Protein AF-0000000082462986 (afdb_homodimer)

Secondary structure (DSSP, 8-state):
--PPPPTTEEEEEPP-HHHHHTSS-GGGTTS---------SS--GGGGGGGTEEEEEEEEEEEEE-EEEEEEE------SSTT--EEEEEEEEES-TTTS-EEEEEEEEE-HHHHSS---EEEEEEESSTTSS--EETTSSSS-EE--SS--BTPBP-S---TTS---EEEEEEEE-TTT-PEEEEETTTEEEEEE-GGG-SSSSS-EEEEEEEEEEE---GGGS---PPBTTSS-GGG-TTTSEEEEEEEEE-TTS-EE--S--EEEES-TTTSEEEEEEETTTEEEEEEEB-SSSTT--/--PPPPTTEEEEEPP-HHHHHTSS-GGGTTS---------SS--GGGGGGGTEEEEEEEEEEEEE-EEEEEEE------SSTT--EEEEEEEEES-TTTS-EEEEEEEEE-HHHHSS---EEEEEEESSTTSS--EETTSSSS-EE--SS--BTPBP-S---TTS---EEEEEEEE-TTT-PEEEEETTTEEEEEE-GGG-SSSSS-EEEEEEEEEEE---GGGS---PPBTTSS-GGG-TTTSEEEEEEEEE-TTS-EE--S--EEEES-TTTSEEEEEEETTTEEEEEEEB-SSSTT--

Sequence (602 aa):
MNGKCPEGSIPIRRTKKEDILRSSSVKRYGKKKHRTIPKPRSADPDLINQSGHQHAIAYVEGEKYYGAKATINVWEPKIQQPNEFSLSQIWVLGGSFGEDLNSIEAGWQVSPDLYGDNNTRLFTYWTSDAYQATGCYNLLCSGFIQVNSEIAMGASISPVSASRNSQYDINILVWKDPKEGNWWMQFGSNYVLGYWPSFLFSYLADSASMIEWGGEVVNSEPNGQHTSTQMGSGRFPEEGFGKSSYFRNIQLVDSSNNLKAPKDLGTFTEQSNCYDVQTGSNGDWGHYFYYGGPGRNPNCPMNGKCPEGSIPIRRTKKEDILRSSSVKRYGKKKHRTIPKPRSADPDLINQSGHQHAIAYVEGEKYYGAKATINVWEPKIQQPNEFSLSQIWVLGGSFGEDLNSIEAGWQVSPDLYGDNNTRLFTYWTSDAYQATGCYNLLCSGFIQVNSEIAMGASISPVSASRNSQYDINILVWKDPKEGNWWMQFGSNYVLGYWPSFLFSYLADSASMIEWGGEVVNSEPNGQHTSTQMGSGRFPEEGFGKSSYFRNIQLVDSSNNLKAPKDLGTFTEQSNCYDVQTGSNGDWGHYFYYGGPGRNPNCP

Solvent-accessible surface area (backbone atoms only — not comparable to full-atom values): 30067 Å² total; per-residue (Å²): 113,90,25,44,21,26,80,69,24,22,26,34,50,53,63,50,74,66,42,45,64,64,27,97,36,67,86,44,38,38,40,74,82,60,68,84,60,73,73,71,77,78,93,56,85,66,61,69,47,73,77,27,46,42,38,16,29,40,32,43,68,84,51,77,33,31,32,39,34,35,34,37,52,36,45,68,42,55,69,70,50,53,90,29,40,26,30,41,34,40,39,46,25,12,70,39,85,88,60,45,16,19,38,40,36,44,38,39,35,30,30,32,44,72,70,74,40,70,57,28,17,39,42,37,37,37,24,40,32,50,41,60,89,38,47,20,34,40,73,47,29,63,64,54,37,55,70,32,33,70,59,36,57,55,35,72,60,77,78,58,31,44,76,78,46,66,80,32,70,47,34,44,36,36,35,51,40,88,85,78,34,27,38,34,36,29,44,56,91,77,40,60,40,31,31,34,56,30,86,68,33,76,38,48,42,86,35,23,39,34,40,36,37,37,32,37,32,42,38,81,31,66,96,79,32,54,30,54,35,13,24,43,50,31,24,43,26,90,64,32,85,47,44,18,23,38,39,28,51,40,31,30,20,36,95,86,71,41,81,39,72,74,87,69,81,43,74,50,50,80,46,61,61,24,26,22,61,44,77,50,72,49,93,86,42,37,46,27,30,25,20,13,8,36,23,46,48,97,72,28,116,114,89,28,45,22,26,79,70,26,22,27,33,50,51,63,50,74,66,41,45,64,64,27,98,35,67,85,46,38,40,42,74,83,59,68,84,62,76,74,70,83,72,92,58,82,66,61,66,47,77,79,28,47,41,38,16,29,40,30,44,68,87,53,76,32,30,33,39,33,34,34,37,51,37,43,66,42,56,71,70,49,55,89,30,40,26,32,43,34,40,38,47,26,12,68,39,87,88,61,44,16,19,38,41,36,44,39,37,34,30,30,32,43,73,70,74,41,70,57,28,15,38,43,35,35,38,24,40,33,50,40,60,90,38,45,20,35,39,71,46,30,65,64,55,36,57,69,31,36,74,60,36,57,56,35,72,58,75,78,55,32,44,75,78,47,66,80,35,70,47,35,43,37,38,35,50,40,86,85,78,36,27,39,33,38,29,44,54,93,77,43,60,40,30,32,34,57,31,86,67,33,78,38,47,43,86,34,24,39,32,41,37,39,39,31,37,30,43,40,80,32,65,97,80,33,54,31,55,37,13,22,42,51,30,23,42,27,91,64,31,85,47,44,19,22,38,40,28,51,41,30,31,19,36,94,86,72,40,81,41,72,75,88,68,77,42,74,51,50,82,47,62,61,23,26,22,61,43,79,49,73,48,92,87,44,36,45,29,31,26,20,13,8,37,23,46,47,95,73,25,118

Radius of gyration: 27.04 Å; Cα contacts (8 Å, |Δi|>4): 1717; chains: 2; bounding box: 50×80×66 Å

Nearest PDB structures (foldseek):
  7zvc-assembly1_A  TM=9.378E-01  e=2.837E-29  Nepenthes ventricosa x Nepenthes alata
  7zva-assembly1_A  TM=9.122E-01  e=2.419E-29  Nepenthes ventricosa x Nepenthes alata
  4yz4-assembly1_A  TM=4.481E-01  e=2.469E-01  Streptococcus pneumoniae
  4xr7-assembly2_J  TM=2.399E-01  e=1.350E+00  Saccharomyces cerevisiae
  6xp5-assembly1_R  TM=1.634E-01  e=5.773E-01  Thermochaetoides thermophila DSM 1495

Foldseek 3Di:
DFDFDDPPDADADDDDPLLQVLAPHVVCQFADDDDPPPPDDDPPPCSVPPQQKWWWKKKDFDDFFFKKKWKWWFAQWDFFDQQKKKWWWKWFWFDDAPFFIWIKIWGWMQHCSNQVDRFIFTWIKIAGTNRDNDMGIAVSDDFWDFDFRGDYHGDGDPDHADAQDDIDIKMWMWGADPPQRWIWIAIHDDRGTTTGHLVRHDGPNPGGRMMMTTMMMGFPCVVVATTQTKYAQQDAQVVDPRRFIKMFPIWTQDPVRDTHADDDMDIDTDWCQAKYKDWDADDPRGTMMTIMHRIDDPRTD/DFDFDDPPDADADDDDPLLQVLAPHVVCQFADDDDPQPPDDDPPPCSVPPQQKWWWKKKDFDDFFFKKKWKWWFAQWDFFDLQKKKWWWKWFWFDDAPFFIWIKIWGWMQHCSNQVDRFIFTWIKIAGTNRDNDMGIAVSDDFWDFDFRGDYHGDGDPDHADAQDDIDIKMWMWGADPPQRWIWIAIHDDRGTTTGHLVRHDGPNPGGRMMMTTMMMGFPCVVVHTTQTKYAQQDAQVVDPRRFIKMFPIWTQDPVRDTHADDDMDIDTDWVQAKYKDWDADPPGGTMMTIMHRIDDPRTD

Structure (mmCIF, N/CA/C/O backbone):
data_AF-0000000082462986-model_v1
#
loop_
_entity.id
_entity.type
_entity.pdbx_description
1 polymer 'tRNA-splicing ligase'
#
loop_
_atom_site.group_PDB
_atom_site.id
_atom_site.type_symbol
_atom_site.label_atom_id
_atom_site.label_alt_id
_atom_site.label_comp_id
_atom_site.label_asym_id
_atom_site.label_entity_id
_atom_site.label_seq_id
_atom_site.pdbx_PDB_ins_code
_atom_site.Cartn_x
_atom_site.Cartn_y
_atom_site.Cartn_z
_atom_site.occupancy
_atom_site.B_iso_or_equiv
_atom_site.auth_seq_id
_atom_site.auth_comp_id
_atom_site.auth_asym_id
_atom_site.auth_atom_id
_atom_site.pdbx_PDB_model_num
ATOM 1 N N . MET A 1 1 ? -5.535 -1.69 21.547 1 40.22 1 MET A N 1
ATOM 2 C CA . MET A 1 1 ? -5.363 -3.127 21.359 1 40.22 1 MET A CA 1
ATOM 3 C C . MET A 1 1 ? -4.008 -3.436 20.734 1 40.22 1 MET A C 1
ATOM 5 O O . MET A 1 1 ? -3.684 -2.922 19.656 1 40.22 1 MET A O 1
ATOM 9 N N . ASN A 1 2 ? -3.055 -3.746 21.625 1 57.44 2 ASN A N 1
ATOM 10 C CA . ASN A 1 2 ? -1.604 -3.828 21.766 1 57.44 2 ASN A CA 1
ATOM 11 C C . ASN A 1 2 ? -1.018 -4.945 20.906 1 57.44 2 ASN A C 1
ATOM 13 O O . ASN A 1 2 ? -0.766 -6.047 21.406 1 57.44 2 ASN A O 1
ATOM 17 N N . GLY A 1 3 ? -1.657 -5.254 19.719 1 66 3 GLY A N 1
ATOM 18 C CA . GLY A 1 3 ? -0.971 -6.391 19.125 1 66 3 GLY A CA 1
ATOM 19 C C . GLY A 1 3 ? 0.178 -5.988 18.219 1 66 3 GLY A C 1
ATOM 20 O O . GLY A 1 3 ? 0.28 -4.828 17.812 1 66 3 GLY A O 1
ATOM 21 N N . LYS A 1 4 ? 1.307 -6.758 18.312 1 80.44 4 LYS A N 1
ATOM 22 C CA . LYS A 1 4 ? 2.439 -6.656 17.391 1 80.44 4 LYS A CA 1
ATOM 23 C C . LYS A 1 4 ? 2.273 -7.605 16.203 1 80.44 4 LYS A C 1
ATOM 25 O O . LYS A 1 4 ? 1.999 -8.789 16.391 1 80.44 4 LYS A O 1
ATOM 30 N N . CYS A 1 5 ? 2.348 -6.945 14.984 1 85.31 5 CYS A N 1
ATOM 31 C CA . CYS A 1 5 ? 2.191 -7.762 13.781 1 85.31 5 CYS A CA 1
ATOM 32 C C . CYS A 1 5 ? 3.271 -8.836 13.711 1 85.31 5 CYS A C 1
ATOM 34 O O . CYS A 1 5 ? 4.289 -8.742 14.398 1 85.31 5 CYS A O 1
ATOM 36 N N . PRO A 1 6 ? 3.018 -9.82 12.953 1 81.69 6 PRO A N 1
ATOM 37 C CA . PRO A 1 6 ? 4.023 -10.875 12.773 1 81.69 6 PRO A CA 1
ATOM 38 C C . PRO A 1 6 ? 5.375 -10.328 12.328 1 81.69 6 PRO A C 1
ATOM 40 O O . PRO A 1 6 ? 5.445 -9.25 11.734 1 81.69 6 PRO A O 1
ATOM 43 N N . GLU A 1 7 ? 6.387 -11.133 12.641 1 82.19 7 GLU A N 1
ATOM 44 C CA . GLU A 1 7 ? 7.738 -10.742 12.25 1 82.19 7 GLU A CA 1
ATOM 45 C C . GLU A 1 7 ? 7.836 -10.539 10.734 1 82.19 7 GLU A C 1
ATOM 47 O O . GLU A 1 7 ? 7.297 -11.328 9.961 1 82.19 7 GLU A O 1
ATOM 52 N N . GLY A 1 8 ? 8.484 -9.445 10.398 1 84.81 8 GLY A N 1
ATOM 53 C CA . GLY A 1 8 ? 8.688 -9.148 8.984 1 84.81 8 GLY A CA 1
ATOM 54 C C . GLY A 1 8 ? 7.531 -8.383 8.367 1 84.81 8 GLY A C 1
ATOM 55 O O . GLY A 1 8 ? 7.582 -8.031 7.188 1 84.81 8 GLY A O 1
ATOM 56 N N . SER A 1 9 ? 6.516 -8.148 9.25 1 88.56 9 SER A N 1
ATOM 57 C CA . SER A 1 9 ? 5.359 -7.414 8.734 1 88.56 9 SER A CA 1
ATOM 58 C C . SER A 1 9 ? 5.129 -6.125 9.516 1 88.56 9 SER A C 1
ATOM 60 O O . SER A 1 9 ? 5.754 -5.902 10.555 1 88.56 9 SER A O 1
ATOM 62 N N . ILE A 1 10 ? 4.355 -5.242 8.953 1 89.5 10 ILE A N 1
ATOM 63 C CA . ILE A 1 10 ? 3.932 -4.004 9.602 1 89.5 10 ILE A CA 1
ATOM 64 C C . ILE A 1 10 ? 2.41 -3.889 9.547 1 89.5 10 ILE A C 1
ATOM 66 O O . ILE A 1 10 ? 1.77 -4.438 8.648 1 89.5 10 ILE A O 1
ATOM 70 N N . PRO A 1 11 ? 1.899 -3.195 10.523 1 90.38 11 PRO A N 1
ATOM 71 C CA . PRO A 1 11 ? 0.458 -2.936 10.461 1 90.38 11 PRO A CA 1
ATOM 72 C C . PRO A 1 11 ? 0.105 -1.783 9.523 1 90.38 11 PRO A C 1
ATOM 74 O O . PRO A 1 11 ? 0.782 -0.752 9.523 1 90.38 11 PRO A O 1
ATOM 77 N N . ILE A 1 12 ? -0.84 -2.002 8.758 1 88.5 12 ILE A N 1
ATOM 78 C CA . ILE A 1 12 ? -1.443 -0.908 8 1 88.5 12 ILE A CA 1
ATOM 79 C C . ILE A 1 12 ? -2.947 -0.865 8.266 1 88.5 12 ILE A C 1
ATOM 81 O O . ILE A 1 12 ? -3.572 -1.903 8.492 1 88.5 12 ILE A O 1
ATOM 85 N N . ARG A 1 13 ? -3.475 0.331 8.312 1 86.75 13 ARG A N 1
ATOM 86 C CA . ARG A 1 13 ? -4.922 0.439 8.477 1 86.75 13 ARG A CA 1
ATOM 87 C C . ARG A 1 13 ? -5.656 -0.351 7.398 1 86.75 13 ARG A C 1
ATOM 89 O O . ARG A 1 13 ? -5.328 -0.246 6.215 1 86.75 13 ARG A O 1
ATOM 96 N N . ARG A 1 14 ? -6.664 -1.001 7.824 1 82.69 14 ARG A N 1
ATOM 97 C CA . ARG A 1 14 ? -7.449 -1.787 6.875 1 82.69 14 ARG A CA 1
ATOM 98 C C . ARG A 1 14 ? -8.258 -0.883 5.949 1 82.69 14 ARG A C 1
ATOM 100 O O . ARG A 1 14 ? -9.047 -0.06 6.414 1 82.69 14 ARG A O 1
ATOM 107 N N . THR A 1 15 ? -8.055 -1.041 4.672 1 83.81 15 THR A N 1
ATOM 108 C CA . THR A 1 15 ? -8.836 -0.341 3.652 1 83.81 15 THR A CA 1
ATOM 109 C C . THR A 1 15 ? -10.18 -1.021 3.439 1 83.81 15 THR A C 1
ATOM 111 O O . THR A 1 15 ? -10.273 -2.25 3.461 1 83.81 15 THR A O 1
ATOM 114 N N . LYS A 1 16 ? -11.188 -0.21 3.277 1 83.25 16 LYS A N 1
ATOM 115 C CA . LYS A 1 16 ? -12.516 -0.722 2.928 1 83.25 16 LYS A CA 1
ATOM 116 C C . LYS A 1 16 ? -12.867 -0.394 1.479 1 83.25 16 LYS A C 1
ATOM 118 O O . LYS A 1 16 ? -12.305 0.537 0.896 1 83.25 16 LYS A O 1
ATOM 123 N N . LYS A 1 17 ? -13.828 -1.195 0.975 1 83.38 17 LYS A N 1
ATOM 124 C CA . LYS A 1 17 ? -14.305 -0.958 -0.384 1 83.38 17 LYS A CA 1
ATOM 125 C C . LYS A 1 17 ? -14.758 0.489 -0.564 1 83.38 17 LYS A C 1
ATOM 127 O O . LYS A 1 17 ? -14.438 1.122 -1.572 1 83.38 17 LYS A O 1
ATOM 132 N N . GLU A 1 18 ? -15.406 1.039 0.425 1 86 18 GLU A N 1
ATOM 133 C CA . GLU A 1 18 ? -15.938 2.396 0.368 1 86 18 GLU A CA 1
ATOM 134 C C . GLU A 1 18 ? -14.82 3.43 0.289 1 86 18 GLU A C 1
ATOM 136 O O . GLU A 1 18 ? -15 4.508 -0.277 1 86 18 GLU A O 1
ATOM 141 N N . ASP A 1 19 ? -13.664 3.092 0.86 1 86.25 19 ASP A N 1
ATOM 142 C CA . ASP A 1 19 ? -12.523 3.996 0.792 1 86.25 19 ASP A CA 1
ATOM 143 C C . ASP A 1 19 ? -12.078 4.207 -0.653 1 86.25 19 ASP A C 1
ATOM 145 O O . ASP A 1 19 ? -11.844 5.34 -1.078 1 86.25 19 ASP A O 1
ATOM 149 N N . ILE A 1 20 ? -12.078 3.131 -1.384 1 80.25 20 ILE A N 1
ATOM 150 C CA . ILE A 1 20 ? -11.633 3.18 -2.771 1 80.25 20 ILE A CA 1
ATOM 151 C C . ILE A 1 20 ? -12.672 3.902 -3.625 1 80.25 20 ILE A C 1
ATOM 153 O O . ILE A 1 20 ? -12.32 4.711 -4.488 1 80.25 20 ILE A O 1
ATOM 157 N N . LEU A 1 21 ? -13.922 3.715 -3.33 1 82.19 21 LEU A N 1
ATOM 158 C CA . LEU A 1 21 ? -15.008 4.297 -4.117 1 82.19 21 LEU A CA 1
ATOM 159 C C . LEU A 1 21 ? -15.055 5.809 -3.936 1 82.19 21 LEU A C 1
ATOM 161 O O . LEU A 1 21 ? -15.492 6.531 -4.836 1 82.19 21 LEU A O 1
ATOM 165 N N . ARG A 1 22 ? -14.609 6.293 -2.805 1 82.56 22 ARG A N 1
ATOM 166 C CA . ARG A 1 22 ? -14.602 7.73 -2.559 1 82.56 22 ARG A CA 1
ATOM 167 C C . ARG A 1 22 ? -13.492 8.414 -3.342 1 82.56 22 ARG A C 1
ATOM 169 O O . ARG A 1 22 ? -13.531 9.633 -3.551 1 82.56 22 ARG A O 1
ATOM 176 N N . SER A 1 23 ? -12.672 7.5 -3.814 1 76.56 23 SER A N 1
ATOM 177 C CA . SER A 1 23 ? -11.625 8.047 -4.672 1 76.56 23 SER A CA 1
ATOM 178 C C . SER A 1 23 ? -12.086 8.133 -6.125 1 76.56 23 SER A C 1
ATOM 180 O O . SER A 1 23 ? -13.031 7.445 -6.52 1 76.56 23 SER A O 1
ATOM 182 N N . SER A 1 24 ? -11.68 9.117 -6.922 1 70.12 24 SER A N 1
ATOM 183 C CA . SER A 1 24 ? -12.094 9.266 -8.312 1 70.12 24 SER A CA 1
ATOM 184 C C . SER A 1 24 ? -11.75 8.016 -9.125 1 70.12 24 SER A C 1
ATOM 186 O O . SER A 1 24 ? -12.453 7.68 -10.078 1 70.12 24 SER A O 1
ATOM 188 N N . SER A 1 25 ? -10.688 7.309 -8.742 1 72.69 25 SER A N 1
ATOM 189 C CA . SER A 1 25 ? -10.305 6.059 -9.391 1 72.69 25 SER A CA 1
ATOM 190 C C . SER A 1 25 ? -9.344 5.254 -8.516 1 72.69 25 SER A C 1
ATOM 192 O O . SER A 1 25 ? -8.766 5.789 -7.57 1 72.69 25 SER A O 1
ATOM 194 N N . VAL A 1 26 ? -9.234 4.043 -8.82 1 74.12 26 VAL A N 1
ATOM 195 C CA . VAL A 1 26 ? -8.305 3.174 -8.117 1 74.12 26 VAL A CA 1
ATOM 196 C C . VAL A 1 26 ? -6.879 3.715 -8.258 1 74.12 26 VAL A C 1
ATOM 198 O O . VAL A 1 26 ? -6.082 3.639 -7.324 1 74.12 26 VAL A O 1
ATOM 201 N N . LYS A 1 27 ? -6.59 4.34 -9.359 1 74.75 27 LYS A N 1
ATOM 202 C CA . LYS A 1 27 ? -5.262 4.879 -9.648 1 74.75 27 LYS A CA 1
ATOM 203 C C . LYS A 1 27 ? -4.961 6.09 -8.773 1 74.75 27 LYS A C 1
ATOM 205 O O . LYS A 1 27 ? -3.807 6.328 -8.414 1 74.75 27 LYS A O 1
ATOM 210 N N . ARG A 1 28 ? -6.004 6.699 -8.383 1 77 28 ARG A N 1
ATOM 211 C CA . ARG A 1 28 ? -5.82 7.953 -7.664 1 77 28 ARG A CA 1
ATOM 212 C C . ARG A 1 28 ? -5.957 7.746 -6.16 1 77 28 ARG A C 1
ATOM 214 O O . ARG A 1 28 ? -5.734 8.672 -5.375 1 77 28 ARG A O 1
ATOM 221 N N . TYR A 1 29 ? -6.328 6.566 -5.832 1 79.31 29 TYR A N 1
ATOM 222 C CA . TYR A 1 29 ? -6.48 6.281 -4.41 1 79.31 29 TYR A CA 1
ATOM 223 C C . TYR A 1 29 ? -5.176 6.535 -3.662 1 79.31 29 TYR A C 1
ATOM 225 O O . TYR A 1 29 ? -4.117 6.051 -4.066 1 79.31 29 TYR A O 1
ATOM 233 N N . GLY A 1 30 ? -5.25 7.395 -2.611 1 82.5 30 GLY A N 1
ATOM 234 C CA . GLY A 1 30 ? -4.098 7.688 -1.774 1 82.5 30 GLY A CA 1
ATOM 235 C C . GLY A 1 30 ? -3.363 8.945 -2.191 1 82.5 30 GLY A C 1
ATOM 236 O O . GLY A 1 30 ? -2.373 9.328 -1.564 1 82.5 30 GLY A O 1
ATOM 237 N N . LYS A 1 31 ? -3.908 9.602 -3.203 1 80.5 31 LYS A N 1
ATOM 238 C CA . LYS A 1 31 ? -3.246 10.812 -3.68 1 80.5 31 LYS A CA 1
ATOM 239 C C . LYS A 1 31 ? -4.164 12.023 -3.557 1 80.5 31 LYS A C 1
ATOM 241 O O . LYS A 1 31 ? -5.387 11.898 -3.654 1 80.5 31 LYS A O 1
ATOM 246 N N . LYS A 1 32 ? -3.473 13.141 -3.363 1 80.44 32 LYS A N 1
ATOM 247 C CA . LYS A 1 32 ? -4.246 14.375 -3.365 1 80.44 32 LYS A CA 1
ATOM 248 C C . LYS A 1 32 ? -4.738 14.719 -4.77 1 80.44 32 LYS A C 1
ATOM 250 O O . LYS A 1 32 ? -4.082 14.391 -5.758 1 80.44 32 LYS A O 1
ATOM 255 N N . LYS A 1 33 ? -5.957 15.242 -4.863 1 72.06 33 LYS A N 1
ATOM 256 C CA . LYS A 1 33 ? -6.543 15.648 -6.141 1 72.06 33 LYS A CA 1
ATOM 257 C C . LYS A 1 33 ? -5.848 16.891 -6.688 1 72.06 33 LYS A C 1
ATOM 259 O O . LYS A 1 33 ? -5.547 17.828 -5.941 1 72.06 33 LYS A O 1
ATOM 264 N N . HIS A 1 34 ? -5.184 16.609 -7.988 1 60.16 34 HIS A N 1
ATOM 265 C CA . HIS A 1 34 ? -4.559 17.781 -8.617 1 60.16 34 HIS A CA 1
ATOM 266 C C . HIS A 1 34 ? -5.605 18.734 -9.164 1 60.16 34 HIS A C 1
ATOM 268 O O . HIS A 1 34 ? -6.527 18.328 -9.867 1 60.16 34 HIS A O 1
ATOM 274 N N . ARG A 1 35 ? -5.941 19.641 -8.586 1 48.97 35 ARG A N 1
ATOM 275 C CA . ARG A 1 35 ? -6.777 20.562 -9.359 1 48.97 35 ARG A CA 1
ATOM 276 C C . ARG A 1 35 ? -5.93 21.453 -10.25 1 48.97 35 ARG A C 1
ATOM 278 O O . ARG A 1 35 ? -4.883 21.953 -9.82 1 48.97 35 ARG A O 1
ATOM 285 N N . THR A 1 36 ? -5.945 21.094 -11.633 1 43.72 36 THR A N 1
ATOM 286 C CA . THR A 1 36 ? -5.352 21.969 -12.641 1 43.72 36 THR A CA 1
ATOM 287 C C . THR A 1 36 ? -5.492 23.438 -12.234 1 43.72 36 THR A C 1
ATOM 289 O O . THR A 1 36 ? -6.605 23.969 -12.164 1 43.72 36 THR A O 1
ATOM 292 N N . ILE A 1 37 ? -4.797 23.812 -11.32 1 40 37 ILE A N 1
ATOM 293 C CA . ILE A 1 37 ? -4.805 25.266 -11.188 1 40 37 ILE A CA 1
ATOM 294 C C . ILE A 1 37 ? -4.406 25.922 -12.516 1 40 37 ILE A C 1
ATOM 296 O O . ILE A 1 37 ? -3.365 25.578 -13.086 1 40 37 ILE A O 1
ATOM 300 N N . PRO A 1 38 ? -5.266 26.562 -13.219 1 37.47 38 PRO A N 1
ATOM 301 C CA . PRO A 1 38 ? -4.672 27.391 -14.273 1 37.47 38 PRO A CA 1
ATOM 302 C C . PRO A 1 38 ? -3.389 28.078 -13.82 1 37.47 38 PRO A C 1
ATOM 304 O O . PRO A 1 38 ? -3.236 28.391 -12.641 1 37.47 38 PRO A O 1
ATOM 307 N N . LYS A 1 39 ? -2.232 27.719 -14.5 1 39.53 39 LYS A N 1
ATOM 308 C CA . LYS A 1 39 ? -0.95 28.375 -14.281 1 39.53 39 LYS A CA 1
ATOM 309 C C . LYS A 1 39 ? -1.143 29.766 -13.656 1 39.53 39 LYS A C 1
ATOM 311 O O . LYS A 1 39 ? -1.84 30.609 -14.211 1 39.53 39 LYS A O 1
ATOM 316 N N . PRO A 1 40 ? -0.742 29.875 -12.367 1 36.38 40 PRO A N 1
ATOM 317 C CA . PRO A 1 40 ? -0.774 31.281 -11.969 1 36.38 40 PRO A CA 1
ATOM 318 C C . PRO A 1 40 ? -0.084 32.188 -12.984 1 36.38 40 PRO A C 1
ATOM 320 O O . PRO A 1 40 ? 0.914 31.812 -13.594 1 36.38 40 PRO A O 1
ATOM 323 N N . ARG A 1 41 ? -0.671 33.156 -13.648 1 36.31 41 ARG A N 1
ATOM 324 C CA . ARG A 1 41 ? 0.151 34.25 -14.172 1 36.31 41 ARG A CA 1
ATOM 325 C C . ARG A 1 41 ? 1.19 34.688 -13.141 1 36.31 41 ARG A C 1
ATOM 327 O O . ARG A 1 41 ? 1.675 33.875 -12.352 1 36.31 41 ARG A O 1
ATOM 334 N N . SER A 1 42 ? 1.15 36.031 -12.492 1 30.69 42 SER A N 1
ATOM 335 C CA . SER A 1 42 ? 2.09 36.812 -11.68 1 30.69 42 SER A CA 1
ATOM 336 C C . SER A 1 42 ? 2.338 36.125 -10.336 1 30.69 42 SER A C 1
ATOM 338 O O . SER A 1 42 ? 1.502 35.344 -9.859 1 30.69 42 SER A O 1
ATOM 340 N N . ALA A 1 43 ? 3.594 36.062 -9.68 1 34 43 ALA A N 1
ATOM 341 C CA . ALA A 1 43 ? 4.238 35.75 -8.406 1 34 43 ALA A CA 1
ATOM 342 C C . ALA A 1 43 ? 3.285 35.969 -7.238 1 34 43 ALA A C 1
ATOM 344 O O . ALA A 1 43 ? 3.719 36.281 -6.125 1 34 43 ALA A O 1
ATOM 345 N N . ASP A 1 44 ? 1.992 36.281 -7.32 1 33.97 44 ASP A N 1
ATOM 346 C CA . ASP A 1 44 ? 1.267 36.688 -6.129 1 33.97 44 ASP A CA 1
ATOM 347 C C . ASP A 1 44 ? 1.041 35.531 -5.176 1 33.97 44 ASP A C 1
ATOM 349 O O . ASP A 1 44 ? 0.654 34.438 -5.602 1 33.97 44 ASP A O 1
ATOM 353 N N . PRO A 1 45 ? 1.593 35.406 -3.896 1 36.56 45 PRO A N 1
ATOM 354 C CA . PRO A 1 45 ? 1.301 34.531 -2.775 1 36.56 45 PRO A CA 1
ATOM 355 C C . PRO A 1 45 ? -0.133 34 -2.799 1 36.56 45 PRO A C 1
ATOM 357 O O . PRO A 1 45 ? -0.465 33.062 -2.062 1 36.56 45 PRO A O 1
ATOM 360 N N . ASP A 1 46 ? -1.04 34.625 -3.492 1 35.44 46 ASP A N 1
ATOM 361 C CA . ASP A 1 46 ? -2.459 34.281 -3.527 1 35.44 46 ASP A CA 1
ATOM 362 C C . ASP A 1 46 ? -2.686 32.938 -4.227 1 35.44 46 ASP A C 1
ATOM 364 O O . ASP A 1 46 ? -3.828 32.531 -4.43 1 35.44 46 ASP A O 1
ATOM 368 N N . LEU A 1 47 ? -1.852 32.406 -4.957 1 37.78 47 LEU A N 1
ATOM 369 C CA . LEU A 1 47 ? -2.07 31.203 -5.758 1 37.78 47 LEU A CA 1
ATOM 370 C C . LEU A 1 47 ? -2.32 30 -4.867 1 37.78 47 LEU A C 1
ATOM 372 O O . LEU A 1 47 ? -2.809 28.969 -5.336 1 37.78 47 LEU A O 1
ATOM 376 N N . ILE A 1 48 ? -1.729 29.891 -3.723 1 39.56 48 ILE A N 1
ATOM 377 C CA . ILE A 1 48 ? -2.037 28.781 -2.828 1 39.56 48 ILE A CA 1
ATOM 378 C C . ILE A 1 48 ? -3.547 28.703 -2.611 1 39.56 48 ILE A C 1
ATOM 380 O O . ILE A 1 48 ? -4.062 27.656 -2.209 1 39.56 48 ILE A O 1
ATOM 384 N N . ASN A 1 49 ? -4.324 29.812 -2.932 1 42.97 49 ASN A N 1
ATOM 385 C CA . ASN A 1 49 ? -5.746 29.969 -2.648 1 42.97 49 ASN A CA 1
ATOM 386 C C . ASN A 1 49 ? -6.602 29.172 -3.641 1 42.97 49 ASN A C 1
ATOM 388 O O . ASN A 1 49 ? -7.793 28.969 -3.404 1 42.97 49 ASN A O 1
ATOM 392 N N . GLN A 1 50 ? -6.043 28.828 -4.699 1 46.34 50 GLN A N 1
ATOM 393 C CA . GLN A 1 50 ? -6.988 28.391 -5.723 1 46.34 50 GLN A CA 1
ATOM 394 C C . GLN A 1 50 ? -7.531 27 -5.402 1 46.34 50 GLN A C 1
ATOM 396 O O . GLN A 1 50 ? -8.586 26.609 -5.906 1 46.34 50 GLN A O 1
ATOM 401 N N . SER A 1 51 ? -6.926 26.25 -4.484 1 62.38 51 SER A N 1
ATOM 402 C CA . SER A 1 51 ? -7.422 24.891 -4.281 1 62.38 51 SER A CA 1
ATOM 403 C C . SER A 1 51 ? -8.336 24.812 -3.064 1 62.38 51 SER A C 1
ATOM 405 O O . SER A 1 51 ? -8.742 23.719 -2.658 1 62.38 51 SER A O 1
ATOM 407 N N . GLY A 1 52 ? -8.828 26.047 -2.568 1 85.44 52 GLY A N 1
ATOM 408 C CA . GLY A 1 52 ? -9.719 26.094 -1.424 1 85.44 52 GLY A CA 1
ATOM 409 C C . GLY A 1 52 ? -9.023 25.812 -0.107 1 85.44 52 GLY A C 1
ATOM 410 O O . GLY A 1 52 ? -9.672 25.688 0.933 1 85.44 52 GLY A O 1
ATOM 411 N N . HIS A 1 53 ? -7.719 25.828 -0.177 1 92.31 53 HIS A N 1
ATOM 412 C CA . HIS A 1 53 ? -6.996 25.531 1.058 1 92.31 53 HIS A CA 1
ATOM 413 C C . HIS A 1 53 ? -6.793 26.797 1.884 1 92.31 53 HIS A C 1
ATOM 415 O O . HIS A 1 53 ? -6.5 27.859 1.334 1 92.31 53 HIS A O 1
ATOM 421 N N . GLN A 1 54 ? -7 26.719 3.143 1 95.75 54 GLN A N 1
ATOM 422 C CA . GLN A 1 54 ? -6.715 27.781 4.098 1 95.75 54 GLN A CA 1
ATOM 423 C C . GLN A 1 54 ? -5.773 27.297 5.195 1 95.75 54 GLN A C 1
ATOM 425 O O . GLN A 1 54 ? -5.883 26.172 5.66 1 95.75 54 GLN A O 1
ATOM 430 N N . HIS A 1 55 ? -4.898 28.219 5.543 1 97.69 55 HIS A N 1
ATOM 431 C CA . HIS A 1 55 ? -3.846 27.828 6.477 1 97.69 55 HIS A CA 1
ATOM 432 C C . HIS A 1 55 ? -3.787 28.781 7.668 1 97.69 55 HIS A C 1
ATOM 434 O O . HIS A 1 55 ? -4.246 29.922 7.578 1 97.69 55 HIS A O 1
ATOM 440 N N . ALA A 1 56 ? -3.318 28.328 8.758 1 98.56 56 ALA A N 1
ATOM 441 C CA . ALA A 1 56 ? -2.766 29.078 9.883 1 98.56 56 ALA A CA 1
ATOM 442 C C . ALA A 1 56 ? -1.464 28.453 10.375 1 98.56 56 ALA A C 1
ATOM 444 O O . ALA A 1 56 ? -1.482 27.438 11.078 1 98.56 56 ALA A O 1
ATOM 445 N N . ILE A 1 57 ? -0.313 29.125 9.961 1 98.56 57 ILE A N 1
ATOM 446 C CA . ILE A 1 57 ? 0.945 28.406 10.133 1 98.56 57 ILE A CA 1
ATOM 447 C C . ILE A 1 57 ? 1.994 29.344 10.727 1 98.56 57 ILE A C 1
ATOM 449 O O . ILE A 1 57 ? 1.89 30.562 10.602 1 98.56 57 ILE A O 1
ATOM 453 N N . ALA A 1 58 ? 2.908 28.797 11.398 1 98.19 58 ALA A N 1
ATOM 454 C CA . ALA A 1 58 ? 4.219 29.391 11.672 1 98.19 58 ALA A CA 1
ATOM 455 C C . ALA A 1 58 ? 5.293 28.766 10.789 1 98.19 58 ALA A C 1
ATOM 457 O O . ALA A 1 58 ? 5.203 27.594 10.43 1 98.19 58 ALA A O 1
ATOM 458 N N . TYR A 1 59 ? 6.285 29.562 10.359 1 97.88 59 TYR A N 1
ATOM 459 C CA . TYR A 1 59 ? 7.242 28.969 9.43 1 97.88 59 TYR A CA 1
ATOM 460 C C . TYR A 1 59 ? 8.617 29.609 9.578 1 97.88 59 TYR A C 1
ATOM 462 O O . TYR A 1 59 ? 8.742 30.703 10.156 1 97.88 59 TYR A O 1
ATOM 470 N N . VAL A 1 60 ? 9.656 28.938 9.188 1 97.19 60 VAL A N 1
ATOM 471 C CA . VAL A 1 60 ? 11.008 29.453 8.977 1 97.19 60 VAL A CA 1
ATOM 472 C C . VAL A 1 60 ? 11.453 29.172 7.543 1 97.19 60 VAL A C 1
ATOM 474 O O . VAL A 1 60 ? 11.031 28.188 6.934 1 97.19 60 VAL A O 1
ATOM 477 N N . GLU A 1 61 ? 12.234 30.062 6.973 1 95.25 61 GLU A N 1
ATOM 478 C CA . GLU A 1 61 ? 12.734 29.891 5.613 1 95.25 61 GLU A CA 1
ATOM 479 C C . GLU A 1 61 ? 14.094 30.562 5.441 1 95.25 61 GLU A C 1
ATOM 481 O O . GLU A 1 61 ? 14.516 31.359 6.285 1 95.25 61 GLU A O 1
ATOM 486 N N . GLY A 1 62 ? 14.781 30.203 4.387 1 91.44 62 GLY A N 1
ATOM 487 C CA . GLY A 1 62 ? 15.984 30.906 3.99 1 91.44 62 GLY A CA 1
ATOM 488 C C . GLY A 1 62 ? 17.266 30.234 4.445 1 91.44 62 GLY A C 1
ATOM 489 O O . GLY A 1 62 ? 18.359 30.719 4.164 1 91.44 62 GLY A O 1
ATOM 490 N N . GLU A 1 63 ? 17.188 29.172 5.164 1 94.44 63 GLU A N 1
ATOM 491 C CA . GLU A 1 63 ? 18.344 28.391 5.598 1 94.44 63 GLU A CA 1
ATOM 492 C C . GLU A 1 63 ? 18.203 26.938 5.172 1 94.44 63 GLU A C 1
ATOM 494 O O . GLU A 1 63 ? 17.328 26.594 4.371 1 94.44 63 GLU A O 1
ATOM 499 N N . LYS A 1 64 ? 19.25 26.172 5.535 1 96.94 64 LYS A N 1
ATOM 500 C CA . LYS A 1 64 ? 19.188 24.719 5.355 1 96.94 64 LYS A CA 1
ATOM 501 C C . LYS A 1 64 ? 18.672 24.031 6.613 1 96.94 64 LYS A C 1
ATOM 503 O O . LYS A 1 64 ? 19.219 24.234 7.703 1 96.94 64 LYS A O 1
ATOM 508 N N . TYR A 1 65 ? 17.656 23.312 6.453 1 98.19 65 TYR A N 1
ATOM 509 C CA . TYR A 1 65 ? 17.062 22.609 7.578 1 98.19 65 TYR A CA 1
ATOM 510 C C . TYR A 1 65 ? 17.156 21.094 7.379 1 98.19 65 TYR A C 1
ATOM 512 O O . TYR A 1 65 ? 16.969 20.594 6.27 1 98.19 65 TYR A O 1
ATOM 520 N N . TYR A 1 66 ? 17.422 20.359 8.422 1 98.69 66 TYR A N 1
ATOM 521 C CA . TYR A 1 66 ? 17.609 18.922 8.336 1 98.69 66 TYR A CA 1
ATOM 522 C C . TYR A 1 66 ? 16.531 18.172 9.109 1 98.69 66 TYR A C 1
ATOM 524 O O . TYR A 1 66 ? 16.719 17 9.477 1 98.69 66 TYR A O 1
ATOM 532 N N . GLY A 1 67 ? 15.461 18.875 9.43 1 98.75 67 GLY A N 1
ATOM 533 C CA . GLY A 1 67 ? 14.305 18.281 10.086 1 98.75 67 GLY A CA 1
ATOM 534 C C . GLY A 1 67 ? 13.578 19.25 11 1 98.75 67 GLY A C 1
ATOM 535 O O . GLY A 1 67 ? 13.945 20.422 11.094 1 98.75 67 GLY A O 1
ATOM 536 N N . ALA A 1 68 ? 12.562 18.797 11.594 1 98.81 68 ALA A N 1
ATOM 537 C CA . ALA A 1 68 ? 11.742 19.594 12.5 1 98.81 68 ALA A CA 1
ATOM 538 C C . ALA A 1 68 ? 11.039 18.703 13.523 1 98.81 68 ALA A C 1
ATOM 540 O O . ALA A 1 68 ? 10.781 17.516 13.258 1 98.81 68 ALA A O 1
ATOM 541 N N . LYS A 1 69 ? 10.758 19.25 14.617 1 98.31 69 LYS A N 1
ATOM 542 C CA . LYS A 1 69 ? 10.047 18.594 15.711 1 98.31 69 LYS A CA 1
ATOM 543 C C . LYS A 1 69 ? 8.945 19.484 16.266 1 98.31 69 LYS A C 1
ATOM 545 O O . LYS A 1 69 ? 9.07 20.719 16.25 1 98.31 69 LYS A O 1
ATOM 550 N N . ALA A 1 70 ? 7.902 18.891 16.766 1 98.12 70 ALA A N 1
ATOM 551 C CA . ALA A 1 70 ? 6.875 19.656 17.469 1 98.12 70 ALA A CA 1
ATOM 552 C C . ALA A 1 70 ? 6.031 18.75 18.359 1 98.12 70 ALA A C 1
ATOM 554 O O . ALA A 1 70 ? 5.887 17.547 18.078 1 98.12 70 ALA A O 1
ATOM 555 N N . THR A 1 71 ? 5.574 19.266 19.438 1 98.38 71 THR A N 1
ATOM 556 C CA . THR A 1 71 ? 4.43 18.734 20.172 1 98.38 71 THR A CA 1
ATOM 557 C C . THR A 1 71 ? 3.127 19.344 19.641 1 98.38 71 THR A C 1
ATOM 559 O O . THR A 1 71 ? 2.947 20.562 19.656 1 98.38 71 THR A O 1
ATOM 562 N N . ILE A 1 72 ? 2.244 18.516 19.172 1 98.81 72 ILE A N 1
ATOM 563 C CA . ILE A 1 72 ? 1.034 18.953 18.5 1 98.81 72 ILE A CA 1
ATOM 564 C C . ILE A 1 72 ? -0.191 18.625 19.344 1 98.81 72 ILE A C 1
ATOM 566 O O . ILE A 1 72 ? -0.436 17.453 19.656 1 98.81 72 ILE A O 1
ATOM 570 N N . ASN A 1 73 ? -0.929 19.609 19.672 1 98.88 73 ASN A N 1
ATOM 571 C CA . ASN A 1 73 ? -2.197 19.391 20.359 1 98.88 73 ASN A CA 1
ATOM 572 C C . ASN A 1 73 ? -3.203 18.672 19.469 1 98.88 73 ASN A C 1
ATOM 574 O O . ASN A 1 73 ? -3.32 18.969 18.281 1 98.88 73 ASN A O 1
ATOM 578 N N . VAL A 1 74 ? -3.908 17.703 20.047 1 98.88 74 VAL A N 1
ATOM 579 C CA . VAL A 1 74 ? -4.777 16.859 19.25 1 98.88 74 VAL A CA 1
ATOM 580 C C . VAL A 1 74 ? -6.238 17.188 19.531 1 98.88 74 VAL A C 1
ATOM 582 O O . VAL A 1 74 ? -6.672 17.156 20.688 1 98.88 74 VAL A O 1
ATOM 585 N N . TRP A 1 75 ? -6.977 17.5 18.484 1 98.81 75 TRP A N 1
ATOM 586 C CA . TRP A 1 75 ? -8.406 17.781 18.594 1 98.81 75 TRP A CA 1
ATOM 587 C C . TRP A 1 75 ? -9.195 16.984 17.562 1 98.81 75 TRP A C 1
ATOM 589 O O . TRP A 1 75 ? -8.625 16.188 16.828 1 98.81 75 TRP A O 1
ATOM 599 N N . GLU A 1 76 ? -10.508 17.078 17.609 1 98.38 76 GLU A N 1
ATOM 600 C CA . GLU A 1 76 ? -11.422 16.469 16.641 1 98.38 76 GLU A CA 1
ATOM 601 C C . GLU A 1 76 ? -12.328 17.516 16 1 98.38 76 GLU A C 1
ATOM 603 O O . GLU A 1 76 ? -13.516 17.609 16.328 1 98.38 76 GLU A O 1
ATOM 608 N N . PRO A 1 77 ? -11.773 18.312 15.102 1 98.81 77 PRO A N 1
ATOM 609 C CA . PRO A 1 77 ? -12.562 19.391 14.484 1 98.81 77 PRO A CA 1
ATOM 610 C C . PRO A 1 77 ? -13.773 18.875 13.719 1 98.81 77 PRO A C 1
ATOM 612 O O . PRO A 1 77 ? -13.703 17.812 13.094 1 98.81 77 PRO A O 1
ATOM 615 N N . LYS A 1 78 ? -14.812 19.672 13.734 1 98.5 78 LYS A N 1
ATOM 616 C CA . LYS A 1 78 ? -15.984 19.359 12.922 1 98.5 78 LYS A CA 1
ATOM 617 C C . LYS A 1 78 ? -15.719 19.656 11.445 1 98.5 78 LYS A C 1
ATOM 619 O O . LYS A 1 78 ? -15.172 20.703 11.102 1 98.5 78 LYS A O 1
ATOM 624 N N . ILE A 1 79 ? -16.109 18.734 10.57 1 98.5 79 ILE A N 1
ATOM 625 C CA . ILE A 1 79 ? -15.992 18.875 9.125 1 98.5 79 ILE A CA 1
ATOM 626 C C . ILE A 1 79 ? -17.375 19.094 8.516 1 98.5 79 ILE A C 1
ATOM 628 O O . ILE A 1 79 ? -18.297 18.312 8.766 1 98.5 79 ILE A O 1
ATOM 632 N N . GLN A 1 80 ? -17.438 20.078 7.703 1 98.12 80 GLN A N 1
ATOM 633 C CA . GLN A 1 80 ? -18.766 20.406 7.184 1 98.12 80 GLN A CA 1
ATOM 634 C C . GLN A 1 80 ? -19.125 19.516 6.004 1 98.12 80 GLN A C 1
ATOM 636 O O . GLN A 1 80 ? -20.25 19.016 5.918 1 98.12 80 GLN A O 1
ATOM 641 N N . GLN A 1 81 ? -18.203 19.406 5.012 1 95.94 81 GLN A N 1
ATOM 642 C CA . GLN A 1 81 ? -18.438 18.609 3.809 1 95.94 81 GLN A CA 1
ATOM 643 C C . GLN A 1 81 ? -17.469 17.422 3.732 1 95.94 81 GLN A C 1
ATOM 645 O O . GLN A 1 81 ? -16.297 17.547 4.094 1 95.94 81 GLN A O 1
ATOM 650 N N . PRO A 1 82 ? -17.922 16.297 3.162 1 92.19 82 PRO A N 1
ATOM 651 C CA . PRO A 1 82 ? -17.062 15.109 3.117 1 92.19 82 PRO A CA 1
ATOM 652 C C . PRO A 1 82 ? -15.789 15.32 2.295 1 92.19 82 PRO A C 1
ATOM 654 O O . PRO A 1 82 ? -14.773 14.664 2.537 1 92.19 82 PRO A O 1
ATOM 657 N N . ASN A 1 83 ? -15.891 16.172 1.36 1 90.31 83 ASN A N 1
ATOM 658 C CA . ASN A 1 83 ? -14.727 16.391 0.509 1 90.31 83 ASN A CA 1
ATOM 659 C C . ASN A 1 83 ? -13.789 17.438 1.099 1 90.31 83 ASN A C 1
ATOM 661 O O . ASN A 1 83 ? -12.844 17.875 0.439 1 90.31 83 ASN A O 1
ATOM 665 N N . GLU A 1 84 ? -14.039 17.906 2.297 1 94.31 84 GLU A N 1
ATOM 666 C CA . GLU A 1 84 ? -13.141 18.781 3.047 1 94.31 84 GLU A CA 1
ATOM 667 C C . GLU A 1 84 ? -12.328 17.984 4.062 1 94.31 84 GLU A C 1
ATOM 669 O O . GLU A 1 84 ? -12.625 16.812 4.324 1 94.31 84 GLU A O 1
ATOM 674 N N . PHE A 1 85 ? -11.234 18.609 4.551 1 97.06 85 PHE A N 1
ATOM 675 C CA . PHE A 1 85 ? -10.484 18.016 5.656 1 97.06 85 PHE A CA 1
ATOM 676 C C . PHE A 1 85 ? -9.93 19.109 6.566 1 97.06 85 PHE A C 1
ATOM 678 O O . PHE A 1 85 ? -10.016 20.297 6.246 1 97.06 85 PHE A O 1
ATOM 685 N N . SER A 1 86 ? -9.531 18.766 7.73 1 98.62 86 SER A N 1
ATOM 686 C CA . SER A 1 86 ? -8.781 19.578 8.672 1 98.62 86 SER A CA 1
ATOM 687 C C . SER A 1 86 ? -7.547 18.828 9.188 1 98.62 86 SER A C 1
ATOM 689 O O . SER A 1 86 ? -7.633 17.672 9.562 1 98.62 86 SER A O 1
ATOM 691 N N . LEU A 1 87 ? -6.438 19.469 9.094 1 98.5 87 LEU A N 1
ATOM 692 C CA . LEU A 1 87 ? -5.242 18.781 9.562 1 98.5 87 LEU A CA 1
ATOM 693 C C . LEU A 1 87 ? -4.328 19.719 10.336 1 98.5 87 LEU A C 1
ATOM 695 O O . LEU A 1 87 ? -4.488 20.938 10.281 1 98.5 87 LEU A O 1
ATOM 699 N N . SER A 1 88 ? -3.52 19.219 11.211 1 98.81 88 SER A N 1
ATOM 700 C CA . SER A 1 88 ? -2.41 19.828 11.945 1 98.81 88 SER A CA 1
ATOM 701 C C . SER A 1 88 ? -1.112 19.062 11.711 1 98.81 88 SER A C 1
ATOM 703 O O . SER A 1 88 ? -1.031 17.859 11.984 1 98.81 88 SER A O 1
ATOM 705 N N . GLN A 1 89 ? -0.068 19.844 11.164 1 98.75 89 GLN A N 1
ATOM 706 C CA . GLN A 1 89 ? 1.062 19.047 10.695 1 98.75 89 GLN A CA 1
ATOM 707 C C . GLN A 1 89 ? 2.342 19.875 10.656 1 98.75 89 GLN A C 1
ATOM 709 O O . GLN A 1 89 ? 2.312 21.094 10.914 1 98.75 89 GLN A O 1
ATOM 714 N N . ILE A 1 90 ? 3.461 19.188 10.477 1 98.81 90 ILE A N 1
ATOM 715 C CA . ILE A 1 90 ? 4.742 19.734 10.047 1 98.81 90 ILE A CA 1
ATOM 716 C C . ILE A 1 90 ? 4.887 19.578 8.531 1 98.81 90 ILE A C 1
ATOM 718 O O . ILE A 1 90 ? 4.547 18.531 7.969 1 98.81 90 ILE A O 1
ATOM 722 N N . TRP A 1 91 ? 5.285 20.688 7.852 1 98.38 91 TRP A N 1
ATOM 723 C CA . TRP A 1 91 ? 5.734 20.625 6.465 1 98.38 91 TRP A CA 1
ATOM 724 C C . TRP A 1 91 ? 7.25 20.766 6.371 1 98.38 91 TRP A C 1
ATOM 726 O O . TRP A 1 91 ? 7.812 21.75 6.855 1 98.38 91 TRP A O 1
ATOM 736 N N . VAL A 1 92 ? 7.895 19.797 5.789 1 98.62 92 VAL A N 1
ATOM 737 C CA . VAL A 1 92 ? 9.289 19.891 5.375 1 98.62 92 VAL A CA 1
ATOM 738 C C . VAL A 1 92 ? 9.367 20.125 3.867 1 98.62 92 VAL A C 1
ATOM 740 O O . VAL A 1 92 ? 9 19.25 3.08 1 98.62 92 VAL A O 1
ATOM 743 N N . LEU A 1 93 ? 9.906 21.328 3.488 1 97.56 93 LEU A N 1
ATOM 744 C CA . LEU A 1 93 ? 9.711 21.75 2.109 1 97.56 93 LEU A CA 1
ATOM 745 C C . LEU A 1 93 ? 11.047 22.062 1.438 1 97.56 93 LEU A C 1
ATOM 747 O O . LEU A 1 93 ? 11.984 22.5 2.096 1 97.56 93 LEU A O 1
ATOM 751 N N . GLY A 1 94 ? 11.086 21.766 0.18 1 96.5 94 GLY A N 1
ATOM 752 C CA . GLY A 1 94 ? 12.156 22.172 -0.716 1 96.5 94 GLY A CA 1
ATOM 753 C C . GLY A 1 94 ? 11.68 22.484 -2.117 1 96.5 94 GLY A C 1
ATOM 754 O O . GLY A 1 94 ? 10.688 21.922 -2.586 1 96.5 94 GLY A O 1
ATOM 755 N N . GLY A 1 95 ? 12.375 23.375 -2.727 1 92.88 95 GLY A N 1
ATOM 756 C CA . GLY A 1 95 ? 11.969 23.781 -4.066 1 92.88 95 GLY A CA 1
ATOM 757 C C . GLY A 1 95 ? 11.008 24.953 -4.074 1 92.88 95 GLY A C 1
ATOM 758 O O . GLY A 1 95 ? 11.039 25.797 -3.18 1 92.88 95 GLY A O 1
ATOM 759 N N . SER A 1 96 ? 10.328 25 -5.238 1 84.69 96 SER A N 1
ATOM 760 C CA . SER A 1 96 ? 9.453 26.156 -5.402 1 84.69 96 SER A CA 1
ATOM 761 C C . SER A 1 96 ? 7.988 25.734 -5.484 1 84.69 96 SER A C 1
ATOM 763 O O . SER A 1 96 ? 7.664 24.719 -6.082 1 84.69 96 SER A O 1
ATOM 765 N N . PHE A 1 97 ? 7.246 26.688 -4.902 1 74.56 97 PHE A N 1
ATOM 766 C CA . PHE A 1 97 ? 5.809 26.453 -4.934 1 74.56 97 PHE A CA 1
ATOM 767 C C . PHE A 1 97 ? 5.285 26.469 -6.367 1 74.56 97 PHE A C 1
ATOM 769 O O . PHE A 1 97 ? 5.742 27.266 -7.188 1 74.56 97 PHE A O 1
ATOM 776 N N . GLY A 1 98 ? 4.461 25.625 -6.844 1 68.25 98 GLY A N 1
ATOM 777 C CA . GLY A 1 98 ? 3.793 25.609 -8.133 1 68.25 98 GLY A CA 1
ATOM 778 C C . GLY A 1 98 ? 4.535 24.812 -9.188 1 68.25 98 GLY A C 1
ATOM 779 O O . GLY A 1 98 ? 3.955 24.422 -10.203 1 68.25 98 GLY A O 1
ATOM 780 N N . GLU A 1 99 ? 5.812 24.578 -9.07 1 77.69 99 GLU A N 1
ATOM 781 C CA . GLU A 1 99 ? 6.574 23.938 -10.141 1 77.69 99 GLU A CA 1
ATOM 782 C C . GLU A 1 99 ? 7.195 22.625 -9.672 1 77.69 99 GLU A C 1
ATOM 784 O O . GLU A 1 99 ? 6.785 21.547 -10.102 1 77.69 99 GLU A O 1
ATOM 789 N N . ASP A 1 100 ? 8.117 22.688 -8.773 1 87.75 100 ASP A N 1
ATOM 790 C CA . ASP A 1 100 ? 8.891 21.5 -8.398 1 87.75 100 ASP A CA 1
ATOM 791 C C . ASP A 1 100 ? 8.992 21.359 -6.883 1 87.75 100 ASP A C 1
ATOM 793 O O . ASP A 1 100 ? 10.039 20.984 -6.355 1 87.75 100 ASP A O 1
ATOM 797 N N . LEU A 1 101 ? 7.848 21.75 -6.266 1 91.56 101 LEU A N 1
ATOM 798 C CA . LEU A 1 101 ? 7.82 21.688 -4.809 1 91.56 101 LEU A CA 1
ATOM 799 C C . LEU A 1 101 ? 7.938 20.234 -4.324 1 91.56 101 LEU A C 1
ATOM 801 O O . LEU A 1 101 ? 7.227 19.359 -4.812 1 91.56 101 LEU A O 1
ATOM 805 N N . ASN A 1 102 ? 8.961 19.969 -3.455 1 96.38 102 ASN A N 1
ATOM 806 C CA . ASN A 1 102 ? 9.016 18.766 -2.641 1 96.38 102 ASN A CA 1
ATOM 807 C C . ASN A 1 102 ? 8.422 19 -1.254 1 96.38 102 ASN A C 1
ATOM 809 O O . ASN A 1 102 ? 8.672 20.031 -0.633 1 96.38 102 ASN A O 1
ATOM 813 N N . SER A 1 103 ? 7.586 18.078 -0.829 1 96.69 103 SER A N 1
ATOM 814 C CA . SER A 1 103 ? 6.977 18.234 0.488 1 96.69 103 SER A CA 1
ATOM 815 C C . SER A 1 103 ? 6.914 16.906 1.23 1 96.69 103 SER A C 1
ATOM 817 O O . SER A 1 103 ? 6.586 15.875 0.64 1 96.69 103 SER A O 1
ATOM 819 N N . ILE A 1 104 ? 7.32 16.922 2.477 1 98.5 104 ILE A N 1
ATOM 820 C CA . ILE A 1 104 ? 7.008 15.898 3.461 1 98.5 104 ILE A CA 1
ATOM 821 C C . ILE A 1 104 ? 6.078 16.469 4.527 1 98.5 104 ILE A C 1
ATOM 823 O O . ILE A 1 104 ? 6.344 17.531 5.09 1 98.5 104 ILE A O 1
ATOM 827 N N . GLU A 1 105 ? 5.016 15.719 4.742 1 98.5 105 GLU A N 1
ATOM 828 C CA . GLU A 1 105 ? 3.988 16.156 5.684 1 98.5 105 GLU A CA 1
ATOM 829 C C . GLU A 1 105 ? 3.707 15.086 6.734 1 98.5 105 GLU A C 1
ATOM 831 O O . GLU A 1 105 ? 3.607 13.906 6.406 1 98.5 105 GLU A O 1
ATOM 836 N N . ALA A 1 106 ? 3.645 15.516 7.984 1 98.75 106 ALA A N 1
ATOM 837 C CA . ALA A 1 106 ? 3.354 14.578 9.062 1 98.75 106 ALA A CA 1
ATOM 838 C C . ALA A 1 106 ? 2.594 15.258 10.195 1 98.75 106 ALA A C 1
ATOM 840 O O . ALA A 1 106 ? 2.949 16.359 10.617 1 98.75 106 ALA A O 1
ATOM 841 N N . GLY A 1 107 ? 1.549 14.672 10.672 1 98.75 107 GLY A N 1
ATOM 842 C CA . GLY A 1 107 ? 0.699 15.172 11.742 1 98.75 107 GLY A CA 1
ATOM 843 C C . GLY A 1 107 ? -0.58 14.367 11.906 1 98.75 107 GLY A C 1
ATOM 844 O O . GLY A 1 107 ? -0.566 13.141 11.828 1 98.75 107 GLY A O 1
ATOM 845 N N . TRP A 1 108 ? -1.624 15.062 12.297 1 98.81 108 TRP A N 1
ATOM 846 C CA . TRP A 1 108 ? -2.92 14.391 12.367 1 98.81 108 TRP A CA 1
ATOM 847 C C . TRP A 1 108 ? -3.928 15.062 11.438 1 98.81 108 TRP A C 1
ATOM 849 O O . TRP A 1 108 ? -3.76 16.234 11.07 1 98.81 108 TRP A O 1
ATOM 859 N N . GLN A 1 109 ? -4.934 14.32 11.008 1 98.25 109 GLN A N 1
ATOM 860 C CA . GLN A 1 109 ? -5.91 14.789 10.031 1 98.25 109 GLN A CA 1
ATOM 861 C C . GLN A 1 109 ? -7.289 14.188 10.305 1 98.25 109 GLN A C 1
ATOM 863 O O . GLN A 1 109 ? -7.395 13.062 10.789 1 98.25 109 GLN A O 1
ATOM 868 N N . VAL A 1 110 ? -8.266 14.969 10.156 1 98.5 110 VAL A N 1
ATOM 869 C CA . VAL A 1 110 ? -9.648 14.516 10.023 1 98.5 110 VAL A CA 1
ATOM 870 C C . VAL A 1 110 ? -10.109 14.672 8.578 1 98.5 110 VAL A C 1
ATOM 872 O O . VAL A 1 110 ? -10.195 15.789 8.062 1 98.5 110 VAL A O 1
ATOM 875 N N . SER A 1 111 ? -10.406 13.555 7.914 1 96.19 111 SER A N 1
ATOM 876 C CA . SER A 1 111 ? -10.773 13.555 6.5 1 96.19 111 SER A CA 1
ATOM 877 C C . SER A 1 111 ? -11.82 12.484 6.199 1 96.19 111 SER A C 1
ATOM 879 O O . SER A 1 111 ? -11.469 11.344 5.887 1 96.19 111 SER A O 1
ATOM 881 N N . PRO A 1 112 ? -13.094 12.914 6.188 1 94.31 112 PRO A N 1
ATOM 882 C CA . PRO A 1 112 ? -14.141 11.93 5.891 1 94.31 112 PRO A CA 1
ATOM 883 C C . PRO A 1 112 ? -13.961 11.273 4.523 1 94.31 112 PRO A C 1
ATOM 885 O O . PRO A 1 112 ? -14.25 10.086 4.359 1 94.31 112 PRO A O 1
ATOM 888 N N . ASP A 1 113 ? -13.484 12.023 3.625 1 90.44 113 ASP A N 1
ATOM 889 C CA . ASP A 1 113 ? -13.305 11.484 2.281 1 90.44 113 ASP A CA 1
ATOM 890 C C . ASP A 1 113 ? -12.234 10.391 2.271 1 90.44 113 ASP A C 1
ATOM 892 O O . ASP A 1 113 ? -12.375 9.383 1.572 1 90.44 113 ASP A O 1
ATOM 896 N N . LEU A 1 114 ? -11.18 10.555 2.953 1 90.69 114 LEU A N 1
ATOM 897 C CA . LEU A 1 114 ? -10.062 9.625 2.949 1 90.69 114 LEU A CA 1
ATOM 898 C C . LEU A 1 114 ? -10.352 8.414 3.83 1 90.69 114 LEU A C 1
ATOM 900 O O . LEU A 1 114 ? -10.023 7.281 3.469 1 90.69 114 LEU A O 1
ATOM 904 N N . TYR A 1 115 ? -11.07 8.625 4.996 1 91.56 115 TYR A N 1
ATOM 905 C CA . TYR A 1 115 ? -11.117 7.574 6.008 1 91.56 115 TYR A CA 1
ATOM 906 C C . TYR A 1 115 ? -12.539 7.062 6.199 1 91.56 115 TYR A C 1
ATOM 908 O O . TYR A 1 115 ? -12.75 6.02 6.824 1 91.56 115 TYR A O 1
ATOM 916 N N . GLY A 1 116 ? -13.578 7.789 5.738 1 91.06 116 GLY A N 1
ATOM 917 C CA . GLY A 1 116 ? -14.961 7.352 5.824 1 91.06 116 GLY A CA 1
ATOM 918 C C . GLY A 1 116 ? -15.633 7.723 7.133 1 91.06 116 GLY A C 1
ATOM 919 O O . GLY A 1 116 ? -16.75 7.301 7.406 1 91.06 116 GLY A O 1
ATOM 920 N N . ASP A 1 117 ? -14.867 8.414 7.996 1 93.75 117 ASP A N 1
ATOM 921 C CA . ASP A 1 117 ? -15.398 8.883 9.273 1 93.75 117 ASP A CA 1
ATOM 922 C C . ASP A 1 117 ? -14.695 10.164 9.727 1 93.75 117 ASP A C 1
ATOM 924 O O . ASP A 1 117 ? -13.898 10.734 8.984 1 93.75 117 ASP A O 1
ATOM 928 N N . ASN A 1 118 ? -15.031 10.648 10.938 1 95.94 118 ASN A N 1
ATOM 929 C CA . ASN A 1 118 ? -14.5 11.922 11.406 1 95.94 118 ASN A CA 1
ATOM 930 C C . ASN A 1 118 ? -13.492 11.727 12.539 1 95.94 118 ASN A C 1
ATOM 932 O O . ASN A 1 118 ? -13.297 12.617 13.367 1 95.94 118 ASN A O 1
ATOM 936 N N . ASN A 1 119 ? -12.898 10.578 12.633 1 96.62 119 ASN A N 1
ATOM 937 C CA . ASN A 1 119 ? -11.875 10.375 13.656 1 96.62 119 ASN A CA 1
ATOM 938 C C . ASN A 1 119 ? -10.578 11.109 13.297 1 96.62 119 ASN A C 1
ATOM 940 O O . ASN A 1 119 ? -10.195 11.156 12.133 1 96.62 119 ASN A O 1
ATOM 944 N N . THR A 1 120 ? -9.945 11.617 14.305 1 98.44 120 THR A N 1
ATOM 945 C CA . THR A 1 120 ? -8.609 12.18 14.133 1 98.44 120 THR A CA 1
ATOM 946 C C . THR A 1 120 ? -7.574 11.078 13.961 1 98.44 120 THR A C 1
ATOM 948 O O . THR A 1 120 ? -7.496 10.156 14.781 1 98.44 120 THR A O 1
ATOM 951 N N . ARG A 1 121 ? -6.781 11.211 12.883 1 97.38 121 ARG A N 1
ATOM 952 C CA . ARG A 1 121 ? -5.883 10.102 12.57 1 97.38 121 ARG A CA 1
ATOM 953 C C . ARG A 1 121 ? -4.469 10.609 12.297 1 97.38 121 ARG A C 1
ATOM 955 O O . ARG A 1 121 ? -4.285 11.695 11.75 1 97.38 121 ARG A O 1
ATOM 962 N N . LEU A 1 122 ? -3.51 9.742 12.789 1 97.69 122 LEU A N 1
ATOM 963 C CA . LEU A 1 122 ? -2.129 9.953 12.367 1 97.69 122 LEU A CA 1
ATOM 964 C C . LEU A 1 122 ? -1.993 9.828 10.852 1 97.69 122 LEU A C 1
ATOM 966 O O . LEU A 1 122 ? -2.545 8.898 10.258 1 97.69 122 LEU A O 1
ATOM 970 N N . PHE A 1 123 ? -1.275 10.812 10.18 1 97.25 123 PHE A N 1
ATOM 971 C CA . PHE A 1 123 ? -1.129 10.695 8.734 1 97.25 123 PHE A CA 1
ATOM 972 C C . PHE A 1 123 ? 0.227 11.227 8.281 1 97.25 123 PHE A C 1
ATOM 974 O O . PHE A 1 123 ? 0.888 11.961 9.016 1 97.25 123 PHE A O 1
ATOM 981 N N . THR A 1 124 ? 0.639 10.82 7.133 1 97.88 124 THR A N 1
ATOM 982 C CA . THR A 1 124 ? 1.749 11.406 6.391 1 97.88 124 THR A CA 1
ATOM 983 C C . THR A 1 124 ? 1.366 11.625 4.93 1 97.88 124 THR A C 1
ATOM 985 O O . THR A 1 124 ? 0.415 11.016 4.434 1 97.88 124 THR A O 1
ATOM 988 N N . TYR A 1 125 ? 2.068 12.477 4.328 1 97 125 TYR A N 1
ATOM 989 C CA . TYR A 1 125 ? 1.993 12.695 2.887 1 97 125 TYR A CA 1
ATOM 990 C C . TYR A 1 125 ? 3.34 13.141 2.33 1 97 125 TYR A C 1
ATOM 992 O O . TYR A 1 125 ? 4.18 13.664 3.064 1 97 125 TYR A O 1
ATOM 1000 N N . TRP A 1 126 ? 3.605 12.859 1.065 1 96.62 126 TRP A N 1
ATOM 1001 C CA . TRP A 1 126 ? 4.801 13.383 0.413 1 96.62 126 TRP A CA 1
ATOM 1002 C C . TRP A 1 126 ? 4.531 13.695 -1.056 1 96.62 126 TRP A C 1
ATOM 1004 O O . TRP A 1 126 ? 3.578 13.172 -1.642 1 96.62 126 TRP A O 1
ATOM 1014 N N . THR A 1 127 ? 5.23 14.625 -1.642 1 94 127 THR A N 1
ATOM 1015 C CA . THR A 1 127 ? 5.277 14.883 -3.078 1 94 127 THR A CA 1
ATOM 1016 C C . THR A 1 127 ? 6.648 15.391 -3.494 1 94 127 THR A C 1
ATOM 1018 O O . THR A 1 127 ? 7.371 15.977 -2.682 1 94 127 THR A O 1
ATOM 1021 N N . SER A 1 128 ? 6.973 15.148 -4.754 1 93 128 SER A N 1
ATOM 1022 C CA . SER A 1 128 ? 8.242 15.648 -5.27 1 93 128 SER A CA 1
ATOM 1023 C C . SER A 1 128 ? 8.023 16.578 -6.457 1 93 128 SER A C 1
ATOM 1025 O O . SER A 1 128 ? 8.984 17.031 -7.09 1 93 128 SER A O 1
ATOM 1027 N N . ASP A 1 129 ? 6.68 16.875 -6.781 1 90.56 129 ASP A N 1
ATOM 1028 C CA . ASP A 1 129 ? 6.414 17.656 -7.977 1 90.56 129 ASP A CA 1
ATOM 1029 C C . ASP A 1 129 ? 5.184 18.547 -7.789 1 90.56 129 ASP A C 1
ATOM 1031 O O . ASP A 1 129 ? 4.352 18.656 -8.695 1 90.56 129 ASP A O 1
ATOM 1035 N N . ALA A 1 130 ? 5.055 19.047 -6.625 1 87.94 130 ALA A N 1
ATOM 1036 C CA . ALA A 1 130 ? 3.984 19.984 -6.297 1 87.94 130 ALA A CA 1
ATOM 1037 C C . ALA A 1 130 ? 2.613 19.328 -6.457 1 87.94 130 ALA A C 1
ATOM 1039 O O . ALA A 1 130 ? 1.697 19.922 -7.023 1 87.94 130 ALA A O 1
ATOM 1040 N N . TYR A 1 131 ? 2.539 18.141 -6.039 1 82.69 131 TYR A N 1
ATOM 1041 C CA . TYR A 1 131 ? 1.285 17.406 -5.938 1 82.69 131 TYR A CA 1
ATOM 1042 C C . TYR A 1 131 ? 0.727 17.078 -7.316 1 82.69 131 TYR A C 1
ATOM 1044 O O . TYR A 1 131 ? -0.481 16.891 -7.477 1 82.69 131 TYR A O 1
ATOM 1052 N N . GLN A 1 132 ? 1.535 17.109 -8.367 1 83.38 132 GLN A N 1
ATOM 1053 C CA . GLN A 1 132 ? 1.055 16.859 -9.727 1 83.38 132 GLN A CA 1
ATOM 1054 C C . GLN A 1 132 ? 0.976 15.359 -10.008 1 83.38 132 GLN A C 1
ATOM 1056 O O . GLN A 1 132 ? -0.077 14.742 -9.828 1 83.38 132 GLN A O 1
ATOM 1061 N N . ALA A 1 133 ? 2.045 14.727 -10.203 1 79 133 ALA A N 1
ATOM 1062 C CA . ALA A 1 133 ? 2.055 13.312 -10.57 1 79 133 ALA A CA 1
ATOM 1063 C C . ALA A 1 133 ? 2.453 12.445 -9.383 1 79 133 ALA A C 1
ATOM 1065 O O . ALA A 1 133 ? 2.168 11.242 -9.359 1 79 133 ALA A O 1
ATOM 1066 N N . THR A 1 134 ? 3.1 13.094 -8.461 1 84.19 134 THR A N 1
ATOM 1067 C CA . THR A 1 134 ? 3.578 12.32 -7.328 1 84.19 134 THR A CA 1
ATOM 1068 C C . THR A 1 134 ? 2.811 12.68 -6.059 1 84.19 134 THR A C 1
ATOM 1070 O O . THR A 1 134 ? 2.213 13.758 -5.977 1 84.19 134 THR A O 1
ATOM 1073 N N . GLY A 1 135 ? 2.957 11.711 -5.07 1 89.81 135 GLY A N 1
ATOM 1074 C CA . GLY A 1 135 ? 2.365 11.914 -3.756 1 89.81 135 GLY A CA 1
ATOM 1075 C C . GLY A 1 135 ? 1.622 10.688 -3.244 1 89.81 135 GLY A C 1
ATOM 1076 O O . GLY A 1 135 ? 1.132 9.883 -4.035 1 89.81 135 GLY A O 1
ATOM 1077 N N . CYS A 1 136 ? 1.567 10.664 -1.981 1 92.31 136 CYS A N 1
ATOM 1078 C CA . CYS A 1 136 ? 0.934 9.492 -1.391 1 92.31 136 CYS A CA 1
ATOM 1079 C C . CYS A 1 136 ? 0.612 9.727 0.08 1 92.31 136 CYS A C 1
ATOM 1081 O O . CYS A 1 136 ? 1.466 10.188 0.841 1 92.31 136 CYS A O 1
ATOM 1083 N N . TYR A 1 137 ? -0.675 9.453 0.405 1 93.81 137 TYR A N 1
ATOM 1084 C CA . TYR A 1 137 ? -1.036 9.398 1.816 1 93.81 137 TYR A CA 1
ATOM 1085 C C . TYR A 1 137 ? -0.535 8.109 2.457 1 93.81 137 TYR A C 1
ATOM 1087 O O . TYR A 1 137 ? -0.825 7.016 1.969 1 93.81 137 TYR A O 1
ATOM 1095 N N . ASN A 1 138 ? 0.203 8.234 3.531 1 94.5 138 ASN A N 1
ATOM 1096 C CA . ASN A 1 138 ? 0.514 7.07 4.355 1 94.5 138 ASN A CA 1
ATOM 1097 C C . ASN A 1 138 ? 1.148 5.953 3.533 1 94.5 138 ASN A C 1
ATOM 1099 O O . ASN A 1 138 ? 2.182 6.16 2.893 1 94.5 138 ASN A O 1
ATOM 1103 N N . LEU A 1 139 ? 0.528 4.758 3.562 1 91.31 139 LEU A N 1
ATOM 1104 C CA . LEU A 1 139 ? 1.019 3.615 2.795 1 91.31 139 LEU A CA 1
ATOM 1105 C C . LEU A 1 139 ? 0.012 3.205 1.727 1 91.31 139 LEU A C 1
ATOM 1107 O O . LEU A 1 139 ? -0.051 2.033 1.345 1 91.31 139 LEU A O 1
ATOM 1111 N N . LEU A 1 140 ? -0.787 4.145 1.323 1 87.69 140 LEU A N 1
ATOM 1112 C CA . LEU A 1 140 ? -1.815 3.836 0.337 1 87.69 140 LEU A CA 1
ATOM 1113 C C . LEU A 1 140 ? -1.218 3.746 -1.063 1 87.69 140 LEU A C 1
ATOM 1115 O O . LEU A 1 140 ? -1.861 3.244 -1.987 1 87.69 140 LEU A O 1
ATOM 1119 N N . CYS A 1 141 ? -0.058 4.195 -1.268 1 85.12 141 CYS A N 1
ATOM 1120 C CA . CYS A 1 141 ? 0.791 4.062 -2.445 1 85.12 141 CYS A CA 1
ATOM 1121 C C . CYS A 1 141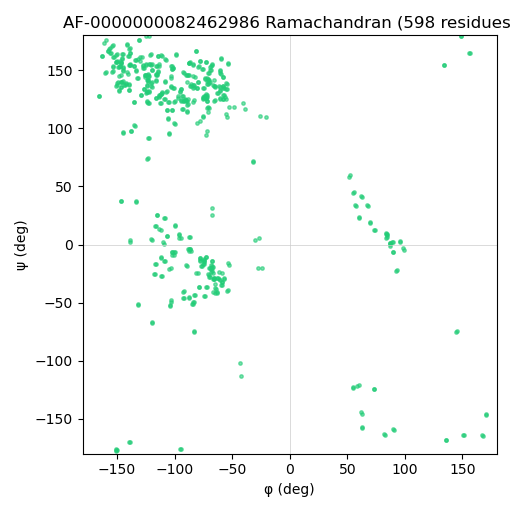 ? 2.266 4.078 -2.061 1 85.12 141 CYS A C 1
ATOM 1123 O O . CYS A 1 141 ? 2.602 4.094 -0.875 1 85.12 141 CYS A O 1
ATOM 1125 N N . SER A 1 142 ? 3.154 4.023 -3.029 1 84 142 SER A N 1
ATOM 1126 C CA . SER A 1 142 ? 4.578 3.879 -2.742 1 84 142 SER A CA 1
ATOM 1127 C C . SER A 1 142 ? 5.199 5.211 -2.342 1 84 142 SER A C 1
ATOM 1129 O O . SER A 1 142 ? 4.781 6.266 -2.814 1 84 142 SER A O 1
ATOM 1131 N N . GLY A 1 143 ? 6.289 5.07 -1.528 1 90.12 143 GLY A N 1
ATOM 1132 C CA . GLY A 1 143 ? 7.051 6.223 -1.076 1 90.12 143 GLY A CA 1
ATOM 1133 C C . GLY A 1 143 ? 7.594 6.066 0.332 1 90.12 143 GLY A C 1
ATOM 1134 O O . GLY A 1 143 ? 8.773 5.777 0.519 1 90.12 143 GLY A O 1
ATOM 1135 N N . PHE A 1 144 ? 6.668 6.191 1.271 1 94.12 144 PHE A N 1
ATOM 1136 C CA . PHE A 1 144 ? 7.039 6.004 2.668 1 94.12 144 PHE A CA 1
ATOM 1137 C C . PHE A 1 144 ? 7.289 4.531 2.971 1 94.12 144 PHE A C 1
ATOM 1139 O O . PHE A 1 144 ? 6.477 3.674 2.613 1 94.12 144 PHE A O 1
ATOM 1146 N N . ILE A 1 145 ? 8.422 4.238 3.582 1 92.75 145 ILE A N 1
ATOM 1147 C CA . ILE A 1 145 ? 8.766 2.885 4.008 1 92.75 145 ILE A CA 1
ATOM 1148 C C . ILE A 1 145 ? 8.625 2.771 5.527 1 92.75 145 ILE A C 1
ATOM 1150 O O . ILE A 1 145 ? 9.445 3.312 6.273 1 92.75 145 ILE A O 1
ATOM 1154 N N . GLN A 1 146 ? 7.594 2.041 5.957 1 94.19 146 GLN A N 1
ATOM 1155 C CA . GLN A 1 146 ? 7.383 1.853 7.387 1 94.19 146 GLN A CA 1
ATOM 1156 C C . GLN A 1 146 ? 8.234 0.705 7.922 1 94.19 146 GLN A C 1
ATOM 1158 O O . GLN A 1 146 ? 8.336 -0.349 7.289 1 94.19 146 GLN A O 1
ATOM 1163 N N . VAL A 1 147 ? 8.852 0.919 9.109 1 92.69 147 VAL A N 1
ATOM 1164 C CA . VAL A 1 147 ? 9.672 -0.125 9.719 1 92.69 147 VAL A CA 1
ATOM 1165 C C . VAL A 1 147 ? 9.062 -0.543 11.055 1 92.69 147 VAL A C 1
ATOM 1167 O O . VAL A 1 147 ? 9.25 -1.677 11.508 1 92.69 147 VAL A O 1
ATOM 1170 N N . ASN A 1 148 ? 8.305 0.344 11.703 1 92.56 148 ASN A N 1
ATOM 1171 C CA . ASN A 1 148 ? 7.695 0.068 13 1 92.56 148 ASN A CA 1
ATOM 1172 C C . ASN A 1 148 ? 6.559 -0.941 12.891 1 92.56 148 ASN A C 1
ATOM 1174 O O . ASN A 1 148 ? 5.734 -0.852 11.977 1 92.56 148 ASN A O 1
ATOM 1178 N N . SER A 1 149 ? 6.469 -1.841 13.773 1 89 149 SER A N 1
ATOM 1179 C CA . SER A 1 149 ? 5.473 -2.902 13.672 1 89 149 SER A CA 1
ATOM 1180 C C . SER A 1 149 ? 4.348 -2.705 14.68 1 89 149 SER A C 1
ATOM 1182 O O . SER A 1 149 ? 3.49 -3.576 14.844 1 89 149 SER A O 1
ATOM 1184 N N . GLU A 1 150 ? 4.32 -1.569 15.383 1 87.88 150 GLU A N 1
ATOM 1185 C CA . GLU A 1 150 ? 3.373 -1.39 16.469 1 87.88 150 GLU A CA 1
ATOM 1186 C C . GLU A 1 150 ? 2.324 -0.335 16.125 1 87.88 150 GLU A C 1
ATOM 1188 O O . GLU A 1 150 ? 1.229 -0.333 16.703 1 87.88 150 GLU A O 1
ATOM 1193 N N . ILE A 1 151 ? 2.717 0.582 15.273 1 90.38 151 ILE A N 1
ATOM 1194 C CA . ILE A 1 151 ? 1.83 1.701 14.977 1 90.38 151 ILE A CA 1
ATOM 1195 C C . ILE A 1 151 ? 1.423 1.661 13.508 1 90.38 151 ILE A C 1
ATOM 1197 O O . ILE A 1 151 ? 2.277 1.567 12.617 1 90.38 151 ILE A O 1
ATOM 1201 N N . ALA A 1 152 ? 0.129 1.68 13.266 1 91.25 152 ALA A N 1
ATOM 1202 C CA . ALA A 1 152 ? -0.375 1.752 11.898 1 91.25 152 ALA A CA 1
ATOM 1203 C C . ALA A 1 152 ? -0.555 3.201 11.453 1 91.25 152 ALA A C 1
ATOM 1205 O O . ALA A 1 152 ? -1.262 3.973 12.109 1 91.25 152 ALA A O 1
ATOM 1206 N N . MET A 1 153 ? 0.095 3.531 10.359 1 92.75 153 MET A N 1
ATOM 1207 C CA . MET A 1 153 ? -0.234 4.832 9.781 1 92.75 153 MET A CA 1
ATOM 1208 C C . MET A 1 153 ? -1.719 4.918 9.445 1 92.75 153 MET A C 1
ATOM 1210 O O . MET A 1 153 ? -2.299 3.959 8.938 1 92.75 153 MET A O 1
ATOM 1214 N N . GLY A 1 154 ? -2.314 6.059 9.789 1 92.44 154 GLY A N 1
ATOM 1215 C CA . GLY A 1 154 ? -3.746 6.219 9.578 1 92.44 154 GLY A CA 1
ATOM 1216 C C . GLY A 1 154 ? -4.578 5.762 10.766 1 92.44 154 GLY A C 1
ATOM 1217 O O . GLY A 1 154 ? -5.809 5.816 10.719 1 92.44 154 GLY A O 1
ATOM 1218 N N . ALA A 1 155 ? -3.961 5.348 11.797 1 91.31 155 ALA A N 1
ATOM 1219 C CA . ALA A 1 155 ? -4.676 4.938 13.008 1 91.31 155 ALA A CA 1
ATOM 1220 C C . ALA A 1 155 ? -5.328 6.137 13.688 1 91.31 155 ALA A C 1
ATOM 1222 O O . ALA A 1 155 ? -4.785 7.246 13.664 1 91.31 155 ALA A O 1
ATOM 1223 N N . SER A 1 156 ? -6.445 5.793 14.359 1 93.81 156 SER A N 1
ATOM 1224 C CA . SER A 1 156 ? -7.09 6.836 15.148 1 93.81 156 SER A CA 1
ATOM 1225 C C . SER A 1 156 ? -6.262 7.199 16.375 1 93.81 156 SER A C 1
ATOM 1227 O O . SER A 1 156 ? -5.676 6.32 17.016 1 93.81 156 SER A O 1
ATOM 1229 N N . ILE A 1 157 ? -6.285 8.422 16.625 1 95.94 157 ILE A N 1
ATOM 1230 C CA . ILE A 1 157 ? -5.625 8.906 17.844 1 95.94 157 ILE A CA 1
ATOM 1231 C C . ILE A 1 157 ? -6.648 9.062 18.953 1 95.94 157 ILE A C 1
ATOM 1233 O O . ILE A 1 157 ? -7.719 9.641 18.75 1 95.94 157 ILE A O 1
ATOM 1237 N N . SER A 1 158 ? -6.402 8.492 20.078 1 94.94 158 SER A N 1
ATOM 1238 C CA . SER A 1 158 ? -7.203 8.641 21.297 1 94.94 158 SER A CA 1
ATOM 1239 C C . SER A 1 158 ? -6.328 8.602 22.547 1 94.94 158 SER A C 1
ATOM 1241 O O . SER A 1 158 ? -5.312 7.902 22.578 1 94.94 158 SER A O 1
ATOM 1243 N N . PRO A 1 159 ? -6.598 9.391 23.484 1 96.88 159 PRO A N 1
ATOM 1244 C CA . PRO A 1 159 ? -7.699 10.352 23.562 1 96.88 159 PRO A CA 1
ATOM 1245 C C . PRO A 1 159 ? -7.395 11.656 22.812 1 96.88 159 PRO A C 1
ATOM 1247 O O . PRO A 1 159 ? -6.262 11.875 22.391 1 96.88 159 PRO A O 1
ATOM 1250 N N . VAL A 1 160 ? -8.43 12.438 22.609 1 98.31 160 VAL A N 1
ATOM 1251 C CA . VAL A 1 160 ? -8.281 13.766 22.016 1 98.31 160 VAL A CA 1
ATOM 1252 C C . VAL A 1 160 ? -8.664 14.836 23.031 1 98.31 160 VAL A C 1
ATOM 1254 O O . VAL A 1 160 ? -9.336 14.547 24.031 1 98.31 160 VAL A O 1
ATOM 1257 N N . SER A 1 161 ? -8.258 16.031 22.797 1 98.69 161 SER A N 1
ATOM 1258 C CA . SER A 1 161 ? -8.508 17.156 23.688 1 98.69 161 SER A CA 1
ATOM 1259 C C . SER A 1 161 ? -9.961 17.594 23.641 1 98.69 161 SER A C 1
ATOM 1261 O O . SER A 1 161 ? -10.672 17.297 22.672 1 98.69 161 SER A O 1
ATOM 1263 N N . ALA A 1 162 ? -10.375 18.266 24.734 1 97.44 162 ALA A N 1
ATOM 1264 C CA . ALA A 1 162 ? -11.695 18.875 24.812 1 97.44 162 ALA A CA 1
ATOM 1265 C C . ALA A 1 162 ? -11.633 20.25 25.469 1 97.44 162 ALA A C 1
ATOM 1267 O O . ALA A 1 162 ? -10.711 20.531 26.25 1 97.44 162 ALA A O 1
ATOM 1268 N N . SER A 1 163 ? -12.625 21.047 25.125 1 97 163 SER A N 1
ATOM 1269 C CA . SER A 1 163 ? -12.656 22.406 25.672 1 97 163 SER A CA 1
ATOM 1270 C C . SER A 1 163 ? -12.742 22.406 27.188 1 97 163 SER A C 1
ATOM 1272 O O . SER A 1 163 ? -13.633 21.781 27.766 1 97 163 SER A O 1
ATOM 1274 N N . ARG A 1 164 ? -11.844 23.094 27.797 1 94.94 164 ARG A N 1
ATOM 1275 C CA . ARG A 1 164 ? -11.781 23.266 29.25 1 94.94 164 ARG A CA 1
ATOM 1276 C C . ARG A 1 164 ? -11.711 21.906 29.938 1 94.94 164 ARG A C 1
ATOM 1278 O O . ARG A 1 164 ? -12.367 21.688 30.969 1 94.94 164 ARG A O 1
ATOM 1285 N N . ASN A 1 165 ? -11.102 20.969 29.391 1 95.56 165 ASN A N 1
ATOM 1286 C CA . ASN A 1 165 ? -10.898 19.625 29.875 1 95.56 165 ASN A CA 1
ATOM 1287 C C . ASN A 1 165 ? -9.484 19.125 29.578 1 95.56 165 ASN A C 1
ATOM 1289 O O . ASN A 1 165 ? -8.602 19.922 29.25 1 95.56 165 ASN A O 1
ATOM 1293 N N . SER A 1 166 ? -9.219 17.906 29.766 1 97.12 166 SER A N 1
ATOM 1294 C CA . SER A 1 166 ? -7.883 17.344 29.547 1 97.12 166 SER A CA 1
ATOM 1295 C C . SER A 1 166 ? -7.379 17.641 28.141 1 97.12 166 SER A C 1
ATOM 1297 O O . SER A 1 166 ? -8.141 17.578 27.172 1 97.12 166 SER A O 1
ATOM 1299 N N . GLN A 1 167 ? -6.098 18.094 28.109 1 98.44 167 GLN A N 1
ATOM 1300 C CA . GLN A 1 167 ? -5.422 18.312 26.844 1 98.44 167 GLN A CA 1
ATOM 1301 C C . GLN A 1 167 ? -4.48 17.172 26.5 1 98.44 167 GLN A C 1
ATOM 1303 O O . GLN A 1 167 ? -3.783 16.656 27.375 1 98.44 167 GLN A O 1
ATOM 1308 N N . TYR A 1 168 ? -4.535 16.734 25.25 1 98.5 168 TYR A N 1
ATOM 1309 C CA . TYR A 1 168 ? -3.719 15.617 24.766 1 98.5 168 TYR A CA 1
ATOM 1310 C C . TYR A 1 168 ? -2.877 16.047 23.562 1 98.5 168 TYR A C 1
ATOM 1312 O O . TYR A 1 168 ? -3.344 16.797 22.703 1 98.5 168 TYR A O 1
ATOM 1320 N N . ASP A 1 169 ? -1.622 15.539 23.531 1 98.19 169 ASP A N 1
ATOM 1321 C CA . ASP A 1 169 ? -0.66 15.914 22.5 1 98.19 169 ASP A CA 1
ATOM 1322 C C . ASP A 1 169 ? -0.033 14.672 21.875 1 98.19 169 ASP A C 1
ATOM 1324 O O . ASP A 1 169 ? -0.067 13.586 22.453 1 98.19 169 ASP A O 1
ATOM 1328 N N . ILE A 1 170 ? 0.522 14.906 20.703 1 98.12 170 ILE A N 1
ATOM 1329 C CA . ILE A 1 170 ? 1.441 13.953 20.094 1 98.12 170 ILE A CA 1
ATOM 1330 C C . ILE A 1 170 ? 2.762 14.641 19.766 1 98.12 170 ILE A C 1
ATOM 1332 O O . ILE A 1 170 ? 2.807 15.867 19.609 1 98.12 170 ILE A O 1
ATOM 1336 N N . ASN A 1 171 ? 3.779 13.836 19.719 1 98.5 171 ASN A N 1
ATOM 1337 C CA . ASN A 1 171 ? 5.098 14.336 19.344 1 98.5 171 ASN A CA 1
ATOM 1338 C C . ASN A 1 171 ? 5.551 13.75 18.016 1 98.5 171 ASN A C 1
ATOM 1340 O O . ASN A 1 171 ? 5.523 12.539 17.812 1 98.5 171 ASN A O 1
ATOM 1344 N N . ILE A 1 172 ? 5.945 14.664 17.078 1 98.56 172 ILE A N 1
ATOM 1345 C CA . ILE A 1 172 ? 6.434 14.234 15.781 1 98.56 172 ILE A CA 1
ATOM 1346 C C . ILE A 1 172 ? 7.824 14.812 15.531 1 98.56 172 ILE A C 1
ATOM 1348 O O . ILE A 1 172 ? 8.055 16 15.766 1 98.56 172 ILE A O 1
ATOM 1352 N N . LEU A 1 173 ? 8.703 14.008 15.141 1 98.69 173 LEU A N 1
ATOM 1353 C CA . LEU A 1 173 ? 10.031 14.391 14.672 1 98.69 173 LEU A CA 1
ATOM 1354 C C . LEU A 1 173 ? 10.289 13.852 13.273 1 98.69 173 LEU A C 1
ATOM 1356 O O . LEU A 1 173 ? 10.109 12.656 13.023 1 98.69 173 LEU A O 1
ATOM 1360 N N . VAL A 1 174 ? 10.609 14.734 12.352 1 98.81 174 VAL A N 1
ATOM 1361 C CA . VAL A 1 174 ? 11.117 14.352 11.039 1 98.81 174 VAL A CA 1
ATOM 1362 C C . VAL A 1 174 ? 12.562 14.82 10.891 1 98.81 174 VAL A C 1
ATOM 1364 O O . VAL A 1 174 ? 12.883 15.977 11.172 1 98.81 174 VAL A O 1
ATOM 1367 N N . TRP A 1 175 ? 13.445 13.93 10.5 1 98.69 175 TRP A N 1
ATOM 1368 C CA . TRP A 1 175 ? 14.836 14.352 10.383 1 98.69 175 TRP A CA 1
ATOM 1369 C C . TRP A 1 175 ? 15.531 13.625 9.234 1 98.69 175 TRP A C 1
ATOM 1371 O O . TRP A 1 175 ? 15.109 12.531 8.836 1 98.69 175 TRP A O 1
ATOM 1381 N N . LYS A 1 176 ? 16.531 14.25 8.766 1 98.38 176 LYS A N 1
ATOM 1382 C CA . LYS A 1 176 ? 17.359 13.68 7.711 1 98.38 176 LYS A CA 1
ATOM 1383 C C . LYS A 1 176 ? 18.516 12.875 8.297 1 98.38 176 LYS A C 1
ATOM 1385 O O . LYS A 1 176 ? 19.297 13.398 9.102 1 98.38 176 LYS A O 1
ATOM 1390 N N . ASP A 1 177 ? 18.625 11.688 7.926 1 96.38 177 ASP A N 1
ATOM 1391 C CA . ASP A 1 177 ? 19.734 10.844 8.344 1 96.38 177 ASP A CA 1
ATOM 1392 C C . ASP A 1 177 ? 21.016 11.219 7.605 1 96.38 177 ASP A C 1
ATOM 1394 O O . ASP A 1 177 ? 21.062 11.203 6.375 1 96.38 177 ASP A O 1
ATOM 1398 N N . PRO A 1 178 ? 22.062 11.492 8.289 1 93.75 178 PRO A N 1
ATOM 1399 C CA . PRO A 1 178 ? 23.281 11.945 7.621 1 93.75 178 PRO A CA 1
ATOM 1400 C C . PRO A 1 178 ? 24.016 10.82 6.891 1 93.75 178 PRO A C 1
ATOM 1402 O O . PRO A 1 178 ? 24.859 11.078 6.035 1 93.75 178 PRO A O 1
ATOM 1405 N N . LYS A 1 179 ? 23.719 9.648 7.184 1 93.06 179 LYS A N 1
ATOM 1406 C CA . LYS A 1 179 ? 24.438 8.523 6.602 1 93.06 179 LYS A CA 1
ATOM 1407 C C . LYS A 1 179 ? 23.875 8.141 5.238 1 93.06 179 LYS A C 1
ATOM 1409 O O . LYS A 1 179 ? 24.594 8.164 4.234 1 93.06 179 LYS A O 1
ATOM 1414 N N . GLU A 1 180 ? 22.578 7.949 5.191 1 93.31 180 GLU A N 1
ATOM 1415 C CA . GLU A 1 180 ? 21.969 7.469 3.949 1 93.31 180 GLU A CA 1
ATOM 1416 C C . GLU A 1 180 ? 21.156 8.57 3.27 1 93.31 180 GLU A C 1
ATOM 1418 O O . GLU A 1 180 ? 20.75 8.422 2.115 1 93.31 180 GLU A O 1
ATOM 1423 N N . GLY A 1 181 ? 20.875 9.594 3.945 1 96.12 181 GLY A N 1
ATOM 1424 C CA . GLY A 1 181 ? 20.172 10.734 3.379 1 96.12 181 GLY A CA 1
ATOM 1425 C C . GLY A 1 181 ? 18.672 10.578 3.373 1 96.12 181 GLY A C 1
ATOM 1426 O O . GLY A 1 181 ? 17.953 11.383 2.768 1 96.12 181 GLY A O 1
ATOM 1427 N N . ASN A 1 182 ? 18.141 9.547 4.012 1 97.44 182 ASN A N 1
ATOM 1428 C CA . ASN A 1 182 ? 16.703 9.352 4.094 1 97.44 182 ASN A CA 1
ATOM 1429 C C . ASN A 1 182 ? 16.062 10.312 5.094 1 97.44 182 ASN A C 1
ATOM 1431 O O . ASN A 1 182 ? 16.719 10.766 6.027 1 97.44 182 ASN A O 1
ATOM 1435 N N . TRP A 1 183 ? 14.836 10.648 4.852 1 98.69 183 TRP A N 1
ATOM 1436 C CA . TRP A 1 183 ? 14.07 11.43 5.816 1 98.69 183 TRP A CA 1
ATOM 1437 C C . TRP A 1 183 ? 13.266 10.523 6.738 1 98.69 183 TRP A C 1
ATOM 1439 O O . TRP A 1 183 ? 12.32 9.859 6.297 1 98.69 183 TRP A O 1
ATOM 1449 N N . TRP A 1 184 ? 13.562 10.555 7.965 1 98.56 184 TRP A N 1
ATOM 1450 C CA . TRP A 1 184 ? 12.969 9.648 8.938 1 98.56 184 TRP A CA 1
ATOM 1451 C C . TRP A 1 184 ? 11.867 10.344 9.734 1 98.56 184 TRP A C 1
ATOM 1453 O O . TRP A 1 184 ? 11.883 11.562 9.891 1 98.56 184 TRP A O 1
ATOM 1463 N N . MET A 1 185 ? 10.859 9.555 10.219 1 98.69 185 MET A N 1
ATOM 1464 C CA . MET A 1 185 ? 9.773 10.055 11.062 1 98.69 185 MET A CA 1
ATOM 1465 C C . MET A 1 185 ? 9.703 9.281 12.375 1 98.69 185 MET A C 1
ATOM 1467 O O . MET A 1 185 ? 9.719 8.055 12.375 1 98.69 185 MET A O 1
ATOM 1471 N N . GLN A 1 186 ? 9.625 10.016 13.391 1 98.31 186 GLN A N 1
ATOM 1472 C CA . GLN A 1 186 ? 9.43 9.469 14.727 1 98.31 186 GLN A CA 1
ATOM 1473 C C . GLN A 1 186 ? 8.133 9.984 15.352 1 98.31 186 GLN A C 1
ATOM 1475 O O . GLN A 1 186 ? 7.805 11.164 15.219 1 98.31 186 GLN A O 1
ATOM 1480 N N . PHE A 1 187 ? 7.371 9.109 15.977 1 97.44 187 PHE A N 1
ATOM 1481 C CA . PHE A 1 187 ? 6.152 9.398 16.734 1 97.44 187 PHE A CA 1
ATOM 1482 C C . PHE A 1 187 ? 6.371 9.164 18.219 1 97.44 187 PHE A C 1
ATOM 1484 O O . PHE A 1 187 ? 6.812 8.086 18.625 1 97.44 187 PHE A O 1
ATOM 1491 N N . GLY A 1 188 ? 5.992 10.125 19 1 93.81 188 GLY A N 1
ATOM 1492 C CA . GLY A 1 188 ? 6.309 10.031 20.406 1 93.81 188 GLY A CA 1
ATOM 1493 C C . GLY A 1 188 ? 7.801 10.023 20.688 1 93.81 188 GLY A C 1
ATOM 1494 O O . GLY A 1 188 ? 8.586 10.555 19.891 1 93.81 188 GLY A O 1
ATOM 1495 N N . SER A 1 189 ? 8.148 9.516 21.766 1 88.12 189 SER A N 1
ATOM 1496 C CA . SER A 1 189 ? 9.547 9.57 22.156 1 88.12 189 SER A CA 1
ATOM 1497 C C . SER A 1 189 ? 10.32 8.367 21.625 1 88.12 189 SER A C 1
ATOM 1499 O O . SER A 1 189 ? 11.539 8.445 21.422 1 88.12 189 SER A O 1
ATOM 1501 N N . ASN A 1 190 ? 9.602 7.391 21.281 1 91.06 190 ASN A N 1
ATOM 1502 C CA . ASN A 1 190 ? 10.406 6.184 21.078 1 91.06 190 ASN A CA 1
ATOM 1503 C C . ASN A 1 190 ? 9.945 5.406 19.844 1 91.06 190 ASN A C 1
ATOM 1505 O O . ASN A 1 190 ? 10.477 4.332 19.562 1 91.06 190 ASN A O 1
ATOM 1509 N N . TYR A 1 191 ? 9.039 5.891 19.141 1 94.75 191 TYR A N 1
ATOM 1510 C CA . TYR A 1 191 ? 8.555 5.102 18.016 1 94.75 191 TYR A CA 1
ATOM 1511 C C . TYR A 1 191 ? 9.086 5.652 16.688 1 94.75 191 TYR A C 1
ATOM 1513 O O . TYR A 1 191 ? 8.492 6.566 16.109 1 94.75 191 TYR A O 1
ATOM 1521 N N . VAL A 1 192 ? 10.172 5.094 16.203 1 97.31 192 VAL A N 1
ATOM 1522 C CA . VAL A 1 192 ? 10.609 5.387 14.852 1 97.31 192 VAL A CA 1
ATOM 1523 C C . VAL A 1 192 ? 9.727 4.645 13.852 1 97.31 192 VAL A C 1
ATOM 1525 O O . VAL A 1 192 ? 9.805 3.418 13.734 1 97.31 192 VAL A O 1
ATOM 1528 N N . LEU A 1 193 ? 8.914 5.359 13.117 1 96.88 193 LEU A N 1
ATOM 1529 C CA . LEU A 1 193 ? 7.867 4.754 12.297 1 96.88 193 LEU A CA 1
ATOM 1530 C C . LEU A 1 193 ? 8.422 4.273 10.961 1 96.88 193 LEU A C 1
ATOM 1532 O O . LEU A 1 193 ? 8.047 3.207 10.477 1 96.88 193 LEU A O 1
ATOM 1536 N N . GLY A 1 194 ? 9.273 5.102 10.336 1 97.56 194 GLY A N 1
ATOM 1537 C CA . GLY A 1 194 ? 9.789 4.801 9.008 1 97.56 194 GLY A CA 1
ATOM 1538 C C . GLY A 1 194 ? 10.484 5.984 8.359 1 97.56 194 GLY A C 1
ATOM 1539 O O . GLY A 1 194 ? 10.922 6.906 9.047 1 97.56 194 GLY A O 1
ATOM 1540 N N . TYR A 1 195 ? 10.68 5.848 7.008 1 97.38 195 TYR A N 1
ATOM 1541 C CA . TYR A 1 195 ? 11.422 6.898 6.316 1 97.38 195 TYR A CA 1
ATOM 1542 C C . TYR A 1 195 ? 10.969 7.016 4.863 1 97.38 195 TYR A C 1
ATOM 1544 O O . TYR A 1 195 ? 10.359 6.09 4.32 1 97.38 195 TYR A O 1
ATOM 1552 N N . TRP A 1 196 ? 11.188 8.156 4.309 1 97.38 196 TRP A N 1
ATOM 1553 C CA . TRP A 1 196 ? 11.156 8.383 2.865 1 97.38 196 TRP A CA 1
ATOM 1554 C C . TRP A 1 196 ? 12.555 8.273 2.27 1 97.38 196 TRP A C 1
ATOM 1556 O O . TRP A 1 196 ? 13.461 9 2.676 1 97.38 196 TRP A O 1
ATOM 1566 N N . PRO A 1 197 ? 12.695 7.395 1.282 1 94.19 197 PRO A N 1
ATOM 1567 C CA . PRO A 1 197 ? 14.016 7.316 0.653 1 94.19 197 PRO A CA 1
ATOM 1568 C C . PRO A 1 197 ? 14.438 8.633 0.011 1 94.19 197 PRO A C 1
ATOM 1570 O O . PRO A 1 197 ? 13.609 9.336 -0.57 1 94.19 197 PRO A O 1
ATOM 1573 N N . SER A 1 198 ? 15.727 8.852 0.008 1 91.81 198 SER A N 1
ATOM 1574 C CA . SER A 1 198 ? 16.25 10.125 -0.492 1 91.81 198 SER A CA 1
ATOM 1575 C C . SER A 1 198 ? 15.992 10.273 -1.986 1 91.81 198 SER A C 1
ATOM 1577 O O . SER A 1 198 ? 15.789 11.391 -2.473 1 91.81 198 SER A O 1
ATOM 1579 N N . PHE A 1 199 ? 15.938 9.242 -2.727 1 89.25 199 PHE A N 1
ATOM 1580 C CA . PHE A 1 199 ? 15.859 9.297 -4.18 1 89.25 199 PHE A CA 1
ATOM 1581 C C . PHE A 1 199 ? 14.477 9.758 -4.629 1 89.25 199 PHE A C 1
ATOM 1583 O O . PHE A 1 199 ? 14.273 10.062 -5.805 1 89.25 199 PHE A O 1
ATOM 1590 N N . LEU A 1 200 ? 13.539 9.812 -3.688 1 92.19 200 LEU A N 1
ATOM 1591 C CA . LEU A 1 200 ? 12.195 10.281 -4.023 1 92.19 200 LEU A CA 1
ATOM 1592 C C . LEU A 1 200 ? 12.211 11.773 -4.348 1 92.19 200 LEU A C 1
ATOM 1594 O O . LEU A 1 200 ? 11.281 12.281 -4.98 1 92.19 200 LEU A O 1
ATOM 1598 N N . PHE A 1 201 ? 13.305 12.43 -3.834 1 94.94 201 PHE A N 1
ATOM 1599 C CA . PHE A 1 201 ? 13.195 13.883 -3.795 1 94.94 201 PHE A CA 1
ATOM 1600 C C . PHE A 1 201 ? 14.289 14.531 -4.629 1 94.94 201 PHE A C 1
ATOM 1602 O O . PHE A 1 201 ? 15.438 14.078 -4.613 1 94.94 201 PHE A O 1
ATOM 1609 N N . SER A 1 202 ? 13.859 15.586 -5.328 1 94.12 202 SER A N 1
ATOM 1610 C CA . SER A 1 202 ? 14.828 16.391 -6.066 1 94.12 202 SER A CA 1
ATOM 1611 C C . SER A 1 202 ? 15.328 17.562 -5.215 1 94.12 202 SER A C 1
ATOM 1613 O O . SER A 1 202 ? 16.531 17.781 -5.121 1 94.12 202 SER A O 1
ATOM 1615 N N . TYR A 1 203 ? 14.43 18.172 -4.504 1 95.81 203 TYR A N 1
ATOM 1616 C CA . TYR A 1 203 ? 14.805 19.406 -3.811 1 95.81 203 TYR A CA 1
ATOM 1617 C C . TYR A 1 203 ? 14.883 19.172 -2.305 1 95.81 203 TYR A C 1
ATOM 1619 O O . TYR A 1 203 ? 15.211 20.094 -1.549 1 95.81 203 TYR A O 1
ATOM 1627 N N . LEU A 1 204 ? 14.633 17.969 -1.834 1 97.44 204 LEU A N 1
ATOM 1628 C CA . LEU A 1 204 ? 14.859 17.578 -0.446 1 97.44 204 LEU A CA 1
ATOM 1629 C C . LEU A 1 204 ? 16 16.578 -0.342 1 97.44 204 LEU A C 1
ATOM 1631 O O . LEU A 1 204 ? 16.156 15.922 0.693 1 97.44 204 LEU A O 1
ATOM 1635 N N . ALA A 1 205 ? 16.734 16.438 -1.402 1 93.25 205 ALA A N 1
ATOM 1636 C CA . ALA A 1 205 ? 17.828 15.461 -1.427 1 93.25 205 ALA A CA 1
ATOM 1637 C C . ALA A 1 205 ? 18.906 15.828 -0.419 1 93.25 205 ALA A C 1
ATOM 1639 O O . ALA A 1 205 ? 19.5 14.945 0.212 1 93.25 205 ALA A O 1
ATOM 1640 N N . ASP A 1 206 ? 19.188 17.141 -0.267 1 94.06 206 ASP A N 1
ATOM 1641 C CA . ASP A 1 206 ? 20.266 17.562 0.621 1 94.06 206 ASP A CA 1
ATOM 1642 C C . ASP A 1 206 ? 19.703 18.125 1.929 1 94.06 206 ASP A C 1
ATOM 1644 O O . ASP A 1 206 ? 20.156 17.75 3.012 1 94.06 206 ASP A O 1
ATOM 1648 N N . SER A 1 207 ? 18.812 19.047 1.824 1 96.94 207 SER A N 1
ATOM 1649 C CA . SER A 1 207 ? 18.188 19.703 2.963 1 96.94 207 SER A CA 1
ATOM 1650 C C . SER A 1 207 ? 16.844 20.328 2.574 1 96.94 207 SER A C 1
ATOM 1652 O O . SER A 1 207 ? 16.484 20.344 1.394 1 96.94 207 SER A O 1
ATOM 1654 N N . ALA A 1 208 ? 16.141 20.672 3.588 1 98.06 208 ALA A N 1
ATOM 1655 C CA . ALA A 1 208 ? 14.961 21.484 3.352 1 98.06 208 ALA A CA 1
ATOM 1656 C C . ALA A 1 208 ? 15.312 22.969 3.344 1 98.06 208 ALA A C 1
ATOM 1658 O O . ALA A 1 208 ? 16.328 23.375 3.908 1 98.06 208 ALA A O 1
ATOM 1659 N N . SER A 1 209 ? 14.445 23.75 2.656 1 97.31 209 SER A N 1
ATOM 1660 C CA . SER A 1 209 ? 14.672 25.188 2.617 1 97.31 209 SER A CA 1
ATOM 1661 C C . SER A 1 209 ? 13.594 25.938 3.393 1 97.31 209 SER A C 1
ATOM 1663 O O . SER A 1 209 ? 13.711 27.141 3.629 1 97.31 209 SER A O 1
ATOM 1665 N N . MET A 1 210 ? 12.562 25.266 3.752 1 96.94 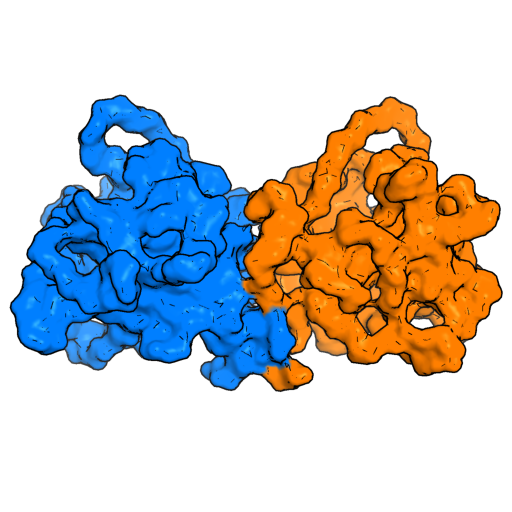210 MET A N 1
ATOM 1666 C CA . MET A 1 210 ? 11.469 25.844 4.52 1 96.94 210 MET A CA 1
ATOM 1667 C C . MET A 1 210 ? 10.812 24.797 5.41 1 96.94 210 MET A C 1
ATOM 1669 O O . MET A 1 210 ? 10.68 23.625 5.016 1 96.94 210 MET A O 1
ATOM 1673 N N . ILE A 1 211 ? 10.469 25.172 6.629 1 98.31 211 ILE A N 1
ATOM 1674 C CA . ILE A 1 211 ? 9.688 24.359 7.555 1 98.31 211 ILE A CA 1
ATOM 1675 C C . ILE A 1 211 ? 8.422 25.109 7.969 1 98.31 211 ILE A C 1
ATOM 1677 O O . ILE A 1 211 ? 8.484 26.312 8.258 1 98.31 211 ILE A O 1
ATOM 1681 N N . GLU A 1 212 ? 7.332 24.438 7.891 1 98.19 212 GLU A N 1
ATOM 1682 C CA . GLU A 1 212 ? 6.078 24.984 8.391 1 98.19 212 GLU A CA 1
ATOM 1683 C C . GLU A 1 212 ? 5.449 24.078 9.445 1 98.19 212 GLU A C 1
ATOM 1685 O O . GLU A 1 212 ? 5.613 22.859 9.398 1 98.19 212 GLU A O 1
ATOM 1690 N N . TRP A 1 213 ? 4.797 24.719 10.445 1 98.69 213 TRP A N 1
ATOM 1691 C CA . TRP A 1 213 ? 3.926 24.078 11.422 1 98.69 213 TRP A CA 1
ATOM 1692 C C . TRP A 1 213 ? 2.541 24.703 11.422 1 98.69 213 TRP A C 1
ATOM 1694 O O . TRP A 1 213 ? 2.41 25.922 11.297 1 98.69 213 TRP A O 1
ATOM 1704 N N . GLY A 1 214 ? 1.493 23.938 11.484 1 98.75 214 GLY A N 1
ATOM 1705 C CA . GLY A 1 214 ? 0.208 24.578 11.695 1 98.75 214 GLY A CA 1
ATOM 1706 C C . GLY A 1 214 ? -0.951 23.812 11.078 1 98.75 214 GLY A C 1
ATOM 1707 O O . GLY A 1 214 ? -0.869 22.609 10.883 1 98.75 214 GLY A O 1
ATOM 1708 N N . GLY A 1 215 ? -2.064 24.5 10.961 1 98.75 215 GLY A N 1
ATOM 1709 C CA . GLY A 1 215 ? -3.299 23.906 10.492 1 98.75 215 GLY A CA 1
ATOM 1710 C C . GLY A 1 215 ? -3.615 24.25 9.047 1 98.75 215 GLY A C 1
ATOM 1711 O O . GLY A 1 215 ? -3.182 25.281 8.539 1 98.75 215 GLY A O 1
ATOM 1712 N N . GLU A 1 216 ? -4.359 23.359 8.422 1 97.94 216 GLU A N 1
ATOM 1713 C CA . GLU A 1 216 ? -4.879 23.531 7.066 1 97.94 216 GLU A CA 1
ATOM 1714 C C . GLU A 1 216 ? -6.289 22.953 6.945 1 97.94 216 GLU A C 1
ATOM 1716 O O . GLU A 1 216 ? -6.594 21.906 7.52 1 97.94 216 GLU A O 1
ATOM 1721 N N . VAL A 1 217 ? -7.113 23.672 6.242 1 97.88 217 VAL A N 1
ATOM 1722 C CA . VAL A 1 217 ? -8.445 23.156 5.914 1 97.88 217 VAL A CA 1
ATOM 1723 C C . VAL A 1 217 ? -8.711 23.344 4.422 1 97.88 217 VAL A C 1
ATOM 1725 O O . VAL A 1 217 ? -8.023 24.125 3.752 1 97.88 217 VAL A O 1
ATOM 1728 N N . VAL A 1 218 ? -9.656 22.547 3.965 1 94.94 218 VAL A N 1
ATOM 1729 C CA . VAL A 1 218 ? -10.211 22.797 2.637 1 94.94 218 VAL A CA 1
ATOM 1730 C C . VAL A 1 218 ? -11.547 23.516 2.762 1 94.94 218 VAL A C 1
ATOM 1732 O O . VAL A 1 218 ? -12.445 23.062 3.469 1 94.94 218 VAL A O 1
ATOM 1735 N N . ASN A 1 219 ? -11.57 24.625 2.137 1 95.38 219 ASN A N 1
ATOM 1736 C CA . ASN A 1 219 ? -12.805 25.391 1.993 1 95.38 219 ASN A CA 1
ATOM 1737 C C . ASN A 1 219 ? -13.445 25.172 0.624 1 95.38 219 ASN A C 1
ATOM 1739 O O . ASN A 1 219 ? -13.047 25.797 -0.359 1 95.38 219 ASN A O 1
ATOM 1743 N N . SER A 1 220 ? -14.523 24.344 0.603 1 91.69 220 SER A N 1
ATOM 1744 C CA . SER A 1 220 ? -15.18 24.031 -0.66 1 91.69 220 SER A CA 1
ATOM 1745 C C . SER A 1 220 ? -16.234 25.078 -1.006 1 91.69 220 SER A C 1
ATOM 1747 O O . SER A 1 220 ? -16.859 25.016 -2.068 1 91.69 220 SER A O 1
ATOM 1749 N N . GLU A 1 221 ? -16.438 26.016 -0.125 1 93.44 221 GLU A N 1
ATOM 1750 C CA . GLU A 1 221 ? -17.422 27.062 -0.282 1 93.44 221 GLU A CA 1
ATOM 1751 C C . GLU A 1 221 ? -18.797 26.484 -0.608 1 93.44 221 GLU A C 1
ATOM 1753 O O . GLU A 1 221 ? -19.438 26.891 -1.587 1 93.44 221 GLU A O 1
ATOM 1758 N N . PRO A 1 222 ? -19.234 25.625 0.408 1 91.19 222 PRO A N 1
ATOM 1759 C CA . PRO A 1 222 ? -20.562 25.078 0.143 1 91.19 222 PRO A CA 1
ATOM 1760 C C . PRO A 1 222 ? -21.641 26.156 0.1 1 91.19 222 PRO A C 1
ATOM 1762 O O . PRO A 1 222 ? -21.688 27.031 0.979 1 91.19 222 PRO A O 1
ATOM 1765 N N . ASN A 1 223 ? -22.516 26.156 -0.988 1 92 223 ASN A N 1
ATOM 1766 C CA . ASN A 1 223 ? -23.594 27.109 -1.207 1 92 223 ASN A CA 1
ATOM 1767 C C . ASN A 1 223 ? -23.062 28.531 -1.316 1 92 223 ASN A C 1
ATOM 1769 O O . ASN A 1 223 ? -23.703 29.484 -0.869 1 92 223 ASN A O 1
ATOM 1773 N N . GLY A 1 224 ? -21.797 28.672 -1.678 1 91.75 224 GLY A N 1
ATOM 1774 C CA . GLY A 1 224 ? -21.203 29.969 -1.934 1 91.75 224 GLY A CA 1
ATOM 1775 C C . GLY A 1 224 ? -20.719 30.672 -0.673 1 91.75 224 GLY A C 1
ATOM 1776 O O . GLY A 1 224 ? -20.359 31.844 -0.705 1 91.75 224 GLY A O 1
ATOM 1777 N N . GLN A 1 225 ? -20.719 30.016 0.395 1 94.62 225 GLN A N 1
ATOM 1778 C CA . GLN A 1 225 ? -20.25 30.562 1.665 1 94.62 225 GLN A CA 1
ATOM 1779 C C . GLN A 1 225 ? -18.984 29.859 2.146 1 94.62 225 GLN A C 1
ATOM 1781 O O . GLN A 1 225 ? -18.719 28.719 1.763 1 94.62 225 GLN A O 1
ATOM 1786 N N . HIS A 1 226 ? -18.297 30.594 2.914 1 96.5 226 HIS A N 1
ATOM 1787 C CA . HIS A 1 226 ? -17.141 29.953 3.539 1 96.5 226 HIS A CA 1
ATOM 1788 C C . HIS A 1 226 ? -17.562 28.734 4.355 1 96.5 226 HIS A C 1
ATOM 1790 O O . HIS A 1 226 ? -18.594 28.766 5.031 1 96.5 226 HIS A O 1
ATOM 1796 N N . THR A 1 227 ? -16.766 27.719 4.371 1 97.88 227 THR A N 1
ATOM 1797 C CA . THR A 1 227 ? -17.078 26.484 5.094 1 97.88 227 THR A CA 1
ATOM 1798 C C . THR A 1 227 ? -17.062 26.734 6.602 1 97.88 227 THR A C 1
ATOM 1800 O O . THR A 1 227 ? -16.391 27.641 7.082 1 97.88 227 THR A O 1
ATOM 1803 N N . SER A 1 228 ? -17.812 25.906 7.371 1 98.44 228 SER A N 1
ATOM 1804 C CA . SER A 1 228 ? -17.75 25.906 8.828 1 98.44 228 SER A CA 1
ATOM 1805 C C . SER A 1 228 ? -16.797 24.812 9.336 1 98.44 228 SER A C 1
ATOM 1807 O O . SER A 1 228 ? -16.797 24.5 10.531 1 98.44 228 SER A O 1
ATOM 1809 N N . THR A 1 229 ? -16.047 24.172 8.375 1 98.69 229 THR A N 1
ATOM 1810 C CA . THR A 1 229 ? -15 23.234 8.797 1 98.69 229 THR A CA 1
ATOM 1811 C C . THR A 1 229 ? -14.016 23.906 9.742 1 98.69 229 THR A C 1
ATOM 1813 O O . THR A 1 229 ? -13.438 24.953 9.406 1 98.69 229 THR A O 1
ATOM 1816 N N . GLN A 1 230 ? -13.836 23.297 10.898 1 98.88 230 GLN A N 1
ATOM 1817 C CA . GLN A 1 230 ? -13 23.859 11.953 1 98.88 230 GLN A CA 1
ATOM 1818 C C . GLN A 1 230 ? -11.531 23.547 11.719 1 98.88 230 GLN A C 1
ATOM 1820 O O . GLN A 1 230 ? -11.195 22.484 11.203 1 98.88 230 GLN A O 1
ATOM 1825 N N . MET A 1 231 ? -10.727 24.484 12.062 1 98.88 231 MET A N 1
ATOM 1826 C CA . MET A 1 231 ? -9.289 24.234 12.141 1 98.88 231 MET A CA 1
ATOM 1827 C C . MET A 1 231 ? -8.844 24.078 13.586 1 98.88 231 MET A C 1
ATOM 1829 O O . MET A 1 231 ? -9.219 24.875 14.453 1 98.88 231 MET A O 1
ATOM 1833 N N . GLY A 1 232 ? -8.016 23.109 13.852 1 98.81 232 GLY A N 1
ATOM 1834 C CA . GLY A 1 232 ? -7.621 22.844 15.227 1 98.81 232 GLY A CA 1
ATOM 1835 C C . GLY A 1 232 ? -8.797 22.531 16.125 1 98.81 232 GLY A C 1
ATOM 1836 O O . GLY A 1 232 ? -9.57 21.609 15.859 1 98.81 232 GLY A O 1
ATOM 1837 N N . SER A 1 233 ? -8.977 23.266 17.141 1 98.81 233 SER A N 1
ATOM 1838 C CA . SER A 1 233 ? -10.07 23.078 18.078 1 98.81 233 SER A CA 1
ATOM 1839 C C . SER A 1 233 ? -11.336 23.797 17.609 1 98.81 233 SER A C 1
ATOM 1841 O O . SER A 1 233 ? -12.391 23.672 18.234 1 98.81 233 SER A O 1
ATOM 1843 N N . GLY A 1 234 ? -11.25 24.531 16.562 1 98.81 234 GLY A N 1
ATOM 1844 C CA . GLY A 1 234 ? -12.352 25.375 16.125 1 98.81 234 GLY A CA 1
ATOM 1845 C C . GLY A 1 234 ? -12.406 26.719 16.828 1 98.81 234 GLY A C 1
ATOM 1846 O O . GLY A 1 234 ? -13.344 27.484 16.641 1 98.81 234 GLY A O 1
ATOM 1847 N N . ARG A 1 235 ? -11.391 26.984 17.641 1 98.81 235 ARG A N 1
ATOM 1848 C CA . ARG A 1 235 ? -11.336 28.219 18.406 1 98.81 235 ARG A CA 1
ATOM 1849 C C . ARG A 1 235 ? -10.156 29.078 17.969 1 98.81 235 ARG A C 1
ATOM 1851 O O . ARG A 1 235 ? -9.141 28.562 17.516 1 98.81 235 ARG A O 1
ATOM 1858 N N . PHE A 1 236 ? -10.312 30.359 18.172 1 98.81 236 PHE A N 1
ATOM 1859 C CA . PHE A 1 236 ? -9.281 31.312 17.766 1 98.81 236 PHE A CA 1
ATOM 1860 C C . PHE A 1 236 ? -8.125 31.312 18.766 1 98.81 236 PHE A C 1
ATOM 1862 O O . PHE A 1 236 ? -8.305 30.938 19.922 1 98.81 236 PHE A O 1
ATOM 1869 N N . PRO A 1 237 ? -6.957 31.766 18.281 1 98.75 237 PRO A N 1
ATOM 1870 C CA . PRO A 1 237 ? -5.75 31.703 19.109 1 98.75 237 PRO A CA 1
ATOM 1871 C C . PRO A 1 237 ? -5.875 32.531 20.391 1 98.75 237 PRO A C 1
ATOM 1873 O O . PRO A 1 237 ? -5.297 32.156 21.422 1 98.75 237 PRO A O 1
ATOM 1876 N N . GLU A 1 238 ? -6.625 33.594 20.406 1 97.81 238 GLU A N 1
ATOM 1877 C CA . GLU A 1 238 ? -6.699 34.5 21.562 1 97.81 238 GLU A CA 1
ATOM 1878 C C . GLU A 1 238 ? -7.363 33.812 22.75 1 97.81 238 GLU A C 1
ATOM 1880 O O . GLU A 1 238 ? -7.23 34.281 23.891 1 97.81 238 GLU A O 1
ATOM 1885 N N . GLU A 1 239 ? -8.008 32.688 22.453 1 98.12 239 GLU A N 1
ATOM 1886 C CA . GLU A 1 239 ? -8.719 32.031 23.531 1 98.12 239 GLU A CA 1
ATOM 1887 C C . GLU A 1 239 ? -7.766 31.219 24.406 1 98.12 239 GLU A C 1
ATOM 1889 O O . GLU A 1 239 ? -8.117 30.828 25.531 1 98.12 239 GLU A O 1
ATOM 1894 N N . GLY A 1 240 ? -6.707 30.828 23.891 1 97.25 240 GLY A N 1
ATOM 1895 C CA . GLY A 1 240 ? -5.602 30.328 24.688 1 97.25 240 GLY A CA 1
ATOM 1896 C C . GLY A 1 240 ? -5.762 28.891 25.094 1 97.25 240 GLY A C 1
ATOM 1897 O O . GLY A 1 240 ? -6.594 28.172 24.547 1 97.25 240 GLY A O 1
ATOM 1898 N N . PHE A 1 241 ? -4.965 28.484 26.125 1 97.25 241 PHE A N 1
ATOM 1899 C CA . PHE A 1 241 ? -4.832 27.109 26.562 1 97.25 241 PHE A CA 1
ATOM 1900 C C . PHE A 1 241 ? -6.172 26.562 27.047 1 97.25 241 PHE A C 1
ATOM 1902 O O . PHE A 1 241 ? -6.91 27.25 27.75 1 97.25 241 PHE A O 1
ATOM 1909 N N . GLY A 1 242 ? -6.41 25.391 26.625 1 98 242 GLY A N 1
ATOM 1910 C CA . GLY A 1 242 ? -7.637 24.719 27.031 1 98 242 GLY A CA 1
ATOM 1911 C C . GLY A 1 242 ? -8.805 24.984 26.109 1 98 242 GLY A C 1
ATOM 1912 O O . GLY A 1 242 ? -9.859 24.359 26.219 1 98 242 GLY A O 1
ATOM 1913 N N . LYS A 1 243 ? -8.547 25.859 25.203 1 98.62 243 LYS A N 1
ATOM 1914 C CA . LYS A 1 243 ? -9.594 26.203 24.234 1 98.62 243 LYS A CA 1
ATOM 1915 C C . LYS A 1 243 ? -9.062 26.188 22.812 1 98.62 243 LYS A C 1
ATOM 1917 O O . LYS A 1 243 ? -9.656 25.578 21.922 1 98.62 243 LYS A O 1
ATOM 1922 N N . SER A 1 244 ? -8.008 26.859 22.609 1 98.69 244 SER A N 1
ATOM 1923 C CA . SER A 1 244 ? -7.395 26.922 21.281 1 98.69 244 SER A CA 1
ATOM 1924 C C . SER A 1 244 ? -6.371 25.812 21.094 1 98.69 244 SER A C 1
ATOM 1926 O O . SER A 1 244 ? -5.691 25.422 22.047 1 98.69 244 SER A O 1
ATOM 1928 N N . SER A 1 245 ? -6.289 25.328 19.828 1 98.81 245 SER A N 1
ATOM 1929 C CA . SER A 1 245 ? -5.234 24.375 19.5 1 98.81 245 SER A CA 1
ATOM 1930 C C . SER A 1 245 ? -3.863 25.031 19.516 1 98.81 245 SER A C 1
ATOM 1932 O O . SER A 1 245 ? -3.748 26.234 19.281 1 98.81 245 SER A O 1
ATOM 1934 N N . TYR A 1 246 ? -2.795 24.234 19.797 1 98.81 246 TYR A N 1
ATOM 1935 C CA . TYR A 1 246 ? -1.466 24.828 19.875 1 98.81 246 TYR A CA 1
ATOM 1936 C C . TYR A 1 246 ? -0.402 23.844 19.391 1 98.81 246 TYR A C 1
ATOM 1938 O O . TYR A 1 246 ? -0.651 22.641 19.297 1 98.81 246 TYR A O 1
ATOM 1946 N N . PHE A 1 247 ? 0.691 24.391 18.984 1 98.75 247 PHE A N 1
ATOM 1947 C CA . PHE A 1 247 ? 1.98 23.703 18.906 1 98.75 247 PHE A CA 1
ATOM 1948 C C . PHE A 1 247 ? 2.928 24.203 19.984 1 98.75 247 PHE A C 1
ATOM 1950 O O . PHE A 1 247 ? 2.979 25.406 20.281 1 98.75 247 PHE A O 1
ATOM 1957 N N . ARG A 1 248 ? 3.678 23.281 20.562 1 97.81 248 ARG A N 1
ATOM 1958 C CA . ARG A 1 248 ? 4.711 23.688 21.516 1 97.81 248 ARG A CA 1
ATOM 1959 C C . ARG A 1 248 ? 5.988 22.875 21.312 1 97.81 248 ARG A C 1
ATOM 1961 O O . ARG A 1 248 ? 5.996 21.891 20.578 1 97.81 248 ARG A O 1
ATOM 1968 N N . ASN A 1 249 ? 7.059 23.375 21.906 1 96.12 249 ASN A N 1
ATOM 1969 C CA . ASN A 1 249 ? 8.375 22.75 21.766 1 96.12 249 ASN A CA 1
ATOM 1970 C C . ASN A 1 249 ? 8.766 22.594 20.297 1 96.12 249 ASN A C 1
ATOM 1972 O O . ASN A 1 249 ? 9.164 21.5 19.875 1 96.12 249 ASN A O 1
ATOM 1976 N N . ILE A 1 250 ? 8.508 23.688 19.578 1 97.44 250 ILE A N 1
ATOM 1977 C CA . ILE A 1 250 ? 8.859 23.703 18.156 1 97.44 250 ILE A CA 1
ATOM 1978 C C . ILE A 1 250 ? 10.375 23.812 18.016 1 97.44 250 ILE A C 1
ATOM 1980 O O . ILE A 1 250 ? 11 24.719 18.562 1 97.44 250 ILE A O 1
ATOM 1984 N N . GLN A 1 251 ? 10.945 22.875 17.266 1 97.56 251 GLN A N 1
ATOM 1985 C CA . GLN A 1 251 ? 12.391 22.828 17.094 1 97.56 251 GLN A CA 1
ATOM 1986 C C . GLN A 1 251 ? 12.773 22.484 15.664 1 97.56 251 GLN A C 1
ATOM 1988 O O . GLN A 1 251 ? 11.938 22 14.891 1 97.56 251 GLN A O 1
ATOM 1993 N N . LEU A 1 252 ? 14.016 22.781 15.336 1 98.31 252 LEU A N 1
ATOM 1994 C CA . LEU A 1 252 ? 14.633 22.422 14.062 1 98.31 252 LEU A CA 1
ATOM 1995 C C . LEU A 1 252 ? 15.766 21.422 14.273 1 98.31 252 LEU A C 1
ATOM 1997 O O . LEU A 1 252 ? 16.375 21.375 15.352 1 98.31 252 LEU A O 1
ATOM 2001 N N . VAL A 1 253 ? 15.945 20.594 13.289 1 98.44 253 VAL A N 1
ATOM 2002 C CA . VAL A 1 253 ? 17.156 19.766 13.25 1 98.44 253 VAL A CA 1
ATOM 2003 C C . VAL A 1 253 ? 18.219 20.469 12.422 1 98.44 253 VAL A C 1
ATOM 2005 O O . VAL A 1 253 ? 17.984 20.844 11.273 1 98.44 253 VAL A O 1
ATOM 2008 N N . ASP A 1 254 ? 19.391 20.625 12.977 1 97.38 254 ASP A N 1
ATOM 2009 C CA . ASP A 1 254 ? 20.453 21.328 12.266 1 97.38 254 ASP A CA 1
ATOM 2010 C C . ASP A 1 254 ? 21.359 20.344 11.523 1 97.38 254 ASP A C 1
ATOM 2012 O O . ASP A 1 254 ? 21.094 19.141 11.484 1 97.38 254 ASP A O 1
ATOM 2016 N N . SER A 1 255 ? 22.406 20.844 10.906 1 95.69 255 SER A N 1
ATOM 2017 C CA . SER A 1 255 ? 23.281 20.047 10.047 1 95.69 255 SER A CA 1
ATOM 2018 C C . SER A 1 255 ? 24.047 19 10.852 1 95.69 255 SER A C 1
ATOM 2020 O O . SER A 1 255 ? 24.562 18.031 10.289 1 95.69 255 SER A O 1
ATOM 2022 N N . SER A 1 256 ? 24.172 19.172 12.195 1 95.69 256 SER A N 1
ATOM 2023 C CA . SER A 1 256 ? 24.844 18.219 13.07 1 95.69 256 SER A CA 1
ATOM 2024 C C . SER A 1 256 ? 23.844 17.266 13.719 1 95.69 256 SER A C 1
ATOM 2026 O O . SER A 1 256 ? 24.188 16.531 14.648 1 95.69 256 SER A O 1
ATOM 2028 N N . ASN A 1 257 ? 22.531 17.375 13.281 1 95.56 257 ASN A N 1
ATOM 2029 C CA . ASN A 1 257 ? 21.453 16.531 13.75 1 95.56 257 ASN A CA 1
ATOM 2030 C C . ASN A 1 257 ? 21.125 16.797 15.211 1 95.56 257 ASN A C 1
ATOM 2032 O O . ASN A 1 257 ? 20.812 15.867 15.969 1 95.56 257 ASN A O 1
ATOM 2036 N N . ASN A 1 258 ? 21.312 18.062 15.531 1 97.25 258 ASN A N 1
ATOM 2037 C CA . ASN A 1 258 ? 20.875 18.531 16.844 1 97.25 258 ASN A CA 1
ATOM 2038 C C . ASN A 1 258 ? 19.562 19.312 16.75 1 97.25 258 ASN A C 1
ATOM 2040 O O . ASN A 1 258 ? 19.297 19.953 15.734 1 97.25 258 ASN A O 1
ATOM 2044 N N . LEU A 1 259 ? 18.844 19.219 17.844 1 97 259 LEU A N 1
ATOM 2045 C CA . LEU A 1 259 ? 17.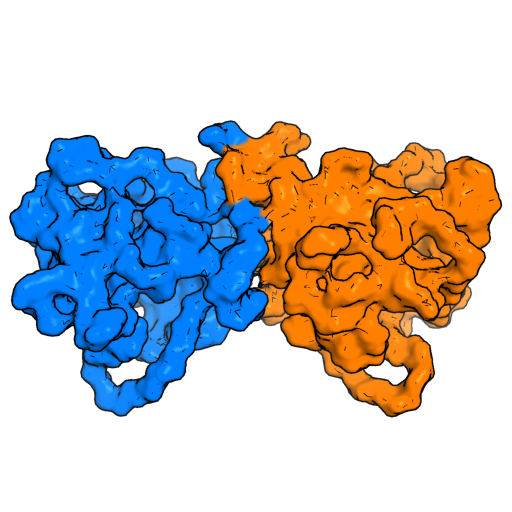625 20.016 17.938 1 97 259 LEU A CA 1
ATOM 2046 C C . LEU A 1 259 ? 17.938 21.438 18.422 1 97 259 LEU A C 1
ATOM 2048 O O . LEU A 1 259 ? 18.734 21.609 19.344 1 97 259 LEU A O 1
ATOM 2052 N N . LYS A 1 260 ? 17.328 22.422 17.734 1 96.31 260 LYS A N 1
ATOM 2053 C CA . LYS A 1 260 ? 17.5 23.828 18.078 1 96.31 260 LYS A CA 1
ATOM 2054 C C . LYS A 1 260 ? 16.203 24.609 17.953 1 96.31 260 LYS A C 1
ATOM 2056 O O . LYS A 1 260 ? 15.398 24.328 17.047 1 96.31 260 LYS A O 1
ATOM 2061 N N . ALA A 1 261 ? 16.031 25.609 18.812 1 95 261 ALA A N 1
ATOM 2062 C CA . ALA A 1 261 ? 14.891 26.5 18.688 1 95 261 ALA A CA 1
ATOM 2063 C C . ALA A 1 261 ? 15.008 27.375 17.453 1 95 261 ALA A C 1
ATOM 2065 O O . ALA A 1 261 ? 16.094 27.875 17.125 1 95 261 ALA A O 1
ATOM 2066 N N . PRO A 1 262 ? 13.898 27.547 16.828 1 95.19 262 PRO A N 1
ATOM 2067 C CA . PRO A 1 262 ? 13.969 28.469 15.711 1 95.19 262 PRO A CA 1
ATOM 2068 C C . PRO A 1 262 ? 14.141 29.922 16.156 1 95.19 262 PRO A C 1
ATOM 2070 O O . PRO A 1 262 ? 13.648 30.312 17.219 1 95.19 262 PRO A O 1
ATOM 2073 N N . LYS A 1 263 ? 14.805 30.844 15.477 1 87 263 LYS A N 1
ATOM 2074 C CA . LYS A 1 263 ? 15.055 32.219 15.852 1 87 263 LYS A CA 1
ATOM 2075 C C . LYS A 1 263 ? 13.977 33.156 15.289 1 87 263 LYS A C 1
ATOM 2077 O O . LYS A 1 263 ? 13.523 34.062 15.977 1 87 263 LYS A O 1
ATOM 2082 N N . ASP A 1 264 ? 13.57 33.094 14.078 1 86.44 264 ASP A N 1
ATOM 2083 C CA . ASP A 1 264 ? 12.656 34 13.398 1 86.44 264 ASP A CA 1
ATOM 2084 C C . ASP A 1 264 ? 11.445 33.281 12.844 1 86.44 264 ASP A C 1
ATOM 2086 O O . ASP A 1 264 ? 11.398 32.938 11.656 1 86.44 264 ASP A O 1
ATOM 2090 N N . LEU A 1 265 ? 10.406 33.281 13.773 1 93.75 265 LEU A N 1
ATOM 2091 C CA . LEU A 1 265 ? 9.203 32.594 13.328 1 93.75 265 LEU A CA 1
ATOM 2092 C C . LEU A 1 265 ? 8.266 33.531 12.602 1 93.75 265 LEU A C 1
ATOM 2094 O O . LEU A 1 265 ? 7.844 34.562 13.164 1 93.75 265 LEU A O 1
ATOM 2098 N N . GLY A 1 266 ? 8.102 33.25 11.258 1 95.75 266 GLY A N 1
ATOM 2099 C CA . GLY A 1 266 ? 7.031 33.938 10.547 1 95.75 266 GLY A CA 1
ATOM 2100 C C . GLY A 1 266 ? 5.684 33.25 10.711 1 95.75 266 GLY A C 1
ATOM 2101 O O . GLY A 1 266 ? 5.605 32.125 11.156 1 95.75 266 GLY A O 1
ATOM 2102 N N . THR A 1 267 ? 4.617 34.062 10.539 1 97.12 267 THR A N 1
ATOM 2103 C CA . THR A 1 267 ? 3.277 33.469 10.516 1 97.12 267 THR A CA 1
ATOM 2104 C C . THR A 1 267 ? 2.57 33.812 9.203 1 97.12 267 THR A C 1
ATOM 2106 O O . THR A 1 267 ? 2.957 34.75 8.5 1 97.12 267 THR A O 1
ATOM 2109 N N . PHE A 1 268 ? 1.64 32.969 8.867 1 96.06 268 PHE A N 1
ATOM 2110 C CA . PHE A 1 268 ? 0.854 33.219 7.668 1 96.06 268 PHE A CA 1
ATOM 2111 C C . PHE A 1 268 ? -0.551 32.625 7.812 1 96.06 268 PHE A C 1
ATOM 2113 O O . PHE A 1 268 ? -0.729 31.547 8.367 1 96.06 268 PHE A O 1
ATOM 2120 N N . THR A 1 269 ? -1.555 33.312 7.426 1 96.81 269 THR A N 1
ATOM 2121 C CA . THR A 1 269 ? -2.934 32.844 7.246 1 96.81 269 THR A CA 1
ATOM 2122 C C . THR A 1 269 ? -3.596 33.594 6.094 1 96.81 269 THR A C 1
ATOM 2124 O O . THR A 1 269 ? -3.312 34.781 5.871 1 96.81 269 THR A O 1
ATOM 2127 N N . GLU A 1 270 ? -4.465 32.938 5.363 1 93.56 270 GLU A N 1
ATOM 2128 C CA . GLU A 1 270 ? -5.137 33.594 4.242 1 93.56 270 GLU A CA 1
ATOM 2129 C C . GLU A 1 270 ? -6.215 34.562 4.727 1 93.56 270 GLU A C 1
ATOM 2131 O O . GLU A 1 270 ? -6.363 35.656 4.18 1 93.56 270 GLU A O 1
ATOM 2136 N N . GLN A 1 271 ? -6.965 34.125 5.656 1 94.94 271 GLN A N 1
ATOM 2137 C CA . GLN A 1 271 ? -8.102 34.875 6.172 1 94.94 271 GLN A CA 1
ATOM 2138 C C . GLN A 1 271 ? -8.18 34.781 7.691 1 94.94 271 GLN A C 1
ATOM 2140 O O . GLN A 1 271 ? -8.867 33.938 8.242 1 94.94 271 GLN A O 1
ATOM 2145 N N . SER A 1 272 ? -7.668 35.781 8.32 1 97.44 272 SER A N 1
ATOM 2146 C CA . SER A 1 272 ? -7.469 35.75 9.766 1 97.44 272 SER A CA 1
ATOM 2147 C C . SER A 1 272 ? -8.797 35.75 10.508 1 97.44 272 SER A C 1
ATOM 2149 O O . SER A 1 272 ? -8.875 35.344 11.672 1 97.44 272 SER A O 1
ATOM 2151 N N . ASN A 1 273 ? -9.836 36.25 9.828 1 98.12 273 ASN A N 1
ATOM 2152 C CA . ASN A 1 273 ? -11.141 36.281 10.477 1 98.12 273 ASN A CA 1
ATOM 2153 C C . ASN A 1 273 ? -11.789 34.906 10.461 1 98.12 273 ASN A C 1
ATOM 2155 O O . ASN A 1 273 ? -12.789 34.656 11.148 1 98.12 273 ASN A O 1
ATOM 2159 N N . CYS A 1 274 ? -11.281 33.938 9.711 1 98.44 274 CYS A N 1
ATOM 2160 C CA . CYS A 1 274 ? -11.781 32.594 9.672 1 98.44 274 CYS A CA 1
ATOM 2161 C C . CYS A 1 274 ? -10.883 31.641 10.477 1 98.44 274 CYS A C 1
ATOM 2163 O O . CYS A 1 274 ? -11.375 30.828 11.25 1 98.44 274 CYS A O 1
ATOM 2165 N N . TYR A 1 275 ? -9.57 31.75 10.227 1 98.69 275 TYR A N 1
ATOM 2166 C CA . TYR A 1 275 ? -8.516 31 10.898 1 98.69 275 TYR A CA 1
ATOM 2167 C C . TYR A 1 275 ? -7.305 31.891 11.172 1 98.69 275 TYR A C 1
ATOM 2169 O O . TYR A 1 275 ? -6.895 32.688 10.32 1 98.69 275 TYR A O 1
ATOM 2177 N N . ASP A 1 276 ? -6.773 31.734 12.359 1 98.75 276 ASP A N 1
ATOM 2178 C CA . ASP A 1 276 ? -5.684 32.625 12.703 1 98.75 276 ASP A CA 1
ATOM 2179 C C . ASP A 1 276 ? -4.59 31.906 13.484 1 98.75 276 ASP A C 1
ATOM 2181 O O . ASP A 1 276 ? -4.738 30.734 13.82 1 98.75 276 ASP A O 1
ATOM 2185 N N . VAL A 1 277 ? -3.471 32.594 13.703 1 98.81 277 VAL A N 1
ATOM 2186 C CA . VAL A 1 277 ? -2.297 32.031 14.375 1 98.81 277 VAL A CA 1
ATOM 2187 C C . VAL A 1 277 ? -1.613 33.156 15.18 1 98.81 277 VAL A C 1
ATOM 2189 O O . VAL A 1 277 ? -1.522 34.281 14.727 1 98.81 277 VAL A O 1
ATOM 2192 N N . GLN A 1 278 ? -1.245 32.875 16.359 1 98.31 278 GLN A N 1
ATOM 2193 C CA . GLN A 1 278 ? -0.553 33.812 17.25 1 98.31 278 GLN A CA 1
ATOM 2194 C C . GLN A 1 278 ? 0.615 33.125 17.953 1 98.31 278 GLN A C 1
ATOM 2196 O O . GLN A 1 278 ? 0.42 32.156 18.703 1 98.31 278 GLN A O 1
ATOM 2201 N N . THR A 1 279 ? 1.793 33.656 17.781 1 96.94 279 THR A N 1
ATOM 2202 C CA . THR A 1 279 ? 2.99 33.062 18.344 1 96.94 279 THR A CA 1
ATOM 2203 C C . THR A 1 279 ? 3.227 33.531 19.766 1 96.94 279 THR A C 1
ATOM 2205 O O . THR A 1 279 ? 2.701 34.594 20.172 1 96.94 279 THR A O 1
ATOM 2208 N N . GLY A 1 280 ? 3.945 32.75 20.469 1 94.12 280 GLY A N 1
ATOM 2209 C CA . GLY A 1 280 ? 4.426 33.062 21.812 1 94.12 280 GLY A CA 1
ATOM 2210 C C . GLY A 1 280 ? 5.68 32.281 22.188 1 94.12 280 GLY A C 1
ATOM 2211 O O . GLY A 1 280 ? 6.168 31.469 21.406 1 94.12 280 GLY A O 1
ATOM 2212 N N . SER A 1 281 ? 6.309 32.75 23.234 1 92.06 281 SER A N 1
ATOM 2213 C CA . SER A 1 281 ? 7.48 32.062 23.766 1 92.06 281 SER A CA 1
ATOM 2214 C C . SER A 1 281 ? 7.523 32.156 25.281 1 92.06 281 SER A C 1
ATOM 2216 O O . SER A 1 281 ? 7.168 33.188 25.875 1 92.06 281 SER A O 1
ATOM 2218 N N . ASN A 1 282 ? 7.848 31.062 25.906 1 90.38 282 ASN A N 1
ATOM 2219 C CA . ASN A 1 282 ? 8.078 31.047 27.344 1 90.38 282 ASN A CA 1
ATOM 2220 C C . ASN A 1 282 ? 9.023 29.906 27.734 1 90.38 282 ASN A C 1
ATOM 2222 O O . ASN A 1 282 ? 9.461 29.141 26.891 1 90.38 282 ASN A O 1
ATOM 2226 N N . GLY A 1 283 ? 9.5 29.828 28.969 1 88.56 283 GLY A N 1
ATOM 2227 C CA . GLY A 1 283 ? 10.477 28.859 29.453 1 88.56 283 GLY A CA 1
ATOM 2228 C C . GLY A 1 283 ? 9.961 27.438 29.469 1 88.56 283 GLY A C 1
ATOM 2229 O O . GLY A 1 283 ? 10.734 26.484 29.344 1 88.56 283 GLY A O 1
ATOM 2230 N N . ASP A 1 284 ? 8.727 27.219 29.547 1 89.69 284 ASP A N 1
ATOM 2231 C CA . ASP A 1 284 ? 8.133 25.906 29.672 1 89.69 284 ASP A CA 1
ATOM 2232 C C . ASP A 1 284 ? 7.887 25.266 28.312 1 89.69 284 ASP A C 1
ATOM 2234 O O . ASP A 1 284 ? 8.25 24.109 28.078 1 89.69 284 ASP A O 1
ATOM 2238 N N . TRP A 1 285 ? 7.336 26.047 27.375 1 91.81 285 TRP A N 1
ATOM 2239 C CA . TRP A 1 285 ? 6.887 25.516 26.094 1 91.81 285 TRP A CA 1
ATOM 2240 C C . TRP A 1 285 ? 7.887 25.844 24.984 1 91.81 285 TRP A C 1
ATOM 2242 O O . TRP A 1 285 ? 7.781 25.328 23.875 1 91.81 285 TRP A O 1
ATOM 2252 N N . GLY A 1 286 ? 8.93 26.688 25.359 1 89.81 286 GLY A N 1
ATOM 2253 C CA . GLY A 1 286 ? 9.742 27.203 24.266 1 89.81 286 GLY A CA 1
ATOM 2254 C C . GLY A 1 286 ? 8.953 28.062 23.297 1 89.81 286 GLY A C 1
ATOM 2255 O O . GLY A 1 286 ? 8.141 28.891 23.719 1 89.81 286 GLY A O 1
ATOM 2256 N N . HIS A 1 287 ? 9.297 28 22.031 1 93.19 287 HIS A N 1
ATOM 2257 C CA . HIS A 1 287 ? 8.453 28.641 21.031 1 93.19 287 HIS A CA 1
ATOM 2258 C C . HIS A 1 287 ? 7.152 27.875 20.828 1 93.19 287 HIS A C 1
ATOM 2260 O O . HIS A 1 287 ? 7.156 26.641 20.766 1 93.19 287 HIS A O 1
ATOM 2266 N N . TYR A 1 288 ? 6.086 28.531 20.938 1 97.12 288 TYR A N 1
ATOM 2267 C CA . TYR A 1 288 ? 4.777 27.922 20.734 1 97.12 288 TYR A CA 1
ATOM 2268 C C . TYR A 1 288 ? 3.859 28.859 19.953 1 97.12 288 TYR A C 1
ATOM 2270 O O . TYR A 1 288 ? 4.219 30 19.688 1 97.12 288 TYR A O 1
ATOM 2278 N N . PHE A 1 289 ? 2.793 28.359 19.547 1 98.44 289 PHE A N 1
ATOM 2279 C CA . PHE A 1 289 ? 1.749 29.219 19 1 98.44 289 PHE A CA 1
ATOM 2280 C C . PHE A 1 289 ? 0.379 28.578 19.141 1 98.44 289 PHE A C 1
ATOM 2282 O O . PHE A 1 289 ? 0.273 27.344 19.188 1 98.44 289 PHE A O 1
ATOM 2289 N N . TYR A 1 290 ? -0.55 29.406 19.297 1 98.81 290 TYR A N 1
ATOM 2290 C CA . TYR A 1 290 ? -1.946 29 19.172 1 98.81 290 TYR A CA 1
ATOM 2291 C C . TYR A 1 290 ? -2.447 29.219 17.75 1 98.81 290 TYR A C 1
ATOM 2293 O O . TYR A 1 290 ? -1.987 30.141 17.047 1 98.81 290 TYR A O 1
ATOM 2301 N N . TYR A 1 291 ? -3.354 28.391 17.297 1 98.88 291 TYR A N 1
ATOM 2302 C CA . TYR A 1 291 ? -3.91 28.516 15.953 1 98.88 291 TYR A CA 1
ATOM 2303 C C . TYR A 1 291 ? -5.312 27.922 15.883 1 98.88 291 TYR A C 1
ATOM 2305 O O . TYR A 1 291 ? -5.719 27.172 16.766 1 98.88 291 TYR A O 1
ATOM 2313 N N . GLY A 1 292 ? -6.012 28.312 14.875 1 98.88 292 GLY A N 1
ATOM 2314 C CA . GLY A 1 292 ? -7.309 27.688 14.641 1 98.88 292 GLY A CA 1
ATOM 2315 C C . GLY A 1 292 ? -8.398 28.688 14.305 1 98.88 292 GLY A C 1
ATOM 2316 O O . GLY A 1 292 ? -8.102 29.844 13.969 1 98.88 292 GLY A O 1
ATOM 2317 N N . GLY A 1 293 ? -9.586 28.234 14.328 1 98.88 293 GLY A N 1
ATOM 2318 C CA . GLY A 1 293 ? -10.766 29.031 14.039 1 98.88 293 GLY A CA 1
ATOM 2319 C C . GLY A 1 293 ? -11.945 28.188 13.562 1 98.88 293 GLY A C 1
ATOM 2320 O O . GLY A 1 293 ? -11.773 27.047 13.141 1 98.88 293 GLY A O 1
ATOM 2321 N N . PRO A 1 294 ? -13.086 28.781 13.586 1 98.75 294 PRO A N 1
ATOM 2322 C CA . PRO A 1 294 ? -14.32 28.047 13.312 1 98.75 294 PRO A CA 1
ATOM 2323 C C . PRO A 1 294 ? -14.664 28 11.828 1 98.75 294 PRO A C 1
ATOM 2325 O O . PRO A 1 294 ? -15.602 27.297 11.43 1 98.75 294 PRO A O 1
ATOM 2328 N N . GLY A 1 295 ? -13.914 28.656 10.969 1 98.31 295 GLY A N 1
ATOM 2329 C CA . GLY A 1 295 ? -14.391 28.891 9.609 1 98.31 295 GLY A CA 1
ATOM 2330 C C . GLY A 1 295 ? -15.484 29.938 9.531 1 98.31 295 GLY A C 1
ATOM 2331 O O . GLY A 1 295 ? -15.336 31.031 10.078 1 98.31 295 GLY A O 1
ATOM 2332 N N . ARG A 1 296 ? -16.531 29.578 9 1 97.75 296 ARG A N 1
ATOM 2333 C CA . ARG A 1 296 ? -17.641 30.516 8.836 1 97.75 296 ARG A CA 1
ATOM 2334 C C . ARG A 1 296 ? -18.078 31.094 10.18 1 97.75 296 ARG A C 1
ATOM 2336 O O . ARG A 1 296 ? -18.328 30.344 11.125 1 97.75 296 ARG A O 1
ATOM 2343 N N . ASN A 1 297 ? -18.172 32.375 10.289 1 97.44 297 ASN A N 1
ATOM 2344 C CA . ASN A 1 297 ? -18.656 33.188 11.406 1 97.44 297 ASN A CA 1
ATOM 2345 C C . ASN A 1 297 ? -19.016 34.594 10.969 1 97.44 297 ASN A C 1
ATOM 2347 O O . ASN A 1 297 ? -18.781 34.969 9.828 1 97.44 297 ASN A O 1
ATOM 2351 N N . PRO A 1 298 ? -19.562 35.375 11.781 1 96.56 298 PRO A N 1
ATOM 2352 C CA . PRO A 1 298 ? -20.047 36.688 11.344 1 96.56 298 PRO A CA 1
ATOM 2353 C C . PRO A 1 298 ? -18.938 37.562 10.75 1 96.56 298 PRO A C 1
ATOM 2355 O O . PRO A 1 298 ? -19.219 38.438 9.922 1 96.56 298 PRO A O 1
ATOM 2358 N N . ASN A 1 299 ? -17.703 37.344 11.094 1 96.69 299 ASN A N 1
ATOM 2359 C CA . ASN A 1 299 ? -16.594 38.219 10.656 1 96.69 299 ASN A CA 1
ATOM 2360 C C . ASN A 1 299 ? -15.82 37.562 9.5 1 96.69 299 ASN A C 1
ATOM 2362 O O . ASN A 1 299 ? -14.945 38.219 8.914 1 96.69 299 ASN A O 1
ATOM 2366 N N . CYS A 1 300 ? -16.125 36.312 9.211 1 95.75 300 CYS A N 1
ATOM 2367 C CA . CYS A 1 300 ? -15.492 35.625 8.102 1 95.75 300 CYS A CA 1
ATOM 2368 C C . CYS A 1 300 ? -16.188 35.938 6.781 1 95.75 300 CYS A C 1
ATOM 2370 O O . CYS A 1 300 ? -17.406 35.781 6.668 1 95.75 300 CYS A O 1
ATOM 2372 N N . PRO A 1 301 ? -15.523 36.469 5.758 1 87.19 301 PRO A N 1
ATOM 2373 C CA . PRO A 1 301 ? -16.172 36.906 4.52 1 87.19 301 PRO A CA 1
ATOM 2374 C C . PRO A 1 301 ? -16.734 35.75 3.699 1 87.19 301 PRO A C 1
ATOM 2376 O O . PRO A 1 301 ? -16.266 34.594 3.82 1 87.19 301 PRO A O 1
ATOM 2379 N N . MET B 1 1 ? 5.723 -16.812 14 1 40.38 1 MET B N 1
ATOM 2380 C CA . MET B 1 1 ? 5.707 -15.672 14.906 1 40.38 1 MET B CA 1
ATOM 2381 C C . MET B 1 1 ? 4.359 -14.961 14.867 1 40.38 1 MET B C 1
ATOM 2383 O O . MET B 1 1 ? 3.945 -14.469 13.82 1 40.38 1 MET B O 1
ATOM 2387 N N . ASN B 1 2 ? 3.441 -15.477 15.734 1 56.44 2 ASN B N 1
ATOM 2388 C CA . ASN B 1 2 ? 1.998 -15.547 15.938 1 56.44 2 ASN B CA 1
ATOM 2389 C C . ASN B 1 2 ? 1.413 -14.18 16.281 1 56.44 2 ASN B C 1
ATOM 2391 O O . ASN B 1 2 ? 1.074 -13.906 17.422 1 56.44 2 ASN B O 1
ATOM 2395 N N . GLY B 1 3 ? 2.066 -13.031 15.875 1 65.38 3 GLY B N 1
ATOM 2396 C CA . GLY B 1 3 ? 1.377 -11.875 16.422 1 65.38 3 GLY B CA 1
ATOM 2397 C C . GLY B 1 3 ? 0.227 -11.398 15.562 1 65.38 3 GLY B C 1
ATOM 2398 O O . GLY B 1 3 ? 0.142 -11.75 14.383 1 65.38 3 GLY B O 1
ATOM 2399 N N . LYS B 1 4 ? -0.903 -11.047 16.219 1 80.31 4 LYS B N 1
ATOM 2400 C CA . LYS B 1 4 ? -2.041 -10.391 15.586 1 80.31 4 LYS B CA 1
ATOM 2401 C C . LYS B 1 4 ? -1.878 -8.875 15.602 1 80.31 4 LYS B C 1
ATOM 2403 O O . LYS B 1 4 ? -1.595 -8.289 16.656 1 80.31 4 LYS B O 1
ATOM 2408 N N . CYS B 1 5 ? -1.972 -8.312 14.344 1 85.19 5 CYS B N 1
ATOM 2409 C CA . CYS B 1 5 ? -1.824 -6.867 14.25 1 85.19 5 CYS B CA 1
ATOM 2410 C C . CYS B 1 5 ? -2.893 -6.156 15.078 1 85.19 5 CYS B C 1
ATOM 2412 O O . CYS B 1 5 ? -3.904 -6.762 15.445 1 85.19 5 CYS B O 1
ATOM 2414 N N . PRO B 1 6 ? -2.633 -4.953 15.398 1 81.94 6 PRO B N 1
ATOM 2415 C CA . PRO B 1 6 ? -3.631 -4.172 16.141 1 81.94 6 PRO B CA 1
ATOM 2416 C C . PRO B 1 6 ? -4.996 -4.16 15.453 1 81.94 6 PRO B C 1
ATOM 2418 O O . PRO B 1 6 ? -5.078 -4.348 14.234 1 81.94 6 PRO B O 1
ATOM 2421 N N . GLU B 1 7 ? -6.016 -3.932 16.297 1 82.25 7 GLU B N 1
ATOM 2422 C CA . GLU B 1 7 ? -7.375 -3.867 15.773 1 82.25 7 GLU B CA 1
ATOM 2423 C C . GLU B 1 7 ? -7.496 -2.795 14.695 1 82.25 7 GLU B C 1
ATOM 2425 O O . GLU B 1 7 ? -6.965 -1.692 14.844 1 82.25 7 GLU B O 1
ATOM 2430 N N . GLY B 1 8 ? -8.156 -3.191 13.625 1 84.81 8 GLY B N 1
ATOM 2431 C CA . GLY B 1 8 ? -8.383 -2.246 12.539 1 84.81 8 GLY B CA 1
ATOM 2432 C C . GLY B 1 8 ? -7.246 -2.205 11.539 1 84.81 8 GLY B C 1
ATOM 2433 O O . GLY B 1 8 ? -7.312 -1.473 10.547 1 84.81 8 GLY B O 1
ATOM 2434 N N . SER B 1 9 ? -6.227 -3.072 11.859 1 88.69 9 SER B N 1
ATOM 2435 C CA . SER B 1 9 ? -5.082 -3.09 10.953 1 88.69 9 SER B CA 1
ATOM 2436 C C . SER B 1 9 ? -4.855 -4.484 10.375 1 88.69 9 SER B C 1
ATOM 2438 O O . SER B 1 9 ? -5.465 -5.453 10.828 1 88.69 9 SER B O 1
ATOM 2440 N N . ILE B 1 10 ? -4.098 -4.555 9.328 1 89.31 10 ILE B N 1
ATOM 2441 C CA . ILE B 1 10 ? -3.676 -5.809 8.711 1 89.31 10 ILE B CA 1
ATOM 2442 C C . ILE B 1 10 ? -2.154 -5.836 8.586 1 89.31 10 ILE B C 1
ATOM 2444 O O . ILE B 1 10 ? -1.513 -4.785 8.5 1 89.31 10 ILE B O 1
ATOM 2448 N N . PRO B 1 11 ? -1.644 -7.031 8.609 1 90.38 11 PRO B N 1
ATOM 2449 C CA . PRO B 1 11 ? -0.204 -7.133 8.367 1 90.38 11 PRO B CA 1
ATOM 2450 C C . PRO B 1 11 ? 0.147 -7.078 6.879 1 90.38 11 PRO B C 1
ATOM 2452 O O . PRO B 1 11 ? -0.529 -7.703 6.059 1 90.38 11 PRO B O 1
ATOM 2455 N N . ILE B 1 12 ? 1.088 -6.34 6.582 1 88.44 12 ILE B N 1
ATOM 2456 C CA . ILE B 1 12 ? 1.68 -6.395 5.25 1 88.44 12 ILE B CA 1
ATOM 2457 C C . ILE B 1 12 ? 3.186 -6.617 5.363 1 88.44 12 ILE B C 1
ATOM 2459 O O . ILE B 1 12 ? 3.814 -6.176 6.328 1 88.44 12 ILE B O 1
ATOM 2463 N N . ARG B 1 13 ? 3.725 -7.336 4.426 1 87.06 13 ARG B N 1
ATOM 2464 C CA . ARG B 1 13 ? 5.172 -7.52 4.426 1 87.06 13 ARG B CA 1
ATOM 2465 C C . ARG B 1 13 ? 5.895 -6.176 4.418 1 87.06 13 ARG B C 1
ATOM 2467 O O . ARG B 1 13 ? 5.551 -5.285 3.639 1 87.06 13 ARG B O 1
ATOM 2474 N N . ARG B 1 14 ? 6.91 -6.133 5.184 1 83.19 14 ARG B N 1
ATOM 2475 C CA . ARG B 1 14 ? 7.688 -4.902 5.25 1 83.19 14 ARG B CA 1
ATOM 2476 C C . ARG B 1 14 ? 8.484 -4.684 3.967 1 83.19 14 ARG B C 1
ATOM 2478 O O . ARG B 1 14 ? 9.273 -5.543 3.568 1 83.19 14 ARG B O 1
ATOM 2485 N N . THR B 1 15 ? 8.273 -3.562 3.344 1 84.06 15 THR B N 1
ATOM 2486 C CA . THR B 1 15 ? 9.047 -3.148 2.176 1 84.06 15 THR B CA 1
ATOM 2487 C C . THR B 1 15 ? 10.391 -2.564 2.594 1 84.06 15 THR B C 1
ATOM 2489 O O . THR B 1 15 ? 10.477 -1.856 3.598 1 84.06 15 THR B O 1
ATOM 2492 N N . LYS B 1 16 ? 11.398 -2.902 1.84 1 83.31 16 LYS B N 1
ATOM 2493 C CA . LYS B 1 16 ? 12.719 -2.312 2.045 1 83.31 16 LYS B CA 1
ATOM 2494 C C . LYS B 1 16 ? 13.062 -1.334 0.927 1 83.31 16 LYS B C 1
ATOM 2496 O O . LYS B 1 16 ? 12.508 -1.414 -0.169 1 83.31 16 LYS B O 1
ATOM 2501 N N . LYS B 1 17 ? 14.023 -0.457 1.276 1 83.38 17 LYS B N 1
ATOM 2502 C CA . LYS B 1 17 ? 14.492 0.504 0.285 1 83.38 17 LYS B CA 1
ATOM 2503 C C . LYS B 1 17 ? 14.945 -0.2 -0.992 1 83.38 17 LYS B C 1
ATOM 2505 O O . LYS B 1 17 ? 14.625 0.241 -2.098 1 83.38 17 LYS B O 1
ATOM 2510 N N . GLU B 1 18 ? 15.602 -1.313 -0.846 1 86.06 18 GLU B N 1
ATOM 2511 C CA . GLU B 1 18 ? 16.141 -2.066 -1.978 1 86.06 18 GLU B CA 1
ATOM 2512 C C . GLU B 1 18 ? 15.016 -2.611 -2.857 1 86.06 18 GLU B C 1
ATOM 2514 O O . GLU B 1 18 ? 15.195 -2.781 -4.066 1 86.06 18 GLU B O 1
ATOM 2519 N N . ASP B 1 19 ? 13.867 -2.873 -2.246 1 86.19 19 ASP B N 1
ATOM 2520 C CA . ASP B 1 19 ? 12.727 -3.355 -3.016 1 86.19 19 ASP B CA 1
ATOM 2521 C C . ASP B 1 19 ? 12.266 -2.312 -4.031 1 86.19 19 ASP B C 1
ATOM 2523 O O . ASP B 1 19 ? 12.039 -2.635 -5.199 1 86.19 19 ASP B O 1
ATOM 2527 N N . ILE B 1 20 ? 12.266 -1.089 -3.594 1 80.19 20 ILE B N 1
ATOM 2528 C CA . ILE B 1 20 ? 11.805 0.005 -4.441 1 80.19 20 ILE B CA 1
ATOM 2529 C C . ILE B 1 20 ? 12.836 0.28 -5.535 1 80.19 20 ILE B C 1
ATOM 2531 O O . ILE B 1 20 ? 12.477 0.511 -6.691 1 80.19 20 ILE B O 1
ATOM 2535 N N . LEU B 1 21 ? 14.086 0.153 -5.211 1 82 21 LEU B N 1
ATOM 2536 C CA . LEU B 1 21 ? 15.164 0.458 -6.152 1 82 21 LEU B CA 1
ATOM 2537 C C . LEU B 1 21 ? 15.211 -0.575 -7.27 1 82 21 LEU B C 1
ATOM 2539 O O . LEU B 1 21 ? 15.648 -0.268 -8.383 1 82 21 LEU B O 1
ATOM 2543 N N . ARG B 1 22 ? 14.773 -1.773 -7.004 1 82.44 22 ARG B N 1
ATOM 2544 C CA . ARG B 1 22 ? 14.766 -2.814 -8.023 1 82.44 22 ARG B CA 1
ATOM 2545 C C . ARG B 1 22 ? 13.656 -2.58 -9.039 1 82.44 22 ARG B C 1
ATOM 2547 O O . ARG B 1 22 ? 13.695 -3.113 -10.156 1 82.44 22 ARG B O 1
ATOM 2554 N N . SER B 1 23 ? 12.836 -1.668 -8.578 1 76.44 23 SER B N 1
ATOM 2555 C CA . SER B 1 23 ? 11.789 -1.288 -9.523 1 76.44 23 SER B CA 1
ATOM 2556 C C . SER B 1 23 ? 12.25 -0.158 -10.43 1 76.44 23 SER B C 1
ATOM 2558 O O . SER B 1 23 ? 13.203 0.561 -10.109 1 76.44 23 SER B O 1
ATOM 2560 N N . SER B 1 24 ? 11.844 -0.09 -11.695 1 70.19 24 SER B N 1
ATOM 2561 C CA . SER B 1 24 ? 12.258 0.957 -12.617 1 70.19 24 SER B CA 1
ATOM 2562 C C . SER B 1 24 ? 11.914 2.342 -12.086 1 70.19 24 SER B C 1
ATOM 2564 O O . SER B 1 24 ? 12.617 3.314 -12.359 1 70.19 24 SER B O 1
ATOM 2566 N N . SER B 1 25 ? 10.844 2.428 -11.273 1 72.19 25 SER B N 1
ATOM 2567 C CA . SER B 1 25 ? 10.453 3.682 -10.641 1 72.19 25 SER B CA 1
ATOM 2568 C C . SER B 1 25 ? 9.5 3.439 -9.477 1 72.19 25 SER B C 1
ATOM 2570 O O . SER B 1 25 ? 8.922 2.357 -9.352 1 72.19 25 SER B O 1
ATOM 2572 N N . VAL B 1 26 ? 9.391 4.395 -8.664 1 74.12 26 VAL B N 1
ATOM 2573 C CA . VAL B 1 26 ? 8.461 4.324 -7.543 1 74.12 26 VAL B CA 1
ATOM 2574 C C . VAL B 1 26 ? 7.039 4.121 -8.062 1 74.12 26 VAL B C 1
ATOM 2576 O O . VAL B 1 26 ? 6.246 3.402 -7.453 1 74.12 26 VAL B O 1
ATOM 2579 N N . LYS B 1 27 ? 6.746 4.645 -9.203 1 74.44 27 LYS B N 1
ATOM 2580 C CA . LYS B 1 27 ? 5.422 4.555 -9.812 1 74.44 27 LYS B CA 1
ATOM 2581 C C . LYS B 1 27 ? 5.121 3.135 -10.273 1 74.44 27 LYS B C 1
ATOM 2583 O O . LYS B 1 27 ? 3.971 2.697 -10.258 1 74.44 27 LYS B O 1
ATOM 2588 N N . ARG B 1 28 ? 6.16 2.469 -10.547 1 76.94 28 ARG B N 1
ATOM 2589 C CA . ARG B 1 28 ? 5.977 1.149 -11.141 1 76.94 28 ARG B CA 1
ATOM 2590 C C . ARG B 1 28 ? 6.121 0.052 -10.094 1 76.94 28 ARG B C 1
ATOM 2592 O O . ARG B 1 28 ? 5.898 -1.125 -10.383 1 76.94 28 ARG B O 1
ATOM 2599 N N . TYR B 1 29 ? 6.504 0.477 -8.953 1 79.19 29 TYR B N 1
ATOM 2600 C CA . TYR B 1 29 ? 6.664 -0.514 -7.895 1 79.19 29 TYR B CA 1
ATOM 2601 C C . TYR B 1 29 ? 5.359 -1.268 -7.652 1 79.19 29 TYR B C 1
ATOM 2603 O O . TYR B 1 29 ? 4.305 -0.655 -7.48 1 79.19 29 TYR B O 1
ATOM 2611 N N . GLY B 1 30 ? 5.426 -2.619 -7.738 1 82.25 30 GLY B N 1
ATOM 2612 C CA . GLY B 1 30 ? 4.273 -3.469 -7.48 1 82.25 30 GLY B CA 1
ATOM 2613 C C . GLY B 1 30 ? 3.527 -3.865 -8.742 1 82.25 30 GLY B C 1
ATOM 2614 O O . GLY B 1 30 ? 2.535 -4.59 -8.68 1 82.25 30 GLY B O 1
ATOM 2615 N N . LYS B 1 31 ? 4.062 -3.43 -9.852 1 80.12 31 LYS B N 1
ATOM 2616 C CA . LYS B 1 31 ? 3.395 -3.75 -11.109 1 80.12 31 LYS B CA 1
ATOM 2617 C C . LYS B 1 31 ? 4.309 -4.555 -12.031 1 80.12 31 LYS B C 1
ATOM 2619 O O . LYS B 1 31 ? 5.531 -4.398 -11.992 1 80.12 31 LYS B O 1
ATOM 2624 N N . LYS B 1 32 ? 3.627 -5.359 -12.82 1 80.06 32 LYS B N 1
ATOM 2625 C CA . LYS B 1 32 ? 4.395 -6.086 -13.828 1 80.06 32 LYS B CA 1
ATOM 2626 C C . LYS B 1 32 ? 4.867 -5.148 -14.938 1 80.06 32 LYS B C 1
ATOM 2628 O O . LYS B 1 32 ? 4.203 -4.16 -15.25 1 80.06 32 LYS B O 1
ATOM 2633 N N . LYS B 1 33 ? 6.086 -5.379 -15.453 1 71.62 33 LYS B N 1
ATOM 2634 C CA . LYS B 1 33 ? 6.652 -4.59 -16.547 1 71.62 33 LYS B CA 1
ATOM 2635 C C . LYS B 1 33 ? 5.945 -4.887 -17.859 1 71.62 33 LYS B C 1
ATOM 2637 O O . LYS B 1 33 ? 5.637 -6.043 -18.156 1 71.62 33 LYS B O 1
ATOM 2642 N N . HIS B 1 34 ? 5.273 -3.676 -18.406 1 60.34 34 HIS B N 1
ATOM 2643 C CA . HIS B 1 34 ? 4.641 -3.863 -19.703 1 60.34 34 HIS B CA 1
ATOM 2644 C C . HIS B 1 34 ? 5.68 -3.98 -20.812 1 60.34 34 HIS B C 1
ATOM 2646 O O . HIS B 1 34 ? 6.578 -3.145 -20.922 1 60.34 34 HIS B O 1
ATOM 2652 N N . ARG B 1 35 ? 6.07 -4.945 -21.172 1 49.16 35 ARG B N 1
ATOM 2653 C CA . ARG B 1 35 ? 6.887 -4.852 -22.375 1 49.16 35 ARG B CA 1
ATOM 2654 C C . ARG B 1 35 ? 6.012 -4.688 -23.625 1 49.16 35 ARG B C 1
ATOM 2656 O O . ARG B 1 35 ? 4.953 -5.312 -23.734 1 49.16 35 ARG B O 1
ATOM 2663 N N . THR B 1 36 ? 6.012 -3.361 -24.219 1 43.31 36 THR B N 1
ATOM 2664 C CA . THR B 1 36 ? 5.402 -3.09 -25.516 1 43.31 36 THR B CA 1
ATOM 2665 C C . THR B 1 36 ? 5.516 -4.305 -26.438 1 43.31 36 THR B C 1
ATOM 2667 O O . THR B 1 36 ? 6.617 -4.695 -26.828 1 43.31 36 THR B O 1
ATOM 2670 N N . ILE B 1 37 ? 4.832 -5.258 -26.172 1 40.78 37 ILE B N 1
ATOM 2671 C CA . ILE B 1 37 ? 4.801 -6.262 -27.234 1 40.78 37 ILE B CA 1
ATOM 2672 C C . ILE B 1 37 ? 4.359 -5.617 -28.547 1 40.78 37 ILE B C 1
ATOM 2674 O O . ILE B 1 37 ? 3.32 -4.953 -28.594 1 40.78 37 ILE B O 1
ATOM 2678 N N . PRO B 1 38 ? 5.191 -5.48 -29.578 1 38.75 38 PRO B N 1
ATOM 2679 C CA . PRO B 1 38 ? 4.559 -5.195 -30.859 1 38.75 38 PRO B CA 1
ATOM 2680 C C . PRO B 1 38 ? 3.277 -5.996 -31.078 1 38.75 38 PRO B C 1
ATOM 2682 O O . PRO B 1 38 ? 3.146 -7.109 -30.578 1 38.75 38 PRO B O 1
ATOM 2685 N N . LYS B 1 39 ? 2.123 -5.25 -31.297 1 38.72 39 LYS B N 1
ATOM 2686 C CA . LYS B 1 39 ? 0.829 -5.828 -31.641 1 38.72 39 LYS B CA 1
ATOM 2687 C C . LYS B 1 39 ? 0.998 -7.18 -32.344 1 38.72 39 LYS B C 1
ATOM 2689 O O . LYS B 1 39 ? 1.694 -7.281 -33.344 1 38.72 39 LYS B O 1
ATOM 2694 N N . PRO B 1 40 ? 0.626 -8.188 -31.688 1 33.56 40 PRO B N 1
ATOM 2695 C CA . PRO B 1 40 ? 0.625 -9.32 -32.625 1 33.56 40 PRO B CA 1
ATOM 2696 C C . PRO B 1 40 ? -0.17 -9.039 -33.875 1 33.56 40 PRO B C 1
ATOM 2698 O O . PRO B 1 40 ? -1.213 -8.383 -33.844 1 33.56 40 PRO B O 1
ATOM 2701 N N . ARG B 1 41 ? 0.311 -9.023 -35.094 1 35.59 41 ARG B N 1
ATOM 2702 C CA . ARG B 1 41 ? -0.615 -9.203 -36.219 1 35.59 41 ARG B CA 1
ATOM 2703 C C . ARG B 1 41 ? -1.611 -10.32 -35.906 1 35.59 41 ARG B C 1
ATOM 2705 O O . ARG B 1 41 ? -2.824 -10.117 -36 1 35.59 41 ARG B O 1
ATOM 2712 N N . SER B 1 42 ? -1.494 -11.617 -36.438 1 28.67 42 SER B N 1
ATOM 2713 C CA . SER B 1 42 ? -2.416 -12.75 -36.531 1 28.67 42 SER B CA 1
ATOM 2714 C C . SER B 1 42 ? -2.65 -13.406 -35.188 1 28.67 42 SER B C 1
ATOM 2716 O O . SER B 1 42 ? -1.806 -13.312 -34.281 1 28.67 42 SER B O 1
ATOM 2718 N N . ALA B 1 43 ? -3.84 -13.898 -34.688 1 34.25 43 ALA B N 1
ATOM 2719 C CA . ALA B 1 43 ? -4.457 -14.719 -33.625 1 34.25 43 ALA B CA 1
ATOM 2720 C C . ALA B 1 43 ? -3.502 -15.805 -33.156 1 34.25 43 ALA B C 1
ATOM 2722 O O . ALA B 1 43 ? -3.938 -16.828 -32.625 1 34.25 43 ALA B O 1
ATOM 2723 N N . ASP B 1 44 ? -2.291 -15.984 -33.531 1 34.75 44 ASP B N 1
ATOM 2724 C CA . ASP B 1 44 ? -1.594 -17.219 -33.156 1 34.75 44 ASP B CA 1
ATOM 2725 C C . ASP B 1 44 ? -1.253 -17.234 -31.672 1 34.75 44 ASP B C 1
ATOM 2727 O O . ASP B 1 44 ? -0.799 -16.219 -31.125 1 34.75 44 ASP B O 1
ATOM 2731 N N . PRO B 1 45 ? -1.74 -18.141 -30.781 1 36.25 45 PRO B N 1
ATOM 2732 C CA . PRO B 1 45 ? -1.361 -18.469 -29.406 1 36.25 45 PRO B CA 1
ATOM 2733 C C . PRO B 1 45 ? 0.106 -18.172 -29.109 1 36.25 45 PRO B C 1
ATOM 2735 O O . PRO B 1 45 ? 0.515 -18.156 -27.953 1 36.25 45 PRO B O 1
ATOM 2738 N N . ASP B 1 46 ? 0.912 -18.062 -30.047 1 35.22 46 ASP B N 1
ATOM 2739 C CA . ASP B 1 46 ? 2.35 -17.859 -29.891 1 35.22 46 ASP B CA 1
ATOM 2740 C C . ASP B 1 46 ? 2.652 -16.484 -29.297 1 35.22 46 ASP B C 1
ATOM 2742 O O . ASP B 1 46 ? 3.816 -16.109 -29.156 1 35.22 46 ASP B O 1
ATOM 2746 N N . LEU B 1 47 ? 1.836 -15.57 -29.312 1 37.47 47 LEU B N 1
ATOM 2747 C CA . LEU B 1 47 ? 2.121 -14.203 -28.906 1 37.47 47 LEU B CA 1
ATOM 2748 C C . LEU B 1 47 ? 2.402 -14.133 -27.406 1 37.47 47 LEU B C 1
ATOM 2750 O O . LEU B 1 47 ? 2.871 -13.102 -26.906 1 37.47 47 LEU B O 1
ATOM 2754 N N . ILE B 1 48 ? 1.847 -14.984 -26.594 1 39.31 48 ILE B N 1
ATOM 2755 C CA . ILE B 1 48 ? 2.178 -14.969 -25.172 1 39.31 48 ILE B CA 1
ATOM 2756 C C . ILE B 1 48 ? 3.691 -15.07 -25 1 39.31 48 ILE B C 1
ATOM 2758 O O . ILE B 1 48 ? 4.215 -14.766 -23.922 1 39.31 48 ILE B O 1
ATOM 2762 N N . ASN B 1 49 ? 4.465 -15.477 -26.062 1 42.41 49 ASN B N 1
ATOM 2763 C CA . ASN B 1 49 ? 5.891 -15.789 -26.031 1 42.41 49 ASN B CA 1
ATOM 2764 C C . ASN B 1 49 ? 6.738 -14.516 -25.984 1 42.41 49 ASN B C 1
ATOM 2766 O O . ASN B 1 49 ? 7.93 -14.57 -25.688 1 42.41 49 ASN B O 1
ATOM 2770 N N . GLN B 1 50 ? 6.188 -13.461 -26.328 1 46 50 GLN B N 1
ATOM 2771 C CA . GLN B 1 50 ? 7.133 -12.375 -26.562 1 46 50 GLN B CA 1
ATOM 2772 C C . GLN B 1 50 ? 7.684 -11.82 -25.266 1 46 50 GLN B C 1
ATOM 2774 O O . GLN B 1 50 ? 8.734 -11.172 -25.25 1 46 50 GLN B O 1
ATOM 2779 N N . SER B 1 51 ? 7.078 -12.109 -24.094 1 61.97 51 SER B N 1
ATOM 2780 C CA . SER B 1 51 ? 7.582 -11.469 -22.891 1 61.97 51 SER B CA 1
ATOM 2781 C C . SER B 1 51 ? 8.492 -12.414 -22.109 1 61.97 51 SER B C 1
ATOM 2783 O O . SER B 1 51 ? 8.914 -12.094 -21 1 61.97 51 SER B O 1
ATOM 2785 N N . GLY B 1 52 ? 8.984 -13.555 -22.812 1 85.38 52 GLY B N 1
ATOM 2786 C CA . GLY B 1 52 ? 9.883 -14.516 -22.188 1 85.38 52 GLY B CA 1
ATOM 2787 C C . GLY B 1 52 ? 9.188 -15.414 -21.188 1 85.38 52 GLY B C 1
ATOM 2788 O O . GLY B 1 52 ? 9.844 -16.188 -20.484 1 85.38 52 GLY B O 1
ATOM 2789 N N . HIS B 1 53 ? 7.883 -15.375 -21.219 1 92.25 53 HIS B N 1
ATOM 2790 C CA . HIS B 1 53 ? 7.168 -16.203 -20.266 1 92.25 53 HIS B CA 1
ATOM 2791 C C . HIS B 1 53 ? 6.965 -17.625 -20.797 1 92.25 53 HIS B C 1
ATOM 2793 O O . HIS B 1 53 ? 6.668 -17.812 -21.984 1 92.25 53 HIS B O 1
ATOM 2799 N N . GLN B 1 54 ? 7.176 -18.594 -20 1 95.69 54 GLN B N 1
ATOM 2800 C CA . GLN B 1 54 ? 6.898 -20 -20.297 1 95.69 54 GLN B CA 1
ATOM 2801 C C . GLN B 1 54 ? 5.953 -20.594 -19.25 1 95.69 54 GLN B C 1
ATOM 2803 O O . GLN B 1 54 ? 6.066 -20.312 -18.062 1 95.69 54 GLN B O 1
ATOM 2808 N N . HIS B 1 55 ? 5.082 -21.422 -19.781 1 97.69 55 HIS B N 1
ATOM 2809 C CA . HIS B 1 55 ? 4.035 -21.953 -18.922 1 97.69 55 HIS B CA 1
ATOM 2810 C C . HIS B 1 55 ? 3.98 -23.484 -19 1 97.69 55 HIS B C 1
ATOM 2812 O O . HIS B 1 55 ? 4.438 -24.078 -19.969 1 97.69 55 HIS B O 1
ATOM 2818 N N . ALA B 1 56 ? 3.52 -24.094 -17.984 1 98.5 56 ALA B N 1
ATOM 2819 C CA . ALA B 1 56 ? 2.971 -25.453 -17.938 1 98.5 56 ALA B CA 1
ATOM 2820 C C . ALA B 1 56 ? 1.67 -25.484 -17.125 1 98.5 56 ALA B C 1
ATOM 2822 O O . ALA B 1 56 ? 1.691 -25.453 -15.898 1 98.5 56 ALA B O 1
ATOM 2823 N N . ILE B 1 57 ? 0.515 -25.547 -17.906 1 98.5 57 ILE B N 1
ATOM 2824 C CA . ILE B 1 57 ? -0.742 -25.266 -17.219 1 98.5 57 ILE B CA 1
ATOM 2825 C C . ILE B 1 57 ? -1.791 -26.297 -17.625 1 98.5 57 ILE B C 1
ATOM 2827 O O . ILE B 1 57 ? -1.686 -26.922 -18.688 1 98.5 57 ILE B O 1
ATOM 2831 N N . ALA B 1 58 ? -2.699 -26.516 -16.812 1 98.19 58 ALA B N 1
ATOM 2832 C CA . ALA B 1 58 ? -4.008 -27.094 -17.109 1 98.19 58 ALA B CA 1
ATOM 2833 C C . ALA B 1 58 ? -5.09 -26.016 -17.125 1 98.19 58 ALA B C 1
ATOM 2835 O O . ALA B 1 58 ? -5.004 -25.031 -16.375 1 98.19 58 ALA B O 1
ATOM 2836 N N . TYR B 1 59 ? -6.086 -26.141 -18.031 1 97.81 59 TYR B N 1
ATOM 2837 C CA . TYR B 1 59 ? -7.047 -25.047 -18.094 1 97.81 59 TYR B CA 1
ATOM 2838 C C . TYR B 1 59 ? -8.422 -25.547 -18.516 1 97.81 59 TYR B C 1
ATOM 2840 O O . TYR B 1 59 ? -8.539 -26.656 -19.062 1 97.81 59 TYR B O 1
ATOM 2848 N N . VAL B 1 60 ? -9.453 -24.828 -18.203 1 97.12 60 VAL B N 1
ATOM 2849 C CA . VAL B 1 60 ? -10.805 -24.969 -18.734 1 97.12 60 VAL B CA 1
ATOM 2850 C C . VAL B 1 60 ? -11.258 -23.641 -19.359 1 97.12 60 VAL B C 1
ATOM 2852 O O . VAL B 1 60 ? -10.828 -22.578 -18.922 1 97.12 60 VAL B O 1
ATOM 2855 N N . GLU B 1 61 ? -12.047 -23.703 -20.406 1 95.31 61 GLU B N 1
ATOM 2856 C CA . GLU B 1 61 ? -12.555 -22.5 -21.062 1 95.31 61 GLU B CA 1
ATOM 2857 C C . GLU B 1 61 ? -13.914 -22.766 -21.703 1 95.31 61 GLU B C 1
ATOM 2859 O O . GLU B 1 61 ? -14.328 -23.906 -21.859 1 95.31 61 GLU B O 1
ATOM 2864 N N . GLY B 1 62 ? -14.602 -21.688 -22.016 1 91.62 62 GLY B N 1
ATOM 2865 C CA . GLY B 1 62 ? -15.797 -21.797 -22.828 1 91.62 62 GLY B CA 1
ATOM 2866 C C . GLY B 1 62 ? -17.078 -21.766 -22 1 91.62 62 GLY B C 1
ATOM 2867 O O . GLY B 1 62 ? -18.172 -21.828 -22.562 1 91.62 62 GLY B O 1
ATOM 2868 N N . GLU B 1 63 ? -17 -21.75 -20.719 1 94.56 63 GLU B N 1
ATOM 2869 C CA . GLU B 1 63 ? -18.156 -21.641 -19.828 1 94.56 63 GLU B CA 1
ATOM 2870 C C . GLU B 1 63 ? -18.031 -20.438 -18.906 1 94.56 63 GLU B C 1
ATOM 2872 O O . GLU B 1 63 ? -17.156 -19.594 -19.094 1 94.56 63 GLU B O 1
ATOM 2877 N N . LYS B 1 64 ? -19.078 -20.281 -18.078 1 97 64 LYS B N 1
ATOM 2878 C CA . LYS B 1 64 ? -19.016 -19.297 -17.016 1 97 64 LYS B CA 1
ATOM 2879 C C . LYS B 1 64 ? -18.484 -19.906 -15.711 1 97 64 LYS B C 1
ATOM 2881 O O . LYS B 1 64 ? -19.031 -20.906 -15.227 1 97 64 LYS B O 1
ATOM 2886 N N . TYR B 1 65 ? -17.469 -19.344 -15.227 1 98.19 65 TYR B N 1
ATOM 2887 C CA . TYR B 1 65 ? -16.859 -19.844 -13.992 1 98.19 65 TYR B CA 1
ATOM 2888 C C . TYR B 1 65 ? -16.969 -18.797 -12.891 1 98.19 65 TYR B C 1
ATOM 2890 O O . TYR B 1 65 ? -16.781 -17.594 -13.133 1 98.19 65 TYR B O 1
ATOM 2898 N N . TYR B 1 66 ? -17.219 -19.203 -11.68 1 98.69 66 TYR B N 1
ATOM 2899 C CA . TYR B 1 66 ? -17.422 -18.281 -10.562 1 98.69 66 TYR B CA 1
ATOM 2900 C C . TYR B 1 66 ? -16.344 -18.469 -9.508 1 98.69 66 TYR B C 1
ATOM 2902 O O . TYR B 1 66 ? -16.516 -18.094 -8.344 1 98.69 66 TYR B O 1
ATOM 2910 N N . GLY B 1 67 ? -15.273 -19.141 -9.891 1 98.75 67 GLY B N 1
ATOM 2911 C CA . GLY B 1 67 ? -14.109 -19.328 -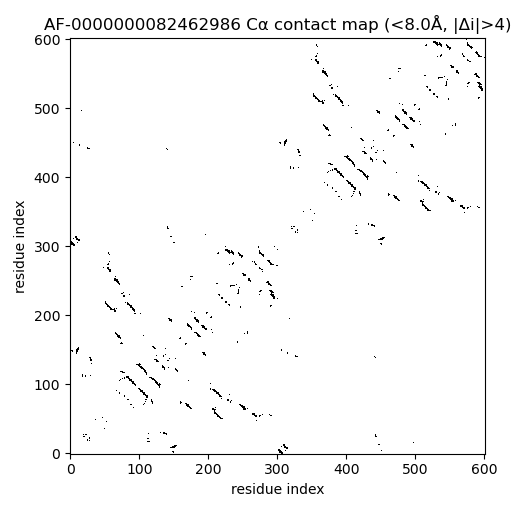9.023 1 98.75 67 GLY B CA 1
ATOM 2912 C C . GLY B 1 67 ? -13.383 -20.641 -9.273 1 98.75 67 GLY B C 1
ATOM 2913 O O . GLY B 1 67 ? -13.758 -21.406 -10.164 1 98.75 67 GLY B O 1
ATOM 2914 N N . ALA B 1 68 ? -12.359 -20.844 -8.562 1 98.81 68 ALA B N 1
ATOM 2915 C CA . ALA B 1 68 ? -11.539 -22.047 -8.68 1 98.81 68 ALA B CA 1
ATOM 2916 C C . ALA B 1 68 ? -10.828 -22.344 -7.359 1 98.81 68 ALA B C 1
ATOM 2918 O O . ALA B 1 68 ? -10.57 -21.438 -6.566 1 98.81 68 ALA B O 1
ATOM 2919 N N . LYS B 1 69 ? -10.547 -23.547 -7.168 1 98.25 69 LYS B N 1
ATOM 2920 C CA . LYS B 1 69 ? -9.828 -24.047 -5.992 1 98.25 69 LYS B CA 1
ATOM 2921 C C . LYS B 1 69 ? -8.727 -25.016 -6.391 1 98.25 69 LYS B C 1
ATOM 2923 O O . LYS B 1 69 ? -8.852 -25.719 -7.395 1 98.25 69 LYS B O 1
ATOM 2928 N N . ALA B 1 70 ? -7.672 -25.062 -5.617 1 98.06 70 ALA B N 1
ATOM 2929 C CA . ALA B 1 70 ? -6.645 -26.078 -5.828 1 98.06 70 ALA B CA 1
ATOM 2930 C C . ALA B 1 70 ? -5.801 -26.266 -4.57 1 98.06 70 ALA B C 1
ATOM 2932 O O . ALA B 1 70 ? -5.66 -25.344 -3.762 1 98.06 70 ALA B O 1
ATOM 2933 N N . THR B 1 71 ? -5.328 -27.453 -4.363 1 98.38 71 THR B N 1
ATOM 2934 C CA . THR B 1 71 ? -4.184 -27.734 -3.506 1 98.38 71 THR B CA 1
ATOM 2935 C C . THR B 1 71 ? -2.883 -27.656 -4.301 1 98.38 71 THR B C 1
ATOM 2937 O O . THR B 1 71 ? -2.705 -28.391 -5.277 1 98.38 71 THR B O 1
ATOM 2940 N N . ILE B 1 72 ? -2.01 -26.797 -3.92 1 98.81 72 ILE B N 1
ATOM 2941 C CA . ILE B 1 72 ? -0.804 -26.5 -4.684 1 98.81 72 ILE B CA 1
ATOM 2942 C C . ILE B 1 72 ? 0.427 -26.984 -3.918 1 98.81 72 ILE B C 1
ATOM 2944 O O . ILE B 1 72 ? 0.675 -26.547 -2.791 1 98.81 72 ILE B O 1
ATOM 2948 N N . ASN B 1 73 ? 1.166 -27.828 -4.523 1 98.88 73 ASN B N 1
ATOM 2949 C CA . ASN B 1 73 ? 2.438 -28.25 -3.949 1 98.88 73 ASN B CA 1
ATOM 2950 C C . ASN B 1 73 ? 3.438 -27.109 -3.883 1 98.88 73 ASN B C 1
ATOM 2952 O O . ASN B 1 73 ? 3.553 -26.312 -4.828 1 98.88 73 ASN B O 1
ATOM 2956 N N . VAL B 1 74 ? 4.145 -27 -2.762 1 98.88 74 VAL B N 1
ATOM 2957 C CA . VAL B 1 74 ? 5.012 -25.844 -2.549 1 98.88 74 VAL B CA 1
ATOM 2958 C C . VAL B 1 74 ? 6.477 -26.281 -2.645 1 98.88 74 VAL B C 1
ATOM 2960 O O . VAL B 1 74 ? 6.91 -27.188 -1.943 1 98.88 74 VAL B O 1
ATOM 2963 N N . TRP B 1 75 ? 7.219 -25.609 -3.514 1 98.81 75 TRP B N 1
ATOM 2964 C CA . TRP B 1 75 ? 8.648 -25.859 -3.691 1 98.81 75 TRP B CA 1
ATOM 2965 C C . TRP B 1 75 ? 9.43 -24.547 -3.648 1 98.81 75 TRP B C 1
ATOM 2967 O O . TRP B 1 75 ? 8.859 -23.484 -3.396 1 98.81 75 TRP B O 1
ATOM 2977 N N . GLU B 1 76 ? 10.742 -24.641 -3.719 1 98.44 76 GLU B N 1
ATOM 2978 C CA . GLU B 1 76 ? 11.648 -23.5 -3.785 1 98.44 76 GLU B CA 1
ATOM 2979 C C . GLU B 1 76 ? 12.555 -23.578 -5.012 1 98.44 76 GLU B C 1
ATOM 2981 O O . GLU B 1 76 ? 13.742 -23.891 -4.895 1 98.44 76 GLU B O 1
ATOM 2986 N N . PRO B 1 77 ? 12 -23.328 -6.191 1 98.81 77 PRO B N 1
ATOM 2987 C CA . PRO B 1 77 ? 12.781 -23.453 -7.422 1 98.81 77 PRO B CA 1
ATOM 2988 C C . PRO B 1 77 ? 13.992 -22.531 -7.461 1 98.81 77 PRO B C 1
ATOM 2990 O O . PRO B 1 77 ? 13.914 -21.391 -6.961 1 98.81 77 PRO B O 1
ATOM 2993 N N . LYS B 1 78 ? 15.039 -23 -8.094 1 98.44 78 LYS B N 1
ATOM 2994 C CA . LYS B 1 78 ? 16.203 -22.156 -8.32 1 98.44 78 LYS B CA 1
ATOM 2995 C C . LYS B 1 78 ? 15.938 -21.141 -9.422 1 98.44 78 LYS B C 1
ATOM 2997 O O . LYS B 1 78 ? 15.398 -21.484 -10.477 1 98.44 78 LYS B O 1
ATOM 3002 N N . ILE B 1 79 ? 16.312 -19.891 -9.195 1 98.5 79 ILE B N 1
ATOM 3003 C CA . ILE B 1 79 ? 16.203 -18.797 -10.164 1 98.5 79 ILE B CA 1
ATOM 3004 C C . ILE B 1 79 ? 17.578 -18.438 -10.695 1 98.5 79 ILE B C 1
ATOM 3006 O O . ILE B 1 79 ? 18.5 -18.172 -9.922 1 98.5 79 ILE B O 1
ATOM 3010 N N . GLN B 1 80 ? 17.641 -18.344 -11.961 1 98.12 80 GLN B N 1
ATOM 3011 C CA . GLN B 1 80 ? 18.969 -18.125 -12.539 1 98.12 80 GLN B CA 1
ATOM 3012 C C . GLN B 1 80 ? 19.328 -16.641 -12.516 1 98.12 80 GLN B C 1
ATOM 3014 O O . GLN B 1 80 ? 20.453 -16.281 -12.172 1 98.12 80 GLN B O 1
ATOM 3019 N N . GLN B 1 81 ? 18.391 -15.773 -13 1 95.94 81 GLN B N 1
ATOM 3020 C CA . GLN B 1 81 ? 18.625 -14.336 -13.07 1 95.94 81 GLN B CA 1
ATOM 3021 C C . GLN B 1 81 ? 17.656 -13.578 -12.156 1 95.94 81 GLN B C 1
ATOM 3023 O O . GLN B 1 81 ? 16.484 -13.945 -12.039 1 95.94 81 GLN B O 1
ATOM 3028 N N . PRO B 1 82 ? 18.109 -12.461 -11.57 1 92 82 PRO B N 1
ATOM 3029 C CA . PRO B 1 82 ? 17.266 -11.727 -10.625 1 92 82 PRO B CA 1
ATOM 3030 C C . PRO B 1 82 ? 15.984 -11.188 -11.281 1 92 82 PRO B C 1
ATOM 3032 O O . PRO B 1 82 ? 14.977 -11 -10.602 1 92 82 PRO B O 1
ATOM 3035 N N . ASN B 1 83 ? 16.078 -10.938 -12.523 1 90.12 83 ASN B N 1
ATOM 3036 C CA . ASN B 1 83 ? 14.914 -10.375 -13.195 1 90.12 83 ASN B CA 1
ATOM 3037 C C . ASN B 1 83 ? 13.969 -11.469 -13.695 1 90.12 83 ASN B C 1
ATOM 3039 O O . ASN B 1 83 ? 13.016 -11.188 -14.422 1 90.12 83 ASN B O 1
ATOM 3043 N N . GLU B 1 84 ? 14.227 -12.711 -13.367 1 94.31 84 GLU B N 1
ATOM 3044 C CA . GLU B 1 84 ? 13.328 -13.828 -13.633 1 94.31 84 GLU B CA 1
ATOM 3045 C C . GLU B 1 84 ? 12.516 -14.188 -12.391 1 94.31 84 GLU B C 1
ATOM 3047 O O . GLU B 1 84 ? 12.82 -13.719 -11.289 1 94.31 84 GLU B O 1
ATOM 3052 N N . PHE B 1 85 ? 11.43 -14.961 -12.609 1 97.06 85 PHE B N 1
ATOM 3053 C CA . PHE B 1 85 ? 10.688 -15.516 -11.492 1 97.06 85 PHE B CA 1
ATOM 3054 C C . PHE B 1 85 ? 10.125 -16.891 -11.836 1 97.06 85 PHE B C 1
ATOM 3056 O O . PHE B 1 85 ? 10.203 -17.328 -12.992 1 97.06 85 PHE B O 1
ATOM 3063 N N . SER B 1 86 ? 9.734 -17.625 -10.859 1 98.56 86 SER B N 1
ATOM 3064 C CA . SER B 1 86 ? 8.984 -18.875 -10.961 1 98.56 86 SER B CA 1
ATOM 3065 C C . SER B 1 86 ? 7.754 -18.859 -10.055 1 98.56 86 SER B C 1
ATOM 3067 O O . SER B 1 86 ? 7.848 -18.484 -8.883 1 98.56 86 SER B O 1
ATOM 3069 N N . LEU B 1 87 ? 6.637 -19.172 -10.625 1 98.5 87 LEU B N 1
ATOM 3070 C CA . LEU B 1 87 ? 5.445 -19.141 -9.781 1 98.5 87 LEU B CA 1
ATOM 3071 C C . LEU B 1 87 ? 4.531 -20.312 -10.086 1 98.5 87 LEU B C 1
ATOM 3073 O O . LEU B 1 87 ? 4.695 -20.984 -11.109 1 98.5 87 LEU B O 1
ATOM 3077 N N . SER B 1 88 ? 3.734 -20.734 -9.164 1 98.81 88 SER B N 1
ATOM 3078 C CA . SER B 1 88 ? 2.627 -21.672 -9.227 1 98.81 88 SER B CA 1
ATOM 3079 C C . SER B 1 88 ? 1.327 -21.047 -8.742 1 98.81 88 SER B C 1
ATOM 3081 O O . SER B 1 88 ? 1.248 -20.562 -7.609 1 98.81 88 SER B O 1
ATOM 3083 N N . GLN B 1 89 ? 0.275 -21.062 -9.703 1 98.75 89 GLN B N 1
ATOM 3084 C CA . GLN B 1 89 ? -0.858 -20.219 -9.328 1 98.75 89 GLN B CA 1
ATOM 3085 C C . GLN B 1 89 ? -2.137 -20.688 -10.023 1 98.75 89 GLN B C 1
ATOM 3087 O O . GLN B 1 89 ? -2.105 -21.609 -10.844 1 98.75 89 GLN B O 1
ATOM 3092 N N . ILE B 1 90 ? -3.248 -20.125 -9.562 1 98.81 90 ILE B N 1
ATOM 3093 C CA . ILE B 1 90 ? -4.531 -20.094 -10.258 1 98.81 90 ILE B CA 1
ATOM 3094 C C . ILE B 1 90 ? -4.68 -18.781 -11.023 1 98.81 90 ILE B C 1
ATOM 3096 O O . ILE B 1 90 ? -4.348 -17.719 -10.508 1 98.81 90 ILE B O 1
ATOM 3100 N N . TRP B 1 91 ? -5.094 -18.906 -12.328 1 98.38 91 TRP B N 1
ATOM 3101 C CA . TRP B 1 91 ? -5.547 -17.734 -13.086 1 98.38 91 TRP B CA 1
ATOM 3102 C C . TRP B 1 91 ? -7.062 -17.75 -13.25 1 98.38 91 TRP B C 1
ATOM 3104 O O . TRP B 1 91 ? -7.625 -18.734 -13.758 1 98.38 91 TRP B O 1
ATOM 3114 N N . VAL B 1 92 ? -7.707 -16.703 -12.797 1 98.62 92 VAL B N 1
ATOM 3115 C CA . VAL B 1 92 ? -9.102 -16.438 -13.117 1 98.62 92 VAL B CA 1
ATOM 3116 C C . VAL B 1 92 ? -9.188 -15.352 -14.188 1 98.62 92 VAL B C 1
ATOM 3118 O O . VAL B 1 92 ? -8.828 -14.203 -13.945 1 98.62 92 VAL B O 1
ATOM 3121 N N . LEU B 1 93 ? -9.727 -15.758 -15.383 1 97.56 93 LEU B N 1
ATOM 3122 C CA . LEU B 1 93 ? -9.539 -14.891 -16.531 1 97.56 93 LEU B CA 1
ATOM 3123 C C . LEU B 1 93 ? -10.875 -14.531 -17.172 1 97.56 93 LEU B C 1
ATOM 3125 O O . LEU B 1 93 ? -11.812 -15.328 -17.156 1 97.56 93 LEU B O 1
ATOM 3129 N N . GLY B 1 94 ? -10.922 -13.344 -17.672 1 96.56 94 GLY B N 1
ATOM 3130 C CA . GLY B 1 94 ? -12.008 -12.852 -18.5 1 96.56 94 GLY B CA 1
ATOM 3131 C C . GLY B 1 94 ? -11.531 -11.906 -19.594 1 96.56 94 GLY B C 1
ATOM 3132 O O . GLY B 1 94 ? -10.531 -11.203 -19.422 1 96.56 94 GLY B O 1
ATOM 3133 N N . GLY B 1 95 ? -12.242 -11.922 -20.656 1 92.88 95 GLY B N 1
ATOM 3134 C CA . GLY B 1 95 ? -11.844 -11.07 -21.781 1 92.88 95 GLY B CA 1
ATOM 3135 C C . GLY B 1 95 ? -10.891 -11.758 -22.734 1 92.88 95 GLY B C 1
ATOM 3136 O O . GLY B 1 95 ? -10.93 -12.977 -22.891 1 92.88 95 GLY B O 1
ATOM 3137 N N . SER B 1 96 ? -10.195 -10.852 -23.469 1 84.75 96 SER B N 1
ATOM 3138 C CA . SER B 1 96 ? -9.328 -11.406 -24.5 1 84.75 96 SER B CA 1
ATOM 3139 C C . SER B 1 96 ? -7.867 -11.086 -24.219 1 84.75 96 SER B C 1
ATOM 3141 O O . SER B 1 96 ? -7.539 -10 -23.75 1 84.75 96 SER B O 1
ATOM 3143 N N . PHE B 1 97 ? -7.125 -12.102 -24.641 1 75.25 97 PHE B N 1
ATOM 3144 C CA . PHE B 1 97 ? -5.684 -11.93 -24.484 1 75.25 97 PHE B CA 1
ATOM 3145 C C . PHE B 1 97 ? -5.18 -10.781 -25.359 1 75.25 97 PHE B C 1
ATOM 3147 O O . PHE B 1 97 ? -5.668 -10.578 -26.469 1 75.25 97 PHE B O 1
ATOM 3154 N N . GLY B 1 98 ? -4.324 -9.883 -24.953 1 68.38 98 GLY B N 1
ATOM 3155 C CA . GLY B 1 98 ? -3.672 -8.836 -25.719 1 68.38 98 GLY B CA 1
ATOM 3156 C C . GLY B 1 98 ? -4.422 -7.52 -25.688 1 68.38 98 GLY B C 1
ATOM 3157 O O . GLY B 1 98 ? -3.846 -6.461 -25.953 1 68.38 98 GLY B O 1
ATOM 3158 N N . GLU B 1 99 ? -5.703 -7.484 -25.422 1 77.19 99 GLU B N 1
ATOM 3159 C CA . GLU B 1 99 ? -6.473 -6.25 -25.531 1 77.19 99 GLU B CA 1
ATOM 3160 C C . GLU B 1 99 ? -7.086 -5.863 -24.188 1 77.19 99 GLU B C 1
ATOM 3162 O O . GLU B 1 99 ? -6.664 -4.891 -23.562 1 77.19 99 GLU B O 1
ATOM 3167 N N . ASP B 1 100 ? -8.008 -6.625 -23.703 1 87.69 100 ASP B N 1
ATOM 3168 C CA . ASP B 1 100 ? -8.781 -6.238 -22.516 1 87.69 100 ASP B CA 1
ATOM 3169 C C . ASP B 1 100 ? -8.875 -7.387 -21.516 1 87.69 100 ASP B C 1
ATOM 3171 O O . ASP B 1 100 ? -9.922 -7.602 -20.906 1 87.69 100 ASP B O 1
ATOM 3175 N N . LEU B 1 101 ? -7.719 -8.102 -21.453 1 91.56 101 LEU B N 1
ATOM 3176 C CA . LEU B 1 101 ? -7.68 -9.242 -20.547 1 91.56 101 LEU B CA 1
ATOM 3177 C C . LEU B 1 101 ? -7.793 -8.789 -19.094 1 91.56 101 LEU B C 1
ATOM 3179 O O . LEU B 1 101 ? -7.086 -7.871 -18.672 1 91.56 101 LEU B O 1
ATOM 3183 N N . ASN B 1 102 ? -8.828 -9.336 -18.359 1 96.31 102 ASN B N 1
ATOM 3184 C CA . ASN B 1 102 ? -8.867 -9.281 -16.906 1 96.31 102 ASN B CA 1
ATOM 3185 C C . ASN B 1 102 ? -8.273 -10.539 -16.281 1 96.31 102 ASN B C 1
ATOM 3187 O O . ASN B 1 102 ? -8.523 -11.648 -16.75 1 96.31 102 ASN B O 1
ATOM 3191 N N . SER B 1 103 ? -7.43 -10.352 -15.289 1 96.69 103 SER B N 1
ATOM 3192 C CA . SER B 1 103 ? -6.816 -11.508 -14.648 1 96.69 103 SER B CA 1
ATOM 3193 C C . SER B 1 103 ? -6.75 -11.328 -13.133 1 96.69 103 SER B C 1
ATOM 3195 O O . SER B 1 103 ? -6.43 -10.242 -12.648 1 96.69 103 SER B O 1
ATOM 3197 N N . ILE B 1 104 ? -7.152 -12.344 -12.414 1 98.5 104 ILE B N 1
ATOM 3198 C CA . ILE B 1 104 ? -6.836 -12.539 -11.008 1 98.5 104 ILE B CA 1
ATOM 3199 C C . ILE B 1 104 ? -5.902 -13.734 -10.844 1 98.5 104 ILE B C 1
ATOM 3201 O O . ILE B 1 104 ? -6.168 -14.812 -11.375 1 98.5 104 ILE B O 1
ATOM 3205 N N . GLU B 1 105 ? -4.836 -13.469 -10.117 1 98.44 105 GLU B N 1
ATOM 3206 C CA . GLU B 1 105 ? -3.807 -14.484 -9.922 1 98.44 105 GLU B CA 1
ATOM 3207 C C . GLU B 1 105 ? -3.523 -14.703 -8.445 1 98.44 105 GLU B C 1
ATOM 3209 O O . GLU B 1 105 ? -3.43 -13.742 -7.672 1 98.44 105 GLU B O 1
ATOM 3214 N N . ALA B 1 106 ? -3.453 -15.969 -8.047 1 98.75 106 ALA B N 1
ATOM 3215 C CA . ALA B 1 106 ? -3.16 -16.297 -6.652 1 98.75 106 ALA B CA 1
ATOM 3216 C C . ALA B 1 106 ? -2.395 -17.609 -6.543 1 98.75 106 ALA B C 1
ATOM 3218 O O . ALA B 1 106 ? -2.748 -18.594 -7.188 1 98.75 106 ALA B O 1
ATOM 3219 N N . GLY B 1 107 ? -1.342 -17.641 -5.793 1 98.75 107 GLY B N 1
ATOM 3220 C CA . GLY B 1 107 ? -0.49 -18.797 -5.566 1 98.75 107 GLY B CA 1
ATOM 3221 C C . GLY B 1 107 ? 0.792 -18.469 -4.828 1 98.75 107 GLY B C 1
ATOM 3222 O O . GLY B 1 107 ? 0.779 -17.672 -3.879 1 98.75 107 GLY B O 1
ATOM 3223 N N . TRP B 1 108 ? 1.841 -19.172 -5.164 1 98.81 108 TRP B N 1
ATOM 3224 C CA . TRP B 1 108 ? 3.137 -18.844 -4.586 1 98.81 108 TRP B CA 1
ATOM 3225 C C . TRP B 1 108 ? 4.141 -18.484 -5.676 1 98.81 108 TRP B C 1
ATOM 3227 O O . TRP B 1 108 ? 3.977 -18.875 -6.832 1 98.81 108 TRP B O 1
ATOM 3237 N N . GLN B 1 109 ? 5.145 -17.688 -5.332 1 98.25 109 GLN B N 1
ATOM 3238 C CA . GLN B 1 109 ? 6.121 -17.172 -6.285 1 98.25 109 GLN B CA 1
ATOM 3239 C C . GLN B 1 109 ? 7.5 -17.031 -5.645 1 98.25 109 GLN B C 1
ATOM 3241 O O . GLN B 1 109 ? 7.613 -16.766 -4.449 1 98.25 109 GLN B O 1
ATOM 3246 N N . VAL B 1 110 ? 8.477 -17.375 -6.375 1 98.44 110 VAL B N 1
ATOM 3247 C CA . VAL B 1 110 ? 9.859 -17 -6.086 1 98.44 110 VAL B CA 1
ATOM 3248 C C . VAL B 1 110 ? 10.312 -15.922 -7.066 1 98.44 110 VAL B C 1
ATOM 3250 O O . VAL B 1 110 ? 10.406 -16.172 -8.273 1 98.44 110 VAL B O 1
ATOM 3253 N N . SER B 1 111 ? 10.609 -14.727 -6.551 1 96.12 111 SER B N 1
ATOM 3254 C CA . SER B 1 111 ? 10.977 -13.586 -7.387 1 96.12 111 SER B CA 1
ATOM 3255 C C . SER B 1 111 ? 12.023 -12.711 -6.699 1 96.12 111 SER B C 1
ATOM 3257 O O . SER B 1 111 ? 11.672 -11.797 -5.945 1 96.12 111 SER B O 1
ATOM 3259 N N . PRO B 1 112 ? 13.297 -12.945 -7.055 1 94.19 112 PRO B N 1
ATOM 3260 C CA . PRO B 1 112 ? 14.336 -12.125 -6.438 1 94.19 112 PRO B CA 1
ATOM 3261 C C . PRO B 1 112 ? 14.156 -10.633 -6.715 1 94.19 112 PRO B C 1
ATOM 3263 O O . PRO B 1 112 ? 14.445 -9.797 -5.855 1 94.19 112 PRO B O 1
ATOM 3266 N N . ASP B 1 113 ? 13.68 -10.352 -7.852 1 90.31 113 ASP B N 1
ATOM 3267 C CA . ASP B 1 113 ? 13.484 -8.953 -8.203 1 90.31 113 ASP B CA 1
ATOM 3268 C C . ASP B 1 113 ? 12.422 -8.297 -7.316 1 90.31 113 ASP B C 1
ATOM 3270 O O . ASP B 1 113 ? 12.57 -7.145 -6.91 1 90.31 113 ASP B O 1
ATOM 3274 N N . LEU B 1 114 ? 11.367 -8.953 -7.047 1 90.56 114 LEU B N 1
ATOM 3275 C CA . LEU B 1 114 ? 10.242 -8.406 -6.289 1 90.56 114 LEU B CA 1
ATOM 3276 C C . LEU B 1 114 ? 10.547 -8.414 -4.797 1 90.56 114 LEU B C 1
ATOM 3278 O O . LEU B 1 114 ? 10.219 -7.453 -4.09 1 90.56 114 LEU B O 1
ATOM 3282 N N . TYR B 1 115 ? 11.266 -9.461 -4.281 1 91.5 115 TYR B N 1
ATOM 3283 C CA . TYR B 1 115 ? 11.32 -9.664 -2.838 1 91.5 115 TYR B CA 1
ATOM 3284 C C . TYR B 1 115 ? 12.75 -9.523 -2.32 1 91.5 115 TYR B C 1
ATOM 3286 O O . TYR B 1 115 ? 12.969 -9.414 -1.11 1 91.5 115 TYR B O 1
ATOM 3294 N N . GLY B 1 116 ? 13.781 -9.578 -3.188 1 90.88 116 GLY B N 1
ATOM 3295 C CA . GLY B 1 116 ? 15.164 -9.383 -2.793 1 90.88 116 GLY B CA 1
ATOM 3296 C C . GLY B 1 116 ? 15.836 -10.664 -2.32 1 90.88 116 GLY B C 1
ATOM 3297 O O . GLY B 1 116 ? 16.953 -10.633 -1.815 1 90.88 116 GLY B O 1
ATOM 3298 N N . ASP B 1 117 ? 15.078 -11.773 -2.361 1 93.62 117 ASP B N 1
ATOM 3299 C CA . ASP B 1 117 ? 15.609 -13.078 -1.986 1 93.62 117 ASP B CA 1
ATOM 3300 C C . ASP B 1 117 ? 14.906 -14.203 -2.75 1 93.62 117 ASP B C 1
ATOM 3302 O O . ASP B 1 117 ? 14.102 -13.938 -3.646 1 93.62 117 ASP B O 1
ATOM 3306 N N . ASN B 1 118 ? 15.258 -15.461 -2.439 1 95.88 118 ASN B N 1
ATOM 3307 C CA . ASN B 1 118 ? 14.727 -16.594 -3.191 1 95.88 118 ASN B CA 1
ATOM 3308 C C . ASN B 1 118 ? 13.727 -17.391 -2.367 1 95.88 118 ASN B C 1
ATOM 3310 O O . ASN B 1 118 ? 13.539 -18.594 -2.596 1 95.88 118 ASN B O 1
ATOM 3314 N N . ASN B 1 119 ? 13.125 -16.797 -1.379 1 96.62 119 ASN B N 1
ATOM 3315 C CA . ASN B 1 119 ? 12.102 -17.5 -0.615 1 96.62 119 ASN B CA 1
ATOM 3316 C C . ASN 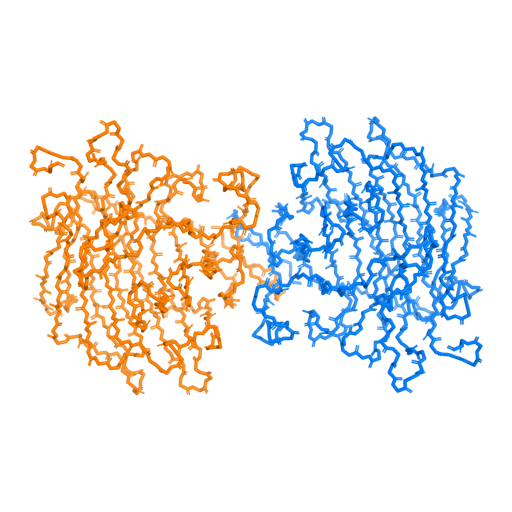B 1 119 ? 10.805 -17.641 -1.406 1 96.62 119 ASN B C 1
ATOM 3318 O O . ASN B 1 119 ? 10.414 -16.734 -2.131 1 96.62 119 ASN B O 1
ATOM 3322 N N . THR B 1 120 ? 10.172 -18.781 -1.227 1 98.44 120 THR B N 1
ATOM 3323 C CA . THR B 1 120 ? 8.836 -18.969 -1.78 1 98.44 120 THR B CA 1
ATOM 3324 C C . THR B 1 120 ? 7.801 -18.188 -0.979 1 98.44 120 THR B C 1
ATOM 3326 O O . THR B 1 120 ? 7.73 -18.312 0.245 1 98.44 120 THR B O 1
ATOM 3329 N N . ARG B 1 121 ? 7 -17.375 -1.716 1 97.31 121 ARG B N 1
ATOM 3330 C CA . ARG B 1 121 ? 6.102 -16.484 -1.001 1 97.31 121 ARG B CA 1
ATOM 3331 C C . ARG B 1 121 ? 4.688 -16.562 -1.562 1 97.31 121 ARG B C 1
ATOM 3333 O O . ARG B 1 121 ? 4.5 -16.75 -2.766 1 97.31 121 ARG B O 1
ATOM 3340 N N . LEU B 1 122 ? 3.732 -16.453 -0.578 1 97.62 122 LEU B N 1
ATOM 3341 C CA . LEU B 1 122 ? 2.35 -16.234 -0.99 1 97.62 122 LEU B CA 1
ATOM 3342 C C . LEU B 1 122 ? 2.207 -14.938 -1.771 1 97.62 122 LEU B C 1
ATOM 3344 O O . LEU B 1 122 ? 2.754 -13.906 -1.371 1 97.62 122 LEU B O 1
ATOM 3348 N N . PHE B 1 123 ? 1.487 -14.977 -2.967 1 97.19 123 PHE B N 1
ATOM 3349 C CA . PHE B 1 123 ? 1.334 -13.734 -3.715 1 97.19 123 PHE B CA 1
ATOM 3350 C C . PHE B 1 123 ? -0.023 -13.68 -4.406 1 97.19 123 PHE B C 1
ATOM 3352 O O . PHE B 1 123 ? -0.681 -14.711 -4.57 1 97.19 123 PHE B O 1
ATOM 3359 N N . THR B 1 124 ? -0.431 -12.516 -4.754 1 97.88 124 THR B N 1
ATOM 3360 C CA . THR B 1 124 ? -1.544 -12.258 -5.66 1 97.88 124 THR B CA 1
ATOM 3361 C C . THR B 1 124 ? -1.171 -11.195 -6.691 1 97.88 124 THR B C 1
ATOM 3363 O O . THR B 1 124 ? -0.223 -10.438 -6.492 1 97.88 124 THR B O 1
ATOM 3366 N N . TYR B 1 125 ? -1.882 -11.219 -7.746 1 96.94 125 TYR B N 1
ATOM 3367 C CA . TYR B 1 125 ? -1.812 -10.18 -8.766 1 96.94 125 TYR B CA 1
ATOM 3368 C C . TYR B 1 125 ? -3.16 -9.992 -9.453 1 96.94 125 TYR B C 1
ATOM 3370 O O . TYR B 1 125 ? -3.992 -10.906 -9.453 1 96.94 125 TYR B O 1
ATOM 3378 N N . TRP B 1 126 ? -3.42 -8.805 -9.961 1 96.62 126 TRP B N 1
ATOM 3379 C CA . TRP B 1 126 ? -4.621 -8.586 -10.758 1 96.62 126 TRP B CA 1
ATOM 3380 C C . TRP B 1 126 ? -4.355 -7.578 -11.875 1 96.62 126 TRP B C 1
ATOM 3382 O O . TRP B 1 126 ? -3.408 -6.793 -11.789 1 96.62 126 TRP B O 1
ATOM 3392 N N . THR B 1 127 ? -5.074 -7.656 -12.984 1 93.94 127 THR B N 1
ATOM 3393 C CA . THR B 1 127 ? -5.121 -6.641 -14.023 1 93.94 127 THR B CA 1
ATOM 3394 C C . THR B 1 127 ? -6.5 -6.605 -14.688 1 93.94 127 THR B C 1
ATOM 3396 O O . THR B 1 127 ? -7.215 -7.609 -14.688 1 93.94 127 THR B O 1
ATOM 3399 N N . SER B 1 128 ? -6.828 -5.441 -15.211 1 93.06 128 SER B N 1
ATOM 3400 C CA . SER B 1 128 ? -8.102 -5.316 -15.922 1 93.06 128 SER B CA 1
ATOM 3401 C C . SER B 1 128 ? -7.895 -4.902 -17.375 1 93.06 128 SER B C 1
ATOM 3403 O O . SER B 1 128 ? -8.859 -4.648 -18.094 1 93.06 128 SER B O 1
ATOM 3405 N N . ASP B 1 129 ? -6.559 -4.801 -17.797 1 90.5 129 ASP B N 1
ATOM 3406 C CA . ASP B 1 129 ? -6.301 -4.297 -19.141 1 90.5 129 ASP B CA 1
ATOM 3407 C C . ASP B 1 129 ? -5.07 -4.961 -19.75 1 90.5 129 ASP B C 1
ATOM 3409 O O . ASP B 1 129 ? -4.25 -4.297 -20.391 1 90.5 129 ASP B O 1
ATOM 3413 N N . ALA B 1 130 ? -4.934 -6.207 -19.469 1 88.12 130 ALA B N 1
ATOM 3414 C CA . ALA B 1 130 ? -3.863 -7.023 -20.031 1 88.12 130 ALA B CA 1
ATOM 3415 C C . ALA B 1 130 ? -2.494 -6.504 -19.609 1 88.12 130 ALA B C 1
ATOM 3417 O O . ALA B 1 130 ? -1.582 -6.391 -20.438 1 88.12 130 ALA B O 1
ATOM 3418 N N . TYR B 1 131 ? -2.414 -6.145 -18.406 1 82.81 131 TYR B N 1
ATOM 3419 C CA . TYR B 1 131 ? -1.158 -5.789 -17.766 1 82.81 131 TYR B CA 1
ATOM 3420 C C . TYR B 1 131 ? -0.606 -4.48 -18.312 1 82.81 131 TYR B C 1
ATOM 3422 O O . TYR B 1 131 ? 0.601 -4.238 -18.266 1 82.81 131 TYR B O 1
ATOM 3430 N N . GLN B 1 132 ? -1.424 -3.652 -18.953 1 83.38 132 GLN B N 1
ATOM 3431 C CA . GLN B 1 132 ? -0.951 -2.404 -19.547 1 83.38 132 GLN B CA 1
ATOM 3432 C C . GLN B 1 132 ? -0.873 -1.297 -18.5 1 83.38 132 GLN B C 1
ATOM 3434 O O . GLN B 1 132 ? 0.175 -1.092 -17.875 1 83.38 132 GLN B O 1
ATOM 3439 N N . ALA B 1 133 ? -1.934 -0.76 -18.109 1 79 133 ALA B N 1
ATOM 3440 C CA . ALA B 1 133 ? -1.939 0.363 -17.172 1 79 133 ALA B CA 1
ATOM 3441 C C . ALA B 1 133 ? -2.328 -0.092 -15.773 1 79 133 ALA B C 1
ATOM 3443 O O . ALA B 1 133 ? -2.041 0.594 -14.789 1 79 133 ALA B O 1
ATOM 3444 N N . THR B 1 134 ? -2.967 -1.23 -15.758 1 84.25 134 THR B N 1
ATOM 3445 C CA . THR B 1 134 ? -3.436 -1.696 -14.453 1 84.25 134 THR B CA 1
ATOM 3446 C C . THR B 1 134 ? -2.662 -2.936 -14.016 1 84.25 134 THR B C 1
ATOM 3448 O O . THR B 1 134 ? -2.072 -3.633 -14.844 1 84.25 134 THR B O 1
ATOM 3451 N N . GLY B 1 135 ? -2.799 -3.172 -12.656 1 89.69 135 GLY B N 1
ATOM 3452 C CA . GLY B 1 135 ? -2.201 -4.352 -12.047 1 89.69 135 GLY B CA 1
ATOM 3453 C C . GLY B 1 135 ? -1.458 -4.047 -10.758 1 89.69 135 GLY B C 1
ATOM 3454 O O . GLY B 1 135 ? -0.967 -2.932 -10.57 1 89.69 135 GLY B O 1
ATOM 3455 N N . CYS B 1 136 ? -1.396 -5.051 -9.992 1 92.25 136 CYS B N 1
ATOM 3456 C CA . CYS B 1 136 ? -0.763 -4.836 -8.695 1 92.25 136 CYS B CA 1
ATOM 3457 C C . CYS B 1 136 ? -0.44 -6.16 -8.016 1 92.25 136 CYS B C 1
ATOM 3459 O O . CYS B 1 136 ? -1.293 -7.047 -7.938 1 92.25 136 CYS B O 1
ATOM 3461 N N . TYR B 1 137 ? 0.852 -6.258 -7.605 1 93.81 137 TYR B N 1
ATOM 3462 C CA . TYR B 1 137 ? 1.217 -7.367 -6.734 1 93.81 137 TYR B CA 1
ATOM 3463 C C . TYR B 1 137 ? 0.719 -7.129 -5.312 1 93.81 137 TYR B C 1
ATOM 3465 O O . TYR B 1 137 ? 1.013 -6.094 -4.711 1 93.81 137 TYR B O 1
ATOM 3473 N N . ASN B 1 138 ? -0.028 -8.078 -4.781 1 94.44 138 ASN B N 1
ATOM 3474 C CA . ASN B 1 138 ? -0.339 -8.062 -3.355 1 94.44 138 ASN B CA 1
ATOM 3475 C C . ASN B 1 138 ? -0.976 -6.742 -2.932 1 94.44 138 ASN B C 1
ATOM 3477 O O . ASN B 1 138 ? -2.014 -6.352 -3.467 1 94.44 138 ASN B O 1
ATOM 3481 N N . LEU B 1 139 ? -0.342 -6.062 -1.946 1 91.31 139 LEU B N 1
ATOM 3482 C CA . LEU B 1 139 ? -0.835 -4.773 -1.468 1 91.31 139 LEU B CA 1
ATOM 3483 C C . LEU B 1 139 ? 0.166 -3.664 -1.767 1 91.31 139 LEU B C 1
ATOM 3485 O O . LEU B 1 139 ? 0.227 -2.666 -1.044 1 91.31 139 LEU B O 1
ATOM 3489 N N . LEU B 1 140 ? 0.964 -3.891 -2.771 1 87.56 140 LEU B N 1
ATOM 3490 C CA . LEU B 1 140 ? 1.987 -2.904 -3.105 1 87.56 140 LEU B CA 1
ATOM 3491 C C . LEU B 1 140 ? 1.379 -1.723 -3.854 1 87.56 140 LEU B C 1
ATOM 3493 O O . LEU B 1 140 ? 2.021 -0.681 -4.004 1 87.56 140 LEU B O 1
ATOM 3497 N N . CYS B 1 141 ? 0.21 -1.829 -4.32 1 85 141 CYS B N 1
ATOM 3498 C CA . CYS B 1 141 ? -0.645 -0.799 -4.902 1 85 141 CYS B CA 1
ATOM 3499 C C . CYS B 1 141 ? -2.117 -1.123 -4.68 1 85 141 CYS B C 1
ATOM 3501 O O . CYS B 1 141 ? -2.447 -2.098 -4 1 85 141 CYS B O 1
ATOM 3503 N N . SER B 1 142 ? -3.01 -0.297 -5.188 1 84.12 142 SER B N 1
ATOM 3504 C CA . SER B 1 142 ? -4.434 -0.451 -4.898 1 84.12 142 SER B CA 1
ATOM 3505 C C . SER B 1 142 ? -5.051 -1.559 -5.742 1 84.12 142 SER B C 1
ATOM 3507 O O . SER B 1 142 ? -4.633 -1.787 -6.879 1 84.12 142 SER B O 1
ATOM 3509 N N . GLY B 1 143 ? -6.141 -2.135 -5.156 1 90.06 143 GLY B N 1
ATOM 3510 C CA . GLY B 1 143 ? -6.898 -3.184 -5.824 1 90.06 143 GLY B CA 1
ATOM 3511 C C . GLY B 1 143 ? -7.434 -4.23 -4.867 1 90.06 143 GLY B C 1
ATOM 3512 O O . GLY B 1 143 ? -8.609 -4.207 -4.504 1 90.06 143 GLY B O 1
ATOM 3513 N N . PHE B 1 144 ? -6.5 -5.074 -4.434 1 94.12 144 PHE B N 1
ATOM 3514 C CA . PHE B 1 144 ? -6.859 -6.098 -3.461 1 94.12 144 PHE B CA 1
ATOM 3515 C C . PHE B 1 144 ? -7.105 -5.477 -2.09 1 94.12 144 PHE B C 1
ATOM 3517 O O . PHE B 1 144 ? -6.297 -4.68 -1.609 1 94.12 144 PHE B O 1
ATOM 3524 N N . ILE B 1 145 ? -8.242 -5.801 -1.493 1 92.88 145 ILE B N 1
ATOM 3525 C CA . ILE B 1 145 ? -8.586 -5.355 -0.146 1 92.88 145 ILE B CA 1
ATOM 3526 C C . ILE B 1 145 ? -8.438 -6.516 0.834 1 92.88 145 ILE B C 1
ATOM 3528 O O . ILE B 1 145 ? -9.258 -7.438 0.838 1 92.88 145 ILE B O 1
ATOM 3532 N N . GLN B 1 146 ? -7.406 -6.453 1.67 1 94.12 146 GLN B N 1
ATOM 3533 C CA . GLN B 1 146 ? -7.191 -7.5 2.662 1 94.12 146 GLN B CA 1
ATOM 3534 C C . GLN B 1 146 ? -8.039 -7.266 3.906 1 94.12 146 GLN B C 1
ATOM 3536 O O . GLN B 1 146 ? -8.133 -6.137 4.395 1 94.12 146 GLN B O 1
ATOM 3541 N N . VAL B 1 147 ? -8.641 -8.336 4.43 1 92.5 147 VAL B N 1
ATOM 3542 C CA . VAL B 1 147 ? -9.461 -8.219 5.633 1 92.5 147 VAL B CA 1
ATOM 3543 C C . VAL B 1 147 ? -8.852 -9.055 6.758 1 92.5 147 VAL B C 1
ATOM 3545 O O . VAL B 1 147 ? -9.047 -8.758 7.938 1 92.5 147 VAL B O 1
ATOM 3548 N N . ASN B 1 148 ? -8.086 -10.094 6.418 1 92.12 148 ASN B N 1
ATOM 3549 C CA . ASN B 1 148 ? -7.477 -10.977 7.402 1 92.12 148 ASN B CA 1
ATOM 3550 C C . ASN B 1 148 ? -6.336 -10.289 8.148 1 92.12 148 ASN B C 1
ATOM 3552 O O . ASN B 1 148 ? -5.516 -9.602 7.539 1 92.12 148 ASN B O 1
ATOM 3556 N N . SER B 1 149 ? -6.246 -10.469 9.391 1 88.44 149 SER B N 1
ATOM 3557 C CA . SER B 1 149 ? -5.246 -9.766 10.188 1 88.44 149 SER B CA 1
ATOM 3558 C C . SER B 1 149 ? -4.121 -10.695 10.617 1 88.44 149 SER B C 1
ATOM 3560 O O . SER B 1 149 ? -3.256 -10.312 11.406 1 88.44 149 SER B O 1
ATOM 3562 N N . GLU B 1 150 ? -4.109 -11.93 10.117 1 87.06 150 GLU B N 1
ATOM 3563 C CA . GLU B 1 150 ? -3.16 -12.922 10.617 1 87.06 150 GLU B CA 1
ATOM 3564 C C . GLU B 1 150 ? -2.109 -13.258 9.562 1 87.06 150 GLU B C 1
ATOM 3566 O O . GLU B 1 150 ? -1.011 -13.711 9.898 1 87.06 150 GLU B O 1
ATOM 3571 N N . ILE B 1 151 ? -2.498 -13.102 8.305 1 89.88 151 ILE B N 1
ATOM 3572 C CA . ILE B 1 151 ? -1.609 -13.523 7.227 1 89.88 151 ILE B CA 1
ATOM 3573 C C . ILE B 1 151 ? -1.202 -12.305 6.395 1 89.88 151 ILE B C 1
ATOM 3575 O O . ILE B 1 151 ? -2.055 -11.531 5.957 1 89.88 151 ILE B O 1
ATOM 3579 N N . ALA B 1 152 ? 0.096 -12.125 6.246 1 91.06 152 ALA B N 1
ATOM 3580 C CA . ALA B 1 152 ? 0.601 -11.062 5.387 1 91.06 152 ALA B CA 1
ATOM 3581 C C . ALA B 1 152 ? 0.782 -11.547 3.953 1 91.06 152 ALA B C 1
ATOM 3583 O O . ALA B 1 152 ? 1.492 -12.523 3.709 1 91.06 152 ALA B O 1
ATOM 3584 N N . MET B 1 153 ? 0.13 -10.852 3.045 1 92.69 153 MET B N 1
ATOM 3585 C CA . MET B 1 153 ? 0.455 -11.141 1.652 1 92.69 153 MET B CA 1
ATOM 3586 C C . MET B 1 153 ? 1.938 -10.914 1.38 1 92.69 153 MET B C 1
ATOM 3588 O O . MET B 1 153 ? 2.52 -9.938 1.857 1 92.69 153 MET B O 1
ATOM 3592 N N . GLY B 1 154 ? 2.527 -11.852 0.643 1 92.31 154 GLY B N 1
ATOM 3593 C CA . GLY B 1 154 ? 3.957 -11.773 0.386 1 92.31 154 GLY B CA 1
ATOM 3594 C C . GLY B 1 154 ? 4.793 -12.461 1.446 1 92.31 154 GLY B C 1
ATOM 3595 O O . GLY B 1 154 ? 6.023 -12.453 1.376 1 92.31 154 GLY B O 1
ATOM 3596 N N . ALA B 1 155 ? 4.184 -13.062 2.398 1 91.19 155 ALA B N 1
ATOM 3597 C CA . ALA B 1 155 ? 4.906 -13.797 3.436 1 91.19 155 ALA B CA 1
ATOM 3598 C C . ALA B 1 155 ? 5.555 -15.055 2.865 1 91.19 155 ALA B C 1
ATOM 3600 O O . ALA B 1 155 ? 5.008 -15.688 1.961 1 91.19 155 ALA B O 1
ATOM 3601 N N . SER B 1 156 ? 6.68 -15.398 3.529 1 93.75 156 SER B N 1
ATOM 3602 C CA . SER B 1 156 ? 7.328 -16.641 3.145 1 93.75 156 SER B CA 1
ATOM 3603 C C . SER B 1 156 ? 6.504 -17.859 3.578 1 93.75 156 SER B C 1
ATOM 3605 O O . SER B 1 156 ? 5.926 -17.859 4.668 1 93.75 156 SER B O 1
ATOM 3607 N N . ILE B 1 157 ? 6.523 -18.781 2.727 1 95.94 157 ILE B N 1
ATOM 3608 C CA . ILE B 1 157 ? 5.863 -20.031 3.041 1 95.94 157 ILE B CA 1
ATOM 3609 C C . ILE B 1 157 ? 6.891 -21.047 3.566 1 95.94 157 ILE B C 1
ATOM 3611 O O . ILE B 1 157 ? 7.961 -21.203 2.979 1 95.94 157 ILE B O 1
ATOM 3615 N N . SER B 1 158 ? 6.652 -21.609 4.699 1 94.88 158 SER B N 1
ATOM 3616 C CA . SER B 1 158 ? 7.453 -22.672 5.285 1 94.88 158 SER B CA 1
ATOM 3617 C C . SER B 1 158 ? 6.586 -23.672 6.055 1 94.88 158 SER B C 1
ATOM 3619 O O . SER B 1 158 ? 5.574 -23.281 6.645 1 94.88 158 SER B O 1
ATOM 3621 N N . PRO B 1 159 ? 6.863 -24.891 5.973 1 96.88 159 PRO B N 1
ATOM 3622 C CA . PRO B 1 159 ? 7.961 -25.516 5.23 1 96.88 159 PRO B CA 1
ATOM 3623 C C . PRO B 1 159 ? 7.648 -25.688 3.746 1 96.88 159 PRO B C 1
ATOM 3625 O O . PRO B 1 159 ? 6.512 -25.469 3.322 1 96.88 159 PRO B O 1
ATOM 3628 N N . VAL B 1 160 ? 8.688 -25.984 2.986 1 98.31 160 VAL B N 1
ATOM 3629 C CA . VAL B 1 160 ? 8.531 -26.281 1.565 1 98.31 160 VAL B CA 1
ATOM 3630 C C . VAL B 1 160 ? 8.914 -27.734 1.298 1 98.31 160 VAL B C 1
ATOM 3632 O O . VAL B 1 160 ? 9.586 -28.359 2.113 1 98.31 160 VAL B O 1
ATOM 3635 N N . SER B 1 161 ? 8.5 -28.234 0.178 1 98.69 161 SER B N 1
ATOM 3636 C CA . SER B 1 161 ? 8.75 -29.609 -0.203 1 98.69 161 SER B CA 1
ATOM 3637 C C . SER B 1 161 ? 10.211 -29.828 -0.588 1 98.69 161 SER B C 1
ATOM 3639 O O . SER B 1 161 ? 10.922 -28.875 -0.903 1 98.69 161 SER B O 1
ATOM 3641 N N . ALA B 1 162 ? 10.625 -31.109 -0.484 1 97.5 162 ALA B N 1
ATOM 3642 C CA . ALA B 1 162 ? 11.953 -31.531 -0.931 1 97.5 162 ALA B CA 1
ATOM 3643 C C . ALA B 1 162 ? 11.883 -32.875 -1.657 1 97.5 162 ALA B C 1
ATOM 3645 O O . ALA B 1 162 ? 10.969 -33.656 -1.428 1 97.5 162 ALA B O 1
ATOM 3646 N N . SER B 1 163 ? 12.875 -33.062 -2.521 1 97 163 SER B N 1
ATOM 3647 C CA . SER B 1 163 ? 12.914 -34.281 -3.311 1 97 163 SER B CA 1
ATOM 3648 C C . SER B 1 163 ? 13 -35.531 -2.414 1 97 163 SER B C 1
ATOM 3650 O O . SER B 1 163 ? 13.891 -35.625 -1.572 1 97 163 SER B O 1
ATOM 3652 N N . ARG B 1 164 ? 12.109 -36.406 -2.609 1 94.88 164 ARG B N 1
ATOM 3653 C CA . ARG B 1 164 ? 12.047 -37.688 -1.889 1 94.88 164 ARG B CA 1
ATOM 3654 C C . ARG B 1 164 ? 11.977 -37.469 -0.383 1 94.88 164 ARG B C 1
ATOM 3656 O O . ARG B 1 164 ? 12.625 -38.156 0.389 1 94.88 164 ARG B O 1
ATOM 3663 N N . ASN B 1 165 ? 11.375 -36.469 0.047 1 95.44 165 ASN B N 1
ATOM 3664 C CA . ASN B 1 165 ? 11.172 -36.062 1.438 1 95.44 165 ASN B CA 1
ATOM 3665 C C . ASN B 1 165 ? 9.758 -35.531 1.669 1 95.44 165 ASN B C 1
ATOM 3667 O O . ASN B 1 165 ? 8.875 -35.75 0.831 1 95.44 165 ASN B O 1
ATOM 3671 N N . SER B 1 166 ? 9.492 -34.969 2.758 1 97.06 166 SER B N 1
ATOM 3672 C CA . SER B 1 166 ? 8.164 -34.469 3.09 1 97.06 166 SER B CA 1
ATOM 3673 C C . SER B 1 166 ? 7.652 -33.5 2.025 1 97.06 166 SER B C 1
ATOM 3675 O O . SER B 1 166 ? 8.406 -32.688 1.52 1 97.06 166 SER B O 1
ATOM 3677 N N . GLN B 1 167 ? 6.367 -33.75 1.651 1 98.38 167 GLN B N 1
ATOM 3678 C CA . GLN B 1 167 ? 5.688 -32.875 0.72 1 98.38 167 GLN B CA 1
ATOM 3679 C C . GLN B 1 167 ? 4.746 -31.922 1.456 1 98.38 167 GLN B C 1
ATOM 3681 O O . GLN B 1 167 ? 4.043 -32.312 2.385 1 98.38 167 GLN B O 1
ATOM 3686 N N . TYR B 1 168 ? 4.801 -30.641 1.072 1 98.5 168 TYR B N 1
ATOM 3687 C CA . TYR B 1 168 ? 3.982 -29.594 1.688 1 98.5 168 TYR B CA 1
ATOM 3688 C C . TYR B 1 168 ? 3.135 -28.875 0.645 1 98.5 168 TYR B C 1
ATOM 3690 O O . TYR B 1 168 ? 3.6 -28.625 -0.468 1 98.5 168 TYR B O 1
ATOM 3698 N N . ASP B 1 169 ? 1.885 -28.578 1.031 1 98.19 169 ASP B N 1
ATOM 3699 C CA . ASP B 1 169 ? 0.92 -27.953 0.128 1 98.19 169 ASP B CA 1
ATOM 3700 C C . ASP B 1 169 ? 0.289 -26.719 0.763 1 98.19 169 ASP B C 1
ATOM 3702 O O . ASP B 1 169 ? 0.32 -26.547 1.985 1 98.19 169 ASP B O 1
ATOM 3706 N N . ILE B 1 170 ? -0.275 -25.906 -0.102 1 98.12 170 ILE B N 1
ATOM 3707 C CA . ILE B 1 170 ? -1.196 -24.859 0.32 1 98.12 170 ILE B CA 1
ATOM 3708 C C . ILE B 1 170 ? -2.52 -25 -0.431 1 98.12 170 ILE B C 1
ATOM 3710 O O . ILE B 1 170 ? -2.566 -25.594 -1.51 1 98.12 170 ILE B O 1
ATOM 3714 N N . ASN B 1 171 ? -3.533 -24.484 0.198 1 98.44 171 ASN B N 1
ATOM 3715 C CA . ASN B 1 171 ? -4.852 -24.469 -0.425 1 98.44 171 ASN B CA 1
ATOM 3716 C C . ASN B 1 171 ? -5.312 -23.047 -0.737 1 98.44 171 ASN B C 1
ATOM 3718 O O . ASN B 1 171 ? -5.289 -22.188 0.135 1 98.44 171 ASN B O 1
ATOM 3722 N N . ILE B 1 172 ? -5.715 -22.844 -2.02 1 98.56 172 ILE B N 1
ATOM 3723 C CA . ILE B 1 172 ? -6.207 -21.531 -2.439 1 98.56 172 ILE B CA 1
ATOM 3724 C C . ILE B 1 172 ? -7.602 -21.672 -3.051 1 98.56 172 ILE B C 1
ATOM 3726 O O . ILE B 1 172 ? -7.836 -22.562 -3.871 1 98.56 172 ILE B O 1
ATOM 3730 N N . LEU B 1 173 ? -8.484 -20.891 -2.621 1 98.69 173 LEU B N 1
ATOM 3731 C CA . LEU B 1 173 ? -9.812 -20.734 -3.201 1 98.69 173 LEU B CA 1
ATOM 3732 C C . LEU B 1 173 ? -10.086 -19.297 -3.582 1 98.69 173 LEU B C 1
ATOM 3734 O O . LEU B 1 173 ? -9.906 -18.391 -2.764 1 98.69 173 LEU B O 1
ATOM 3738 N N . VAL B 1 174 ? -10.398 -19.062 -4.832 1 98.81 174 VAL B N 1
ATOM 3739 C CA . VAL B 1 174 ? -10.914 -17.781 -5.297 1 98.81 174 VAL B CA 1
ATOM 3740 C C . VAL B 1 174 ? -12.359 -17.938 -5.758 1 98.81 174 VAL B C 1
ATOM 3742 O O . VAL B 1 174 ? -12.68 -18.844 -6.527 1 98.81 174 VAL B O 1
ATOM 3745 N N . TRP B 1 175 ? -13.25 -17.094 -5.27 1 98.69 175 TRP B N 1
ATOM 3746 C CA . TRP B 1 175 ? -14.641 -17.25 -5.684 1 98.69 175 TRP B CA 1
ATOM 3747 C C . TRP B 1 175 ? -15.336 -15.898 -5.766 1 98.69 175 TRP B C 1
ATOM 3749 O O . TRP B 1 175 ? -14.922 -14.945 -5.109 1 98.69 175 TRP B O 1
ATOM 3759 N N . LYS B 1 176 ? -16.328 -15.906 -6.543 1 98.44 176 LYS B N 1
ATOM 3760 C CA . LYS B 1 176 ? -17.172 -14.711 -6.691 1 98.44 176 LYS B CA 1
ATOM 3761 C C . LYS B 1 176 ? -18.328 -14.719 -5.699 1 98.44 176 LYS B C 1
ATOM 3763 O O . LYS B 1 176 ? -19.109 -15.68 -5.652 1 98.44 176 LYS B O 1
ATOM 3768 N N . ASP B 1 177 ? -18.453 -13.727 -4.949 1 96.44 177 ASP B N 1
ATOM 3769 C CA . ASP B 1 177 ? -19.562 -13.578 -4.016 1 96.44 177 ASP B CA 1
ATOM 3770 C C . ASP B 1 177 ? -20.844 -13.203 -4.746 1 96.44 177 ASP B C 1
ATOM 3772 O O . ASP B 1 177 ? -20.891 -12.203 -5.469 1 96.44 177 ASP B O 1
ATOM 3776 N N . PRO B 1 178 ? -21.891 -13.906 -4.555 1 93.81 178 PRO B N 1
ATOM 3777 C CA . PRO B 1 178 ? -23.109 -13.633 -5.309 1 93.81 178 PRO B CA 1
ATOM 3778 C C . PRO B 1 178 ? -23.844 -12.383 -4.824 1 93.81 178 PRO B C 1
ATOM 3780 O O . PRO B 1 178 ? -24.688 -11.844 -5.531 1 93.81 178 PRO B O 1
ATOM 3783 N N . LYS B 1 179 ? -23.547 -11.922 -3.701 1 93.19 179 LYS B N 1
ATOM 3784 C CA . LYS B 1 179 ? -24.266 -10.789 -3.131 1 93.19 179 LYS B CA 1
ATOM 3785 C C . LYS B 1 179 ? -23.703 -9.469 -3.627 1 93.19 179 LYS B C 1
ATOM 3787 O O . LYS B 1 179 ? -24.422 -8.664 -4.234 1 93.19 179 LYS B O 1
ATOM 3792 N N . GLU B 1 180 ? -22.391 -9.305 -3.512 1 93.38 180 GLU B N 1
ATOM 3793 C CA . GLU B 1 180 ? -21.797 -8.016 -3.848 1 93.38 180 GLU B CA 1
ATOM 3794 C C . GLU B 1 180 ? -20.984 -8.109 -5.141 1 93.38 180 GLU B C 1
ATOM 3796 O O . GLU B 1 180 ? -20.578 -7.09 -5.695 1 93.38 180 GLU B O 1
ATOM 3801 N N . GLY B 1 181 ? -20.688 -9.266 -5.582 1 96.25 181 GLY B N 1
ATOM 3802 C CA . GLY B 1 181 ? -20 -9.477 -6.844 1 96.25 181 GLY B CA 1
ATOM 3803 C C . GLY B 1 181 ? -18.5 -9.367 -6.727 1 96.25 181 GLY B C 1
ATOM 3804 O O . GLY B 1 181 ? -17.781 -9.336 -7.734 1 96.25 181 GLY B O 1
ATOM 3805 N N . ASN B 1 182 ? -17.969 -9.289 -5.512 1 97.5 182 ASN B N 1
ATOM 3806 C CA . ASN B 1 182 ? -16.516 -9.234 -5.32 1 97.5 182 ASN B CA 1
ATOM 3807 C C . ASN B 1 182 ? -15.883 -10.609 -5.508 1 97.5 182 ASN B C 1
ATOM 3809 O O . ASN B 1 182 ? -16.531 -11.633 -5.328 1 97.5 182 ASN B O 1
ATOM 3813 N N . TRP B 1 183 ? -14.664 -10.609 -5.93 1 98.75 183 TRP B N 1
ATOM 3814 C CA . TRP B 1 183 ? -13.891 -11.844 -6.004 1 98.75 183 TRP B CA 1
ATOM 3815 C C . TRP B 1 183 ? -13.086 -12.055 -4.727 1 98.75 183 TRP B C 1
ATOM 3817 O O . TRP B 1 183 ? -12.148 -11.305 -4.449 1 98.75 183 TRP B O 1
ATOM 3827 N N . TRP B 1 184 ? -13.375 -13.07 -4.027 1 98.56 184 TRP B N 1
ATOM 3828 C CA . TRP B 1 184 ? -12.773 -13.32 -2.719 1 98.56 184 TRP B CA 1
ATOM 3829 C C . TRP B 1 184 ? -11.672 -14.367 -2.818 1 98.56 184 TRP B C 1
ATOM 3831 O O . TRP B 1 184 ? -11.688 -15.219 -3.711 1 98.56 184 TRP B O 1
ATOM 3841 N N . MET B 1 185 ? -10.664 -14.297 -1.902 1 98.69 185 MET B N 1
ATOM 3842 C CA . MET B 1 185 ? -9.578 -15.266 -1.82 1 98.69 185 MET B CA 1
ATOM 3843 C C . MET B 1 185 ? -9.5 -15.875 -0.424 1 98.69 185 MET B C 1
ATOM 3845 O O . MET B 1 185 ? -9.5 -15.156 0.574 1 98.69 185 MET B O 1
ATOM 3849 N N . GLN B 1 186 ? -9.406 -17.125 -0.411 1 98.31 186 GLN B N 1
ATOM 3850 C CA . GLN B 1 186 ? -9.203 -17.891 0.82 1 98.31 186 GLN B CA 1
ATOM 3851 C C . GLN B 1 186 ? -7.914 -18.703 0.761 1 98.31 186 GLN B C 1
ATOM 3853 O O . GLN B 1 186 ? -7.586 -19.281 -0.276 1 98.31 186 GLN B O 1
ATOM 3858 N N . PHE B 1 187 ? -7.145 -18.703 1.825 1 97.44 187 PHE B N 1
ATOM 3859 C CA . PHE B 1 187 ? -5.93 -19.484 2.031 1 97.44 187 PHE B CA 1
ATOM 3860 C C . PHE B 1 187 ? -6.145 -20.547 3.098 1 97.44 187 PHE B C 1
ATOM 3862 O O . PHE B 1 187 ? -6.586 -20.234 4.207 1 97.44 187 PHE B O 1
ATOM 3869 N N . GLY B 1 188 ? -5.754 -21.734 2.781 1 93.75 188 GLY B N 1
ATOM 3870 C CA . GLY B 1 188 ? -6.078 -22.812 3.689 1 93.75 188 GLY B CA 1
ATOM 3871 C C . GLY B 1 188 ? -7.566 -23.047 3.85 1 93.75 188 GLY B C 1
ATOM 3872 O O . GLY B 1 188 ? -8.352 -22.703 2.959 1 93.75 188 GLY B O 1
ATOM 3873 N N . SER B 1 189 ? -7.918 -23.625 4.895 1 88.25 189 SER B N 1
ATOM 3874 C CA . SER B 1 189 ? -9.328 -23.984 5.074 1 88.25 189 SER B CA 1
ATOM 3875 C C . SER B 1 189 ? -10.094 -22.844 5.754 1 88.25 189 SER B C 1
ATOM 3877 O O . SER B 1 189 ? -11.305 -22.734 5.586 1 88.25 189 SER B O 1
ATOM 3879 N N . ASN B 1 190 ? -9.367 -21.984 6.336 1 91.12 190 ASN B N 1
ATOM 3880 C CA . ASN B 1 190 ? -10.148 -21.125 7.211 1 91.12 190 ASN B CA 1
ATOM 3881 C C . ASN B 1 190 ? -9.703 -19.656 7.113 1 91.12 190 ASN B C 1
ATOM 3883 O O . ASN B 1 190 ? -10.234 -18.797 7.812 1 91.12 190 ASN B O 1
ATOM 3887 N N . TYR B 1 191 ? -8.789 -19.359 6.297 1 94.62 191 TYR B N 1
ATOM 3888 C CA . TYR B 1 191 ? -8.305 -17.984 6.273 1 94.62 191 TYR B CA 1
ATOM 3889 C C . TYR B 1 191 ? -8.844 -17.25 5.055 1 94.62 191 TYR B C 1
ATOM 3891 O O . TYR B 1 191 ? -8.258 -17.312 3.971 1 94.62 191 TYR B O 1
ATOM 3899 N N . VAL B 1 192 ? -9.93 -16.531 5.227 1 97.25 192 VAL B N 1
ATOM 3900 C CA . VAL B 1 192 ? -10.383 -15.602 4.195 1 97.25 192 VAL B CA 1
ATOM 3901 C C . VAL B 1 192 ? -9.508 -14.352 4.199 1 97.25 192 VAL B C 1
ATOM 3903 O O . VAL B 1 192 ? -9.594 -13.531 5.117 1 97.25 192 VAL B O 1
ATOM 3906 N N . LEU B 1 193 ? -8.695 -14.18 3.189 1 96.81 193 LEU B N 1
ATOM 3907 C CA . LEU B 1 193 ? -7.648 -13.164 3.193 1 96.81 193 LEU B CA 1
ATOM 3908 C C . LEU B 1 193 ? -8.211 -11.797 2.799 1 96.81 193 LEU B C 1
ATOM 3910 O O . LEU B 1 193 ? -7.836 -10.773 3.379 1 96.81 193 LEU B O 1
ATOM 3914 N N . GLY B 1 194 ? -9.07 -11.773 1.77 1 97.5 194 GLY B N 1
ATOM 3915 C CA . GLY B 1 194 ? -9.602 -10.523 1.238 1 97.5 194 GLY B CA 1
ATOM 3916 C C . GLY B 1 194 ? -10.297 -10.695 -0.101 1 97.5 194 GLY B C 1
ATOM 3917 O O . GLY B 1 194 ? -10.734 -11.789 -0.444 1 97.5 194 GLY B O 1
ATOM 3918 N N . TYR B 1 195 ? -10.492 -9.523 -0.782 1 97.38 195 TYR B N 1
ATOM 3919 C CA . TYR B 1 195 ? -11.234 -9.586 -2.037 1 97.38 195 TYR B CA 1
ATOM 3920 C C . TYR B 1 195 ? -10.789 -8.477 -2.982 1 97.38 195 TYR B C 1
ATOM 3922 O O . TYR B 1 195 ? -10.18 -7.492 -2.555 1 97.38 195 TYR B O 1
ATOM 3930 N N . TRP B 1 196 ? -11.008 -8.703 -4.234 1 97.38 196 TRP B N 1
ATOM 3931 C CA . TRP B 1 196 ? -10.984 -7.668 -5.262 1 97.38 196 TRP B CA 1
ATOM 3932 C C . TRP B 1 196 ? -12.383 -7.125 -5.527 1 97.38 196 TRP B C 1
ATOM 3934 O O . TRP B 1 196 ? -13.289 -7.879 -5.879 1 97.38 196 TRP B O 1
ATOM 3944 N N . PRO B 1 197 ? -12.531 -5.801 -5.383 1 94.25 197 PRO B N 1
ATOM 3945 C CA . PRO B 1 197 ? -13.852 -5.25 -5.684 1 94.25 197 PRO B CA 1
ATOM 3946 C C . PRO B 1 197 ? -14.281 -5.504 -7.129 1 94.25 197 PRO B C 1
ATOM 3948 O O . PRO B 1 197 ? -13.453 -5.441 -8.039 1 94.25 197 PRO B O 1
ATOM 3951 N N . SER B 1 198 ? -15.578 -5.621 -7.305 1 92 198 SER B N 1
ATOM 3952 C CA . SER B 1 198 ? -16.109 -5.957 -8.625 1 92 198 SER B CA 1
ATOM 3953 C C . SER B 1 198 ? -15.852 -4.84 -9.625 1 92 198 SER B C 1
ATOM 3955 O O . SER B 1 198 ? -15.648 -5.098 -10.812 1 92 198 SER B O 1
ATOM 3957 N N . PHE B 1 199 ? -15.789 -3.639 -9.219 1 89.38 199 PHE B N 1
ATOM 3958 C CA . PHE B 1 199 ? -15.703 -2.49 -10.117 1 89.38 199 PHE B CA 1
ATOM 3959 C C . PHE B 1 199 ? -14.328 -2.398 -10.758 1 89.38 199 PHE B C 1
ATOM 3961 O O . PHE B 1 199 ? -14.125 -1.627 -11.695 1 89.38 199 PHE B O 1
ATOM 3968 N N . LEU B 1 200 ? -13.391 -3.199 -10.266 1 92.5 200 LEU B N 1
ATOM 3969 C CA . LEU B 1 200 ? -12.055 -3.205 -10.852 1 92.5 200 LEU B CA 1
ATOM 3970 C C . LEU B 1 200 ? -12.07 -3.82 -12.242 1 92.5 200 LEU B C 1
ATOM 3972 O O . LEU B 1 200 ? -11.141 -3.615 -13.023 1 92.5 200 LEU B O 1
ATOM 3976 N N . PHE B 1 201 ? -13.164 -4.609 -12.469 1 95 201 PHE B N 1
ATOM 3977 C CA . PHE B 1 201 ? -13.055 -5.496 -13.617 1 95 201 PHE B CA 1
ATOM 3978 C C . PHE B 1 201 ? -14.156 -5.203 -14.633 1 95 201 PHE B C 1
ATOM 3980 O O . PHE B 1 201 ? -15.305 -4.965 -14.258 1 95 201 PHE B O 1
ATOM 3987 N N . SER B 1 202 ? -13.734 -5.242 -15.898 1 94.12 202 SER B N 1
ATOM 3988 C CA . SER B 1 202 ? -14.695 -5.125 -16.984 1 94.12 202 SER B CA 1
ATOM 3989 C C . SER B 1 202 ? -15.195 -6.492 -17.438 1 94.12 202 SER B C 1
ATOM 3991 O O . SER B 1 202 ? -16.406 -6.699 -17.594 1 94.12 202 SER B O 1
ATOM 3993 N N . TYR B 1 203 ? -14.297 -7.434 -17.5 1 95.81 203 TYR B N 1
ATOM 3994 C CA . TYR B 1 203 ? -14.664 -8.719 -18.094 1 95.81 203 TYR B CA 1
ATOM 3995 C C . TYR B 1 203 ? -14.727 -9.805 -17.031 1 95.81 203 TYR B C 1
ATOM 3997 O O . TYR B 1 203 ? -15.031 -10.961 -17.328 1 95.81 203 TYR B O 1
ATOM 4005 N N . LEU B 1 204 ? -14.5 -9.477 -15.773 1 97.5 204 LEU B N 1
ATOM 4006 C CA . LEU B 1 204 ? -14.719 -10.375 -14.641 1 97.5 204 LEU B CA 1
ATOM 4007 C C . LEU B 1 204 ? -15.852 -9.875 -13.758 1 97.5 204 LEU B C 1
ATOM 4009 O O . LEU B 1 204 ? -16.016 -10.328 -12.625 1 97.5 204 LEU B O 1
ATOM 4013 N N . ALA B 1 205 ? -16.609 -8.938 -14.258 1 93.31 205 ALA B N 1
ATOM 4014 C CA . ALA B 1 205 ? -17.703 -8.359 -13.484 1 93.31 205 ALA B CA 1
ATOM 4015 C C . ALA B 1 205 ? -18.781 -9.398 -13.188 1 93.31 205 ALA B C 1
ATOM 4017 O O . ALA B 1 205 ? -19.359 -9.391 -12.109 1 93.31 205 ALA B O 1
ATOM 4018 N N . ASP B 1 206 ? -19.047 -10.289 -14.156 1 94.12 206 ASP B N 1
ATOM 4019 C CA . ASP B 1 206 ? -20.109 -11.266 -13.984 1 94.12 206 ASP B CA 1
ATOM 4020 C C . ASP B 1 206 ? -19.547 -12.648 -13.664 1 94.12 206 ASP B C 1
ATOM 4022 O O . ASP B 1 206 ? -20 -13.312 -12.727 1 94.12 206 ASP B O 1
ATOM 4026 N N . SER B 1 207 ? -18.656 -13.102 -14.484 1 97.06 207 SER B N 1
ATOM 4027 C CA . SER B 1 207 ? -18.016 -14.406 -14.352 1 97.06 207 SER B CA 1
ATOM 4028 C C . SER B 1 207 ? -16.688 -14.453 -15.078 1 97.06 207 SER B C 1
ATOM 4030 O O . SER B 1 207 ? -16.328 -13.508 -15.789 1 97.06 207 SER B O 1
ATOM 4032 N N . ALA B 1 208 ? -15.969 -15.469 -14.773 1 98.12 208 ALA B N 1
ATOM 4033 C CA . ALA B 1 208 ? -14.789 -15.75 -15.578 1 98.12 208 ALA B CA 1
ATOM 4034 C C . ALA B 1 208 ? -15.141 -16.625 -16.781 1 98.12 208 ALA B C 1
ATOM 4036 O O . ALA B 1 208 ? -16.156 -17.328 -16.766 1 98.12 208 ALA B O 1
ATOM 4037 N N . SER B 1 209 ? -14.266 -16.516 -17.812 1 97.31 209 SER B N 1
ATOM 4038 C CA . SER B 1 209 ? -14.492 -17.328 -19 1 97.31 209 SER B CA 1
ATOM 4039 C C . SER B 1 209 ? -13.414 -18.391 -19.156 1 97.31 209 SER B C 1
ATOM 4041 O O . SER B 1 209 ? -13.539 -19.281 -19.984 1 97.31 209 SER B O 1
ATOM 4043 N N . MET B 1 210 ? -12.391 -18.297 -18.406 1 96.94 210 MET B N 1
ATOM 4044 C CA . MET B 1 210 ? -11.289 -19.25 -18.422 1 96.94 210 MET B CA 1
ATOM 4045 C C . MET B 1 210 ? -10.633 -19.359 -17.047 1 96.94 210 MET B C 1
ATOM 4047 O O . MET B 1 210 ? -10.5 -18.344 -16.344 1 96.94 210 MET B O 1
ATOM 4051 N N . ILE B 1 211 ? -10.289 -20.562 -16.641 1 98.38 211 ILE B N 1
ATOM 4052 C CA . ILE B 1 211 ? -9.5 -20.828 -15.445 1 98.38 211 ILE B CA 1
ATOM 4053 C C . ILE B 1 211 ? -8.234 -21.609 -15.82 1 98.38 211 ILE B C 1
ATOM 4055 O O . ILE B 1 211 ? -8.289 -22.547 -16.609 1 98.38 211 ILE B O 1
ATOM 4059 N N . GLU B 1 212 ? -7.137 -21.141 -15.312 1 98.12 212 GLU B N 1
ATOM 4060 C CA . GLU B 1 212 ? -5.883 -21.859 -15.477 1 98.12 212 GLU B CA 1
ATOM 4061 C C . GLU B 1 212 ? -5.246 -22.188 -14.133 1 98.12 212 GLU B C 1
ATOM 4063 O O . GLU B 1 212 ? -5.402 -21.422 -13.172 1 98.12 212 GLU B O 1
ATOM 4068 N N . TRP B 1 213 ? -4.598 -23.359 -14.062 1 98.69 213 TRP B N 1
ATOM 4069 C CA . TRP B 1 213 ? -3.723 -23.766 -12.961 1 98.69 213 TRP B CA 1
ATOM 4070 C C . TRP B 1 213 ? -2.336 -24.141 -13.477 1 98.69 213 TRP B C 1
ATOM 4072 O O . TRP B 1 213 ? -2.207 -24.75 -14.539 1 98.69 213 TRP B O 1
ATOM 4082 N N . GLY B 1 214 ? -1.284 -23.719 -12.82 1 98.75 214 GLY B N 1
ATOM 4083 C CA . GLY B 1 214 ? 0.001 -24.266 -13.227 1 98.75 214 GLY B CA 1
ATOM 4084 C C . GLY B 1 214 ? 1.159 -23.328 -12.969 1 98.75 214 GLY B C 1
ATOM 4085 O O . GLY B 1 214 ? 1.08 -22.453 -12.086 1 98.75 214 GLY B O 1
ATOM 4086 N N . GLY B 1 215 ? 2.27 -23.625 -13.602 1 98.75 215 GLY B N 1
ATOM 4087 C CA . GLY B 1 215 ? 3.504 -22.891 -13.391 1 98.75 215 GLY B CA 1
ATOM 4088 C C . GLY B 1 215 ? 3.816 -21.922 -14.523 1 98.75 215 GLY B C 1
ATOM 4089 O O . GLY B 1 215 ? 3.377 -22.125 -15.656 1 98.75 215 GLY B O 1
ATOM 4090 N N . GLU B 1 216 ? 4.559 -20.891 -14.172 1 98 216 GLU B N 1
ATOM 4091 C CA . GLU B 1 216 ? 5.074 -19.891 -15.102 1 98 216 GLU B CA 1
ATOM 4092 C C . GLU B 1 216 ? 6.484 -19.453 -14.719 1 98 216 GLU B C 1
ATOM 4094 O O . GLU B 1 216 ? 6.793 -19.312 -13.539 1 98 216 GLU B O 1
ATOM 4099 N N . VAL B 1 217 ? 7.309 -19.312 -15.719 1 97.88 217 VAL B N 1
ATOM 4100 C CA . VAL B 1 217 ? 8.641 -18.75 -15.516 1 97.88 217 VAL B CA 1
ATOM 4101 C C . VAL B 1 217 ? 8.898 -17.641 -16.531 1 97.88 217 VAL B C 1
ATOM 4103 O O . VAL B 1 217 ? 8.219 -17.562 -17.562 1 97.88 217 VAL B O 1
ATOM 4106 N N . VAL B 1 218 ? 9.828 -16.797 -16.141 1 94.88 218 VAL B N 1
ATOM 4107 C CA . VAL B 1 218 ? 10.375 -15.867 -17.125 1 94.88 218 VAL B CA 1
ATOM 4108 C C . VAL B 1 218 ? 11.719 -16.391 -17.641 1 94.88 218 VAL B C 1
ATOM 4110 O O . VAL B 1 218 ? 12.617 -16.688 -16.859 1 94.88 218 VAL B O 1
ATOM 4113 N N . ASN B 1 219 ? 11.742 -16.516 -18.906 1 95.25 219 ASN B N 1
ATOM 4114 C CA . ASN B 1 219 ? 12.984 -16.844 -19.609 1 95.25 219 ASN B CA 1
ATOM 4115 C C . ASN B 1 219 ? 13.609 -15.609 -20.234 1 95.25 219 ASN B C 1
ATOM 4117 O O . ASN B 1 219 ? 13.211 -15.188 -21.328 1 95.25 219 ASN B O 1
ATOM 4121 N N . SER B 1 220 ? 14.688 -15.109 -19.594 1 91.56 220 SER B N 1
ATOM 4122 C CA . SER B 1 220 ? 15.344 -13.906 -20.078 1 91.56 220 SER B CA 1
ATOM 4123 C C . SER B 1 220 ? 16.391 -14.242 -21.141 1 91.56 220 SER B C 1
ATOM 4125 O O . SER B 1 220 ? 17 -13.344 -21.719 1 91.56 220 SER B O 1
ATOM 4127 N N . GLU B 1 221 ? 16.594 -15.492 -21.391 1 93.38 221 GLU B N 1
ATOM 4128 C CA . GLU B 1 221 ? 17.578 -15.984 -22.344 1 93.38 221 GLU B CA 1
ATOM 4129 C C . GLU B 1 221 ? 18.953 -15.375 -22.078 1 93.38 221 GLU B C 1
ATOM 4131 O O . GLU B 1 221 ? 19.578 -14.82 -22.969 1 93.38 221 GLU B O 1
ATOM 4136 N N . PRO B 1 222 ? 19.391 -15.672 -20.766 1 91.12 222 PRO B N 1
ATOM 4137 C CA . PRO B 1 222 ? 20.719 -15.133 -20.484 1 91.12 222 PRO B CA 1
ATOM 4138 C C . PRO B 1 222 ? 21.797 -15.727 -21.391 1 91.12 222 PRO B C 1
ATOM 4140 O O . PRO B 1 222 ? 21.859 -16.953 -21.562 1 91.12 222 PRO B O 1
ATOM 4143 N N . ASN B 1 223 ? 22.656 -14.828 -22.031 1 92.12 223 ASN B N 1
ATOM 4144 C CA . ASN B 1 223 ? 23.734 -15.203 -22.938 1 92.12 223 ASN B CA 1
ATOM 4145 C C . ASN B 1 223 ? 23.188 -15.961 -24.156 1 92.12 223 ASN B C 1
ATOM 4147 O O . ASN B 1 223 ? 23.844 -16.875 -24.656 1 92.12 223 ASN B O 1
ATOM 4151 N N . GLY B 1 224 ? 21.938 -15.773 -24.469 1 91.69 224 GLY B N 1
ATOM 4152 C CA . GLY B 1 224 ? 21.328 -16.328 -25.672 1 91.69 224 GLY B CA 1
ATOM 4153 C C . GLY B 1 224 ? 20.859 -17.766 -25.484 1 91.69 224 GLY B C 1
ATOM 4154 O O . GLY B 1 224 ? 20.5 -18.438 -26.453 1 91.69 224 GLY B O 1
ATOM 4155 N N . GLN B 1 225 ? 20.859 -18.25 -24.328 1 94.62 225 GLN B N 1
ATOM 4156 C CA . GLN B 1 225 ? 20.422 -19.594 -24.016 1 94.62 225 GLN B CA 1
ATOM 4157 C C . GLN B 1 225 ? 19.156 -19.578 -23.156 1 94.62 225 GLN B C 1
ATOM 4159 O O . GLN B 1 225 ? 18.891 -18.609 -22.469 1 94.62 225 GLN B O 1
ATOM 4164 N N . HIS B 1 226 ? 18.453 -20.641 -23.297 1 96.56 226 HIS B N 1
ATOM 4165 C CA . HIS B 1 226 ? 17.312 -20.766 -22.406 1 96.56 226 HIS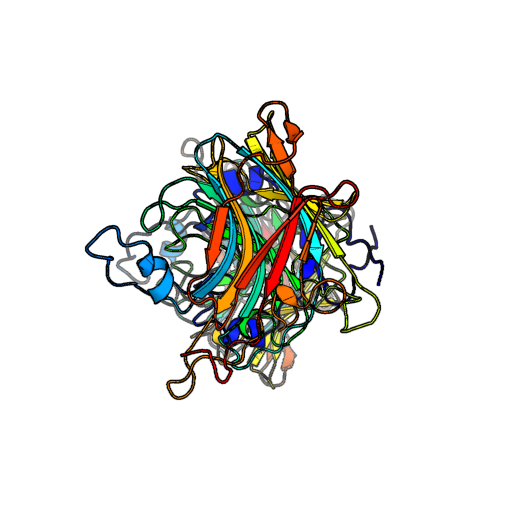 B CA 1
ATOM 4166 C C . HIS B 1 226 ? 17.734 -20.719 -20.953 1 96.56 226 HIS B C 1
ATOM 4168 O O . HIS B 1 226 ? 18.766 -21.281 -20.578 1 96.56 226 HIS B O 1
ATOM 4174 N N . THR B 1 227 ? 16.938 -20.125 -20.094 1 97.81 227 THR B N 1
ATOM 4175 C CA . THR B 1 227 ? 17.266 -19.984 -18.688 1 97.81 227 THR B CA 1
ATOM 4176 C C . THR B 1 227 ? 17.266 -21.359 -18 1 97.81 227 THR B C 1
ATOM 4178 O O . THR B 1 227 ? 16.578 -22.281 -18.453 1 97.81 227 THR B O 1
ATOM 4181 N N . SER B 1 228 ? 18 -21.5 -16.891 1 98.44 228 SER B N 1
ATOM 4182 C CA . SER B 1 228 ? 17.953 -22.672 -16.016 1 98.44 228 SER B CA 1
ATOM 4183 C C . SER B 1 228 ? 17.016 -22.453 -14.844 1 98.44 228 SER B C 1
ATOM 4185 O O . SER B 1 228 ? 17.016 -23.234 -13.883 1 98.44 228 SER B O 1
ATOM 4187 N N . THR B 1 229 ? 16.25 -21.297 -14.883 1 98.62 229 THR B N 1
ATOM 4188 C CA . THR B 1 229 ? 15.211 -21.094 -13.867 1 98.62 229 THR B CA 1
ATOM 4189 C C . THR B 1 229 ? 14.227 -22.266 -13.859 1 98.62 229 THR B C 1
ATOM 4191 O O . THR B 1 229 ? 13.648 -22.594 -14.891 1 98.62 229 THR B O 1
ATOM 4194 N N . GLN B 1 230 ? 14.055 -22.828 -12.672 1 98.88 230 GLN B N 1
ATOM 4195 C CA . GLN B 1 230 ? 13.227 -24.031 -12.523 1 98.88 230 GLN B CA 1
ATOM 4196 C C . GLN B 1 230 ? 11.75 -23.656 -12.398 1 98.88 230 GLN B C 1
ATOM 4198 O O . GLN B 1 230 ? 11.414 -22.609 -11.844 1 98.88 230 GLN B O 1
ATOM 4203 N N . MET B 1 231 ? 10.945 -24.5 -12.961 1 98.88 231 MET B N 1
ATOM 4204 C CA . MET B 1 231 ? 9.508 -24.422 -12.711 1 98.88 231 MET B CA 1
ATOM 4205 C C . MET B 1 231 ? 9.062 -25.5 -11.734 1 98.88 231 MET B C 1
ATOM 4207 O O . MET B 1 231 ? 9.438 -26.656 -11.875 1 98.88 231 MET B O 1
ATOM 4211 N N . GLY B 1 232 ? 8.242 -25.141 -10.781 1 98.81 232 GLY B N 1
ATOM 4212 C CA . GLY B 1 232 ? 7.844 -26.094 -9.766 1 98.81 232 GLY B CA 1
ATOM 4213 C C . GLY B 1 232 ? 9.016 -26.641 -8.969 1 98.81 232 GLY B C 1
ATOM 4214 O O . GLY B 1 232 ? 9.781 -25.875 -8.375 1 98.81 232 GLY B O 1
ATOM 4215 N N . SER B 1 233 ? 9.211 -27.891 -8.984 1 98.81 233 SER B N 1
ATOM 4216 C CA . SER B 1 233 ? 10.305 -28.547 -8.281 1 98.81 233 SER B CA 1
ATOM 4217 C C . SER B 1 233 ? 11.57 -28.594 -9.133 1 98.81 233 SER B C 1
ATOM 4219 O O . SER B 1 233 ? 12.625 -29.031 -8.664 1 98.81 233 SER B O 1
ATOM 4221 N N . GLY B 1 234 ? 11.477 -28.172 -10.352 1 98.81 234 GLY B N 1
ATOM 4222 C CA . GLY B 1 234 ? 12.578 -28.297 -11.289 1 98.81 234 GLY B CA 1
ATOM 4223 C C . GLY B 1 234 ? 12.625 -29.656 -11.961 1 98.81 234 GLY B C 1
ATOM 4224 O O . GLY B 1 234 ? 13.562 -29.953 -12.711 1 98.81 234 GLY B O 1
ATOM 4225 N N . ARG B 1 235 ? 11.617 -30.469 -11.711 1 98.81 235 ARG B N 1
ATOM 4226 C CA . ARG B 1 235 ? 11.57 -31.812 -12.266 1 98.81 235 ARG B CA 1
ATOM 4227 C C . ARG B 1 235 ? 10.383 -31.984 -13.211 1 98.81 235 ARG B C 1
ATOM 4229 O O . ARG B 1 235 ? 9.367 -31.312 -13.062 1 98.81 235 ARG B O 1
ATOM 4236 N N . PHE B 1 236 ? 10.539 -32.906 -14.133 1 98.81 236 PHE B N 1
ATOM 4237 C CA . PHE B 1 236 ? 9.508 -33.125 -15.141 1 98.81 236 PHE B CA 1
ATOM 4238 C C . PHE B 1 236 ? 8.352 -33.938 -14.547 1 98.81 236 PHE B C 1
ATOM 4240 O O . PHE B 1 236 ? 8.531 -34.656 -13.57 1 98.81 236 PHE B O 1
ATOM 4247 N N . PRO B 1 237 ? 7.188 -33.812 -15.188 1 98.75 237 PRO B N 1
ATOM 4248 C CA . PRO B 1 237 ? 5.984 -34.438 -14.656 1 98.75 237 PRO B CA 1
ATOM 4249 C C . PRO B 1 237 ? 6.109 -35.969 -14.562 1 98.75 237 PRO B C 1
ATOM 4251 O O . PRO B 1 237 ? 5.535 -36.594 -13.664 1 98.75 237 PRO B O 1
ATOM 4254 N N . GLU B 1 238 ? 6.863 -36.594 -15.43 1 97.81 238 GLU B N 1
ATOM 4255 C CA . GLU B 1 238 ? 6.938 -38.062 -15.484 1 97.81 238 GLU B CA 1
ATOM 4256 C C . GLU B 1 238 ? 7.605 -38.625 -14.242 1 97.81 238 GLU B C 1
ATOM 4258 O O . GLU B 1 238 ? 7.48 -39.812 -13.953 1 97.81 238 GLU B O 1
ATOM 4263 N N . GLU B 1 239 ? 8.242 -37.719 -13.5 1 98.06 239 GLU B N 1
ATOM 4264 C CA . GLU B 1 239 ? 8.961 -38.219 -12.328 1 98.06 239 GLU B CA 1
ATOM 4265 C C . GLU B 1 239 ? 8.008 -38.438 -11.156 1 98.06 239 GLU B C 1
ATOM 4267 O O . GLU B 1 239 ? 8.367 -39.094 -10.18 1 98.06 239 GLU B O 1
ATOM 4272 N N . GLY B 1 240 ? 6.945 -37.781 -11.141 1 97.25 240 GLY B N 1
ATOM 4273 C CA . GLY B 1 240 ? 5.84 -38.156 -10.273 1 97.25 240 GLY B CA 1
ATOM 4274 C C . GLY B 1 240 ? 6 -37.625 -8.852 1 97.25 240 GLY B C 1
ATOM 4275 O O . GLY B 1 240 ? 6.836 -36.781 -8.594 1 97.25 240 GLY B O 1
ATOM 4276 N N . PHE B 1 241 ? 5.203 -38.219 -7.949 1 97.25 241 PHE B N 1
ATOM 4277 C CA . PHE B 1 241 ? 5.07 -37.781 -6.566 1 97.25 241 PHE B CA 1
ATOM 4278 C C . PHE B 1 241 ? 6.41 -37.844 -5.844 1 97.25 241 PHE B C 1
ATOM 4280 O O . PHE B 1 241 ? 7.148 -38.812 -5.992 1 97.25 241 PHE B O 1
ATOM 4287 N N . GLY B 1 242 ? 6.66 -36.812 -5.141 1 98 242 GLY B N 1
ATOM 4288 C CA . GLY B 1 242 ? 7.891 -36.75 -4.363 1 98 242 GLY B CA 1
ATOM 4289 C C . GLY B 1 242 ? 9.055 -36.156 -5.133 1 98 242 GLY B C 1
ATOM 4290 O O . GLY B 1 242 ? 10.109 -35.875 -4.559 1 98 242 GLY B O 1
ATOM 4291 N N . LYS B 1 243 ? 8.789 -35.938 -6.371 1 98.62 243 LYS B N 1
ATOM 4292 C CA . LYS B 1 243 ? 9.836 -35.375 -7.207 1 98.62 243 LYS B CA 1
ATOM 4293 C C . LYS B 1 243 ? 9.289 -34.188 -8.031 1 98.62 243 LYS B C 1
ATOM 4295 O O . LYS B 1 243 ? 9.875 -33.125 -8.055 1 98.62 243 LYS B O 1
ATOM 4300 N N . SER B 1 244 ? 8.234 -34.438 -8.695 1 98.69 244 SER B N 1
ATOM 4301 C CA . SER B 1 244 ? 7.617 -33.406 -9.516 1 98.69 244 SER B CA 1
ATOM 4302 C C . SER B 1 244 ? 6.59 -32.594 -8.719 1 98.69 244 SER B C 1
ATOM 4304 O O . SER B 1 244 ? 5.906 -33.156 -7.855 1 98.69 244 SER B O 1
ATOM 4306 N N . SER B 1 245 ? 6.508 -31.281 -9.055 1 98.81 245 SER B N 1
ATOM 4307 C CA . SER B 1 245 ? 5.453 -30.469 -8.477 1 98.81 245 SER B CA 1
ATOM 4308 C C . SER B 1 245 ? 4.078 -30.875 -9 1 98.81 245 SER B C 1
ATOM 4310 O O . SER B 1 245 ? 3.965 -31.391 -10.109 1 98.81 245 SER B O 1
ATOM 4312 N N . TYR B 1 246 ? 3.021 -30.625 -8.188 1 98.81 246 TYR B N 1
ATOM 4313 C CA . TYR B 1 246 ? 1.693 -31.031 -8.625 1 98.81 246 TYR B CA 1
ATOM 4314 C C . TYR B 1 246 ? 0.627 -30.078 -8.117 1 98.81 246 TYR B C 1
ATOM 4316 O O . TYR B 1 246 ? 0.875 -29.297 -7.191 1 98.81 246 TYR B O 1
ATOM 4324 N N . PHE B 1 247 ? -0.464 -30.078 -8.789 1 98.75 247 PHE B N 1
ATOM 4325 C CA . PHE B 1 247 ? -1.754 -29.609 -8.289 1 98.75 247 PHE B CA 1
ATOM 4326 C C . PHE B 1 247 ? -2.697 -30.781 -8.047 1 98.75 247 PHE B C 1
ATOM 4328 O O . PHE B 1 247 ? -2.754 -31.719 -8.852 1 98.75 247 PHE B O 1
ATOM 4335 N N . ARG B 1 248 ? -3.438 -30.703 -6.945 1 97.75 248 ARG B N 1
ATOM 4336 C CA . ARG B 1 248 ? -4.469 -31.719 -6.727 1 97.75 248 ARG B CA 1
ATOM 4337 C C . ARG B 1 248 ? -5.742 -31.094 -6.176 1 97.75 248 ARG B C 1
ATOM 4339 O O . ARG B 1 248 ? -5.754 -29.906 -5.809 1 97.75 248 ARG B O 1
ATOM 4346 N N . ASN B 1 249 ? -6.82 -31.859 -6.242 1 95.94 249 ASN B N 1
ATOM 4347 C CA . ASN B 1 249 ? -8.133 -31.391 -5.82 1 95.94 249 ASN B CA 1
ATOM 4348 C C . ASN B 1 249 ? -8.531 -30.109 -6.543 1 95.94 249 ASN B C 1
ATOM 4350 O O . ASN B 1 249 ? -8.922 -29.125 -5.906 1 95.94 249 ASN B O 1
ATOM 4354 N N . ILE B 1 250 ? -8.273 -30.172 -7.844 1 97.38 250 ILE B N 1
ATOM 4355 C CA . ILE B 1 250 ? -8.625 -29.031 -8.695 1 97.38 250 ILE B CA 1
ATOM 4356 C C . ILE B 1 250 ? -10.141 -28.984 -8.867 1 97.38 250 ILE B C 1
ATOM 4358 O O . ILE B 1 250 ? -10.766 -29.969 -9.273 1 97.38 250 ILE B O 1
ATOM 4362 N N . GLN B 1 251 ? -10.719 -27.828 -8.547 1 97.5 251 GLN B N 1
ATOM 4363 C CA . GLN B 1 251 ? -12.164 -27.672 -8.609 1 97.5 251 GLN B CA 1
ATOM 4364 C C . GLN B 1 251 ? -12.547 -26.297 -9.164 1 97.5 251 GLN B C 1
ATOM 4366 O O . GLN B 1 251 ? -11.711 -25.406 -9.234 1 97.5 251 GLN B O 1
ATOM 4371 N N . LEU B 1 252 ? -13.797 -26.219 -9.594 1 98.31 252 LEU B N 1
ATOM 4372 C CA . LEU B 1 252 ? -14.422 -24.984 -10.047 1 98.31 252 LEU B CA 1
ATOM 4373 C C . LEU B 1 252 ? -15.555 -24.562 -9.117 1 98.31 252 LEU B C 1
ATOM 4375 O O . LEU B 1 252 ? -16.156 -25.406 -8.445 1 98.31 252 LEU B O 1
ATOM 4379 N N . VAL B 1 253 ? -15.734 -23.281 -9.016 1 98.44 253 VAL B N 1
ATOM 4380 C CA . VAL B 1 253 ? -16.938 -22.766 -8.367 1 98.44 253 VAL B CA 1
ATOM 4381 C C . VAL B 1 253 ? -18.016 -22.516 -9.414 1 98.44 253 VAL B C 1
ATOM 4383 O O . VAL B 1 253 ? -17.781 -21.797 -10.398 1 98.44 253 VAL B O 1
ATOM 4386 N N . ASP B 1 254 ? -19.188 -23.047 -9.219 1 97.44 254 ASP B N 1
ATOM 4387 C CA . ASP B 1 254 ? -20.25 -22.891 -10.203 1 97.44 254 ASP B CA 1
ATOM 4388 C C . ASP B 1 254 ? -21.156 -21.719 -9.844 1 97.44 254 ASP B C 1
ATOM 4390 O O . ASP B 1 254 ? -20.891 -20.969 -8.898 1 97.44 254 ASP B O 1
ATOM 4394 N N . SER B 1 255 ? -22.219 -21.516 -10.609 1 95.81 255 SER B N 1
ATOM 4395 C CA . SER B 1 255 ? -23.078 -20.359 -10.469 1 95.81 255 SER B CA 1
ATOM 4396 C C . SER B 1 255 ? -23.844 -20.391 -9.148 1 95.81 255 SER B C 1
ATOM 4398 O O . SER B 1 255 ? -24.359 -19.375 -8.695 1 95.81 255 SER B O 1
ATOM 4400 N N . SER B 1 256 ? -23.984 -21.578 -8.5 1 95.88 256 SER B N 1
ATOM 4401 C CA . SER B 1 256 ? -24.641 -21.734 -7.207 1 95.88 256 SER B CA 1
ATOM 4402 C C . SER B 1 256 ? -23.641 -21.688 -6.059 1 95.88 256 SER B C 1
ATOM 4404 O O . SER B 1 256 ? -23.984 -22.016 -4.918 1 95.88 256 SER B O 1
ATOM 4406 N N . ASN B 1 257 ? -22.328 -21.391 -6.402 1 95.88 257 ASN B N 1
ATOM 4407 C CA . ASN B 1 257 ? -21.234 -21.281 -5.449 1 95.88 257 ASN B CA 1
ATOM 4408 C C . ASN B 1 257 ? -20.906 -22.625 -4.805 1 95.88 257 ASN B C 1
ATOM 4410 O O . ASN B 1 257 ? -20.594 -22.688 -3.615 1 95.88 257 ASN B O 1
ATOM 4414 N N . ASN B 1 258 ? -21.094 -23.625 -5.648 1 97.44 258 ASN B N 1
ATOM 4415 C CA . ASN B 1 258 ? -20.656 -24.953 -5.254 1 97.44 258 ASN B CA 1
ATOM 4416 C C . ASN B 1 258 ? -19.344 -25.328 -5.941 1 97.44 258 ASN B C 1
ATOM 4418 O O . ASN B 1 258 ? -19.078 -24.906 -7.066 1 97.44 258 ASN B O 1
ATOM 4422 N N . LEU B 1 259 ? -18.609 -26.156 -5.234 1 97 259 LEU B N 1
ATOM 4423 C CA . LEU B 1 259 ? -17.391 -26.703 -5.824 1 97 259 LEU B CA 1
ATOM 4424 C C . LEU B 1 259 ? -17.719 -27.922 -6.691 1 97 259 LEU B C 1
ATOM 4426 O O . LEU B 1 259 ? -18.5 -28.781 -6.297 1 97 259 LEU B O 1
ATOM 4430 N N . LYS B 1 260 ? -17.094 -27.953 -7.891 1 96.31 260 LYS B N 1
ATOM 4431 C CA . LYS B 1 260 ? -17.281 -29.062 -8.82 1 96.31 260 LYS B CA 1
ATOM 4432 C C . LYS B 1 260 ? -15.969 -29.406 -9.523 1 96.31 260 LYS B C 1
ATOM 4434 O O . LYS B 1 260 ? -15.164 -28.516 -9.82 1 96.31 260 LYS B O 1
ATOM 4439 N N . ALA B 1 261 ? -15.812 -30.703 -9.844 1 95 261 ALA B N 1
ATOM 4440 C CA . ALA B 1 261 ? -14.664 -31.125 -10.641 1 95 261 ALA B CA 1
ATOM 4441 C C . ALA B 1 261 ? -14.781 -30.641 -12.078 1 95 261 ALA B C 1
ATOM 4443 O O . ALA B 1 261 ? -15.867 -30.672 -12.664 1 95 261 ALA B O 1
ATOM 4444 N N . PRO B 1 262 ? -13.672 -30.219 -12.562 1 95.12 262 PRO B N 1
ATOM 4445 C CA . PRO B 1 262 ? -13.742 -29.859 -13.984 1 95.12 262 PRO B CA 1
ATOM 4446 C C . PRO B 1 262 ? -13.914 -31.062 -14.898 1 95.12 262 PRO B C 1
ATOM 4448 O O . PRO B 1 262 ? -13.422 -32.156 -14.586 1 95.12 262 PRO B O 1
ATOM 4451 N N . LYS B 1 263 ? -14.578 -31.062 -16.031 1 87 263 LYS B N 1
ATOM 4452 C CA . LYS B 1 263 ? -14.828 -32.188 -16.938 1 87 263 LYS B CA 1
ATOM 4453 C C . LYS B 1 263 ? -13.75 -32.281 -18.016 1 87 263 LYS B C 1
ATOM 4455 O O . LYS B 1 263 ? -13.297 -33.375 -18.359 1 87 263 LYS B O 1
ATOM 4460 N N . ASP B 1 264 ? -13.352 -31.25 -18.672 1 86.56 264 ASP B N 1
ATOM 4461 C CA . ASP B 1 264 ? -12.438 -31.234 -19.812 1 86.56 264 ASP B CA 1
ATOM 4462 C C . ASP B 1 264 ? -11.227 -30.344 -19.547 1 86.56 264 ASP B C 1
ATOM 4464 O O . ASP B 1 264 ? -11.195 -29.188 -19.969 1 86.56 264 ASP B O 1
ATOM 4468 N N . LEU B 1 265 ? -10.188 -31.078 -19 1 93.75 265 LEU B N 1
ATOM 4469 C CA . LEU B 1 265 ? -8.984 -30.312 -18.719 1 93.75 265 LEU B CA 1
ATOM 4470 C C . LEU B 1 265 ? -8.055 -30.281 -19.922 1 93.75 265 LEU B C 1
ATOM 4472 O O . LEU B 1 265 ? -7.621 -31.328 -20.406 1 93.75 265 LEU B O 1
ATOM 4476 N N . GLY B 1 266 ? -7.891 -29.031 -20.469 1 95.69 266 GLY B N 1
ATOM 4477 C CA . GLY B 1 266 ? -6.824 -28.844 -21.453 1 95.69 266 GLY B CA 1
ATOM 4478 C C . GLY B 1 266 ? -5.473 -28.578 -20.812 1 95.69 266 GLY B C 1
ATOM 4479 O O . GLY B 1 266 ? -5.391 -28.266 -19.625 1 95.69 266 GLY B O 1
ATOM 4480 N N . THR B 1 267 ? -4.418 -28.922 -21.562 1 97.06 267 THR B N 1
ATOM 4481 C CA . THR B 1 267 ? -3.076 -28.562 -21.109 1 97.06 267 THR B CA 1
ATOM 4482 C C . THR B 1 267 ? -2.373 -27.688 -22.156 1 97.06 267 THR B C 1
ATOM 4484 O O . THR B 1 267 ? -2.758 -27.672 -23.328 1 97.06 267 THR B O 1
ATOM 4487 N N . PHE B 1 268 ? -1.442 -26.922 -21.672 1 96.06 268 PHE B N 1
ATOM 4488 C CA . PHE B 1 268 ? -0.663 -26.094 -22.578 1 96.06 268 PHE B CA 1
ATOM 4489 C C . PHE B 1 268 ? 0.745 -25.875 -22.031 1 96.06 268 PHE B C 1
ATOM 4491 O O . PHE B 1 268 ? 0.929 -25.688 -20.828 1 96.06 268 PHE B O 1
ATOM 4498 N N . THR B 1 269 ? 1.74 -25.938 -22.797 1 96.81 269 THR B N 1
ATOM 4499 C CA . THR B 1 269 ? 3.119 -25.531 -22.547 1 96.81 269 THR B CA 1
ATOM 4500 C C . THR B 1 269 ? 3.775 -25.047 -23.844 1 96.81 269 THR B C 1
ATOM 4502 O O . THR B 1 269 ? 3.488 -25.547 -24.922 1 96.81 269 THR B O 1
ATOM 4505 N N . GLU B 1 270 ? 4.641 -24.047 -23.75 1 93.69 270 GLU B N 1
ATOM 4506 C CA . GLU B 1 270 ? 5.309 -23.516 -24.922 1 93.69 270 GLU B CA 1
ATOM 4507 C C . GLU B 1 270 ? 6.391 -24.469 -25.422 1 93.69 270 GLU B C 1
ATOM 4509 O O . GLU B 1 270 ? 6.535 -24.672 -26.625 1 93.69 270 GLU B O 1
ATOM 4514 N N . GLN B 1 271 ? 7.148 -24.969 -24.516 1 94.88 271 GLN B N 1
ATOM 4515 C CA . GLN B 1 271 ? 8.289 -25.812 -24.828 1 94.88 271 GLN B CA 1
ATOM 4516 C C . GLN B 1 271 ? 8.367 -27 -23.859 1 94.88 271 GLN B C 1
ATOM 4518 O O . GLN B 1 271 ? 9.055 -26.938 -22.844 1 94.88 271 GLN B O 1
ATOM 4523 N N . SER B 1 272 ? 7.867 -28.109 -24.297 1 97.38 272 SER B N 1
ATOM 4524 C CA . SER B 1 272 ? 7.672 -29.234 -23.406 1 97.38 272 SER B CA 1
ATOM 4525 C C . SER B 1 272 ? 9.008 -29.859 -22.984 1 97.38 272 SER B C 1
ATOM 4527 O O . SER B 1 272 ? 9.078 -30.562 -21.984 1 97.38 272 SER B O 1
ATOM 4529 N N . ASN B 1 273 ? 10.047 -29.578 -23.797 1 98.12 273 ASN B N 1
ATOM 4530 C CA . ASN B 1 273 ? 11.359 -30.109 -23.438 1 98.12 273 ASN B CA 1
ATOM 4531 C C . ASN B 1 273 ? 12 -29.281 -22.328 1 98.12 273 ASN B C 1
ATOM 4533 O O . ASN B 1 273 ? 13.008 -29.703 -21.734 1 98.12 273 ASN B O 1
ATOM 4537 N N . CYS B 1 274 ? 11.484 -28.141 -22 1 98.44 274 CYS B N 1
ATOM 4538 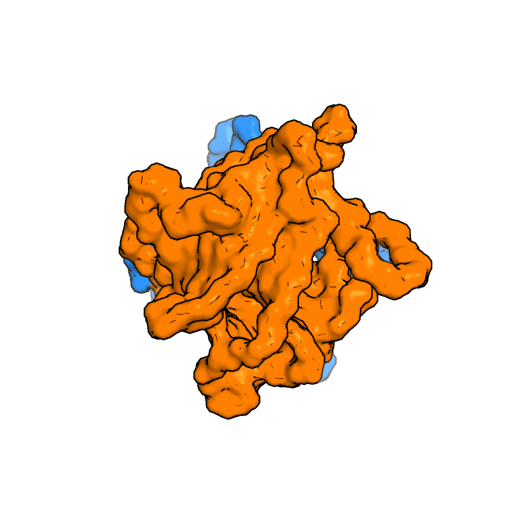C CA . CYS B 1 274 ? 11.984 -27.297 -20.922 1 98.44 274 CYS B CA 1
ATOM 4539 C C . CYS B 1 274 ? 11.086 -27.406 -19.688 1 98.44 274 CYS B C 1
ATOM 4541 O O . CYS B 1 274 ? 11.578 -27.547 -18.562 1 98.44 274 CYS B O 1
ATOM 4543 N N . TYR B 1 275 ? 9.766 -27.266 -19.906 1 98.69 275 TYR B N 1
ATOM 4544 C CA . TYR B 1 275 ? 8.719 -27.375 -18.906 1 98.69 275 TYR B CA 1
ATOM 4545 C C . TYR B 1 275 ? 7.512 -28.125 -19.453 1 98.69 275 TYR B C 1
ATOM 4547 O O . TYR B 1 275 ? 7.102 -27.891 -20.594 1 98.69 275 TYR B O 1
ATOM 4555 N N . ASP B 1 276 ? 6.984 -28.984 -18.625 1 98.75 276 ASP B N 1
ATOM 4556 C CA . ASP B 1 276 ? 5.895 -29.797 -19.156 1 98.75 276 ASP B CA 1
ATOM 4557 C C . ASP B 1 276 ? 4.805 -30 -18.109 1 98.75 276 ASP B C 1
ATOM 4559 O O . ASP B 1 276 ? 4.961 -29.594 -16.953 1 98.75 276 ASP B O 1
ATOM 4563 N N . VAL B 1 277 ? 3.688 -30.594 -18.531 1 98.81 277 VAL B N 1
ATOM 4564 C CA . VAL B 1 277 ? 2.518 -30.828 -17.688 1 98.81 277 VAL B CA 1
ATOM 4565 C C . VAL B 1 277 ? 1.836 -32.125 -18.109 1 98.81 277 VAL B C 1
ATOM 4567 O O . VAL B 1 277 ? 1.738 -32.438 -19.312 1 98.81 277 VAL B O 1
ATOM 4570 N N . GLN B 1 278 ? 1.479 -32.906 -17.188 1 98.31 278 GLN B N 1
ATOM 4571 C CA . GLN B 1 278 ? 0.792 -34.156 -17.422 1 98.31 278 GLN B CA 1
ATOM 4572 C C . GLN B 1 278 ? -0.375 -34.344 -16.453 1 98.31 278 GLN B C 1
ATOM 4574 O O . GLN B 1 278 ? -0.179 -34.406 -15.242 1 98.31 278 GLN B O 1
ATOM 4579 N N . THR B 1 279 ? -1.561 -34.531 -17.016 1 96.94 279 THR B N 1
ATOM 4580 C CA . THR B 1 279 ? -2.758 -34.656 -16.188 1 96.94 279 THR B CA 1
ATOM 4581 C C . THR B 1 279 ? -2.988 -36.094 -15.75 1 96.94 279 THR B C 1
ATOM 4583 O O . THR B 1 279 ? -2.473 -37.031 -16.375 1 96.94 279 THR B O 1
ATOM 4586 N N . GLY B 1 280 ? -3.691 -36.188 -14.688 1 94.12 280 GLY B N 1
ATOM 4587 C CA . GLY B 1 280 ? -4.168 -37.469 -14.164 1 94.12 280 GLY B CA 1
ATOM 4588 C C . GLY B 1 280 ? -5.418 -37.344 -13.312 1 94.12 280 GLY B C 1
ATOM 4589 O O . GLY B 1 280 ? -5.906 -36.219 -13.086 1 94.12 280 GLY B O 1
ATOM 4590 N N . SER B 1 281 ? -6.043 -38.438 -13.078 1 92 281 SER B N 1
ATOM 4591 C CA . SER B 1 281 ? -7.211 -38.469 -12.203 1 92 281 SER B CA 1
ATOM 4592 C C . SER B 1 281 ? -7.242 -39.75 -11.375 1 92 281 SER B C 1
ATOM 4594 O O . SER B 1 281 ? -6.867 -40.844 -11.859 1 92 281 SER B O 1
ATOM 4596 N N . ASN B 1 282 ? -7.566 -39.625 -10.148 1 90.5 282 ASN B N 1
ATOM 4597 C CA . ASN B 1 282 ? -7.785 -40.781 -9.289 1 90.5 282 ASN B CA 1
ATOM 4598 C C . ASN B 1 282 ? -8.742 -40.469 -8.141 1 90.5 282 ASN B C 1
ATOM 4600 O O . ASN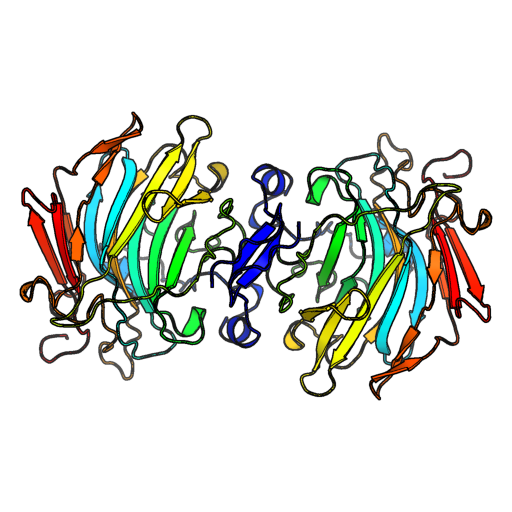 B 1 282 ? -9.195 -39.312 -8.016 1 90.5 282 ASN B O 1
ATOM 4604 N N . GLY B 1 283 ? -9.203 -41.406 -7.344 1 88.62 283 GLY B N 1
ATOM 4605 C CA . GLY B 1 283 ? -10.188 -41.25 -6.289 1 88.62 283 GLY B CA 1
ATOM 4606 C C . GLY B 1 283 ? -9.68 -40.438 -5.125 1 88.62 283 GLY B C 1
ATOM 4607 O O . GLY B 1 283 ? -10.461 -39.781 -4.414 1 88.62 283 GLY B O 1
ATOM 4608 N N . ASP B 1 284 ? -8.438 -40.344 -4.895 1 89.69 284 ASP B N 1
ATOM 4609 C CA . ASP B 1 284 ? -7.848 -39.656 -3.748 1 89.69 284 ASP B CA 1
ATOM 4610 C C . ASP B 1 284 ? -7.625 -38.188 -4.039 1 89.69 284 ASP B C 1
ATOM 4612 O O . ASP B 1 284 ? -8.008 -37.312 -3.246 1 89.69 284 ASP B O 1
ATOM 4616 N N . TRP B 1 285 ? -7.07 -37.875 -5.215 1 91.88 285 TRP B N 1
ATOM 4617 C CA . TRP B 1 285 ? -6.645 -36.531 -5.531 1 91.88 285 TRP B CA 1
ATOM 4618 C C . TRP B 1 285 ? -7.656 -35.844 -6.445 1 91.88 285 TRP B C 1
ATOM 4620 O O . TRP B 1 285 ? -7.574 -34.625 -6.672 1 91.88 285 TRP B O 1
ATOM 4630 N N . GLY B 1 286 ? -8.68 -36.625 -6.898 1 89.31 286 GLY B N 1
ATOM 4631 C CA . GLY B 1 286 ? -9.492 -36.062 -7.965 1 89.31 286 GLY B CA 1
ATOM 4632 C C . GLY B 1 286 ? -8.703 -35.781 -9.227 1 89.31 286 GLY B C 1
ATOM 4633 O O . GLY B 1 286 ? -7.891 -36.594 -9.656 1 89.31 286 GLY B O 1
ATOM 4634 N N . HIS B 1 287 ? -9.047 -34.719 -9.914 1 93 287 HIS B N 1
ATOM 4635 C CA . HIS B 1 287 ? -8.203 -34.281 -11.016 1 93 287 HIS B CA 1
ATOM 4636 C C . HIS B 1 287 ? -6.906 -33.656 -10.508 1 93 287 HIS B C 1
ATOM 4638 O O . HIS B 1 287 ? -6.91 -32.906 -9.539 1 93 287 HIS B O 1
ATOM 4644 N N . TYR B 1 288 ? -5.844 -34.125 -11 1 97.12 288 TYR B N 1
ATOM 4645 C CA . TYR B 1 288 ? -4.539 -33.594 -10.625 1 97.12 288 TYR B CA 1
ATOM 4646 C C . TYR B 1 288 ? -3.621 -33.5 -11.844 1 97.12 288 TYR B C 1
ATOM 4648 O O . TYR B 1 288 ? -3.979 -33.938 -12.93 1 97.12 288 TYR B O 1
ATOM 4656 N N . PHE B 1 289 ? -2.561 -32.844 -11.68 1 98.44 289 PHE B N 1
ATOM 4657 C CA . PHE B 1 289 ? -1.516 -32.938 -12.695 1 98.44 289 PHE B CA 1
ATOM 4658 C C . PHE B 1 289 ? -0.147 -32.656 -12.086 1 98.44 289 PHE B C 1
ATOM 4660 O O . PHE B 1 289 ? -0.042 -31.969 -11.062 1 98.44 289 PHE B O 1
ATOM 4667 N N . TYR B 1 290 ? 0.783 -33.281 -12.672 1 98.81 290 TYR B N 1
ATOM 4668 C CA . TYR B 1 290 ? 2.178 -32.938 -12.43 1 98.81 290 TYR B CA 1
ATOM 4669 C C . TYR B 1 290 ? 2.676 -31.891 -13.438 1 98.81 290 TYR B C 1
ATOM 4671 O O . TYR B 1 290 ? 2.213 -31.875 -14.578 1 98.81 290 TYR B O 1
ATOM 4679 N N . TYR B 1 291 ? 3.582 -31.031 -13.016 1 98.88 291 TYR B N 1
ATOM 4680 C CA . TYR B 1 291 ? 4.133 -30.016 -13.914 1 98.88 291 TYR B CA 1
ATOM 4681 C C . TYR B 1 291 ? 5.535 -29.609 -13.484 1 98.88 291 TYR B C 1
ATOM 4683 O O . TYR B 1 291 ? 5.945 -29.875 -12.352 1 98.88 291 TYR B O 1
ATOM 4691 N N . GLY B 1 292 ? 6.234 -29.031 -14.391 1 98.88 292 GLY B N 1
ATOM 4692 C CA . GLY B 1 292 ? 7.531 -28.469 -14.023 1 98.88 292 GLY B CA 1
ATOM 4693 C C . GLY B 1 292 ? 8.617 -28.797 -15.039 1 98.88 292 GLY B C 1
ATOM 4694 O O . GLY B 1 292 ? 8.32 -29.188 -16.172 1 98.88 292 GLY B O 1
ATOM 4695 N N . GLY B 1 293 ? 9.805 -28.531 -14.648 1 98.88 293 GLY B N 1
ATOM 4696 C CA . GLY B 1 293 ? 10.984 -28.75 -15.469 1 98.88 293 GLY B CA 1
ATOM 4697 C C . GLY B 1 293 ? 12.164 -27.891 -15.078 1 98.88 293 GLY B C 1
ATOM 4698 O O . GLY B 1 293 ? 11.992 -26.875 -14.398 1 98.88 293 GLY B O 1
ATOM 4699 N N . PRO B 1 294 ? 13.297 -28.25 -15.555 1 98.75 294 PRO B N 1
ATOM 4700 C CA . PRO B 1 294 ? 14.531 -27.594 -15.117 1 98.75 294 PRO B CA 1
ATOM 4701 C C . PRO B 1 294 ? 14.867 -26.359 -15.953 1 98.75 294 PRO B C 1
ATOM 4703 O O . PRO B 1 294 ? 15.812 -25.625 -15.633 1 98.75 294 PRO B O 1
ATOM 4706 N N . GLY B 1 295 ? 14.125 -26.047 -16.984 1 98.31 295 GLY B N 1
ATOM 4707 C CA . GLY B 1 295 ? 14.586 -25.078 -17.969 1 98.31 295 GLY B CA 1
ATOM 4708 C C . GLY B 1 295 ? 15.68 -25.625 -18.875 1 98.31 295 GLY B C 1
ATOM 4709 O O . GLY B 1 295 ? 15.531 -26.703 -19.453 1 98.31 295 GLY B O 1
ATOM 4710 N N . ARG B 1 296 ? 16.734 -24.969 -18.906 1 97.75 296 ARG B N 1
ATOM 4711 C CA . ARG B 1 296 ? 17.828 -25.391 -19.766 1 97.75 296 ARG B CA 1
ATOM 4712 C C . ARG B 1 296 ? 18.266 -26.812 -19.438 1 97.75 296 ARG B C 1
ATOM 4714 O O . ARG B 1 296 ? 18.547 -27.141 -18.281 1 97.75 296 ARG B O 1
ATOM 4721 N N . ASN B 1 297 ? 18.344 -27.656 -20.406 1 97.5 297 ASN B N 1
ATOM 4722 C CA . ASN B 1 297 ? 18.844 -29.031 -20.406 1 97.5 297 ASN B CA 1
ATOM 4723 C C . ASN B 1 297 ? 19.219 -29.5 -21.797 1 97.5 297 ASN B C 1
ATOM 4725 O O . ASN B 1 297 ? 18.969 -28.797 -22.781 1 97.5 297 ASN B O 1
ATOM 4729 N N . PRO B 1 298 ? 19.75 -30.641 -21.969 1 96.62 298 PRO B N 1
ATOM 4730 C CA . PRO B 1 298 ? 20.234 -31.047 -23.281 1 96.62 298 PRO B CA 1
ATOM 4731 C C . PRO B 1 298 ? 19.141 -31.094 -24.344 1 96.62 298 PRO B C 1
ATOM 4733 O O . PRO B 1 298 ? 19.406 -30.922 -25.531 1 96.62 298 PRO B O 1
ATOM 4736 N N . ASN B 1 299 ? 17.891 -31.25 -23.953 1 96.75 299 ASN B N 1
ATOM 4737 C CA . ASN B 1 299 ? 16.781 -31.391 -24.891 1 96.75 299 ASN B CA 1
ATOM 4738 C C . ASN B 1 299 ? 16.016 -30.094 -25.062 1 96.75 299 ASN B C 1
ATOM 4740 O O . ASN B 1 299 ? 15.133 -29.984 -25.922 1 96.75 299 ASN B O 1
ATOM 4744 N N . CYS B 1 300 ? 16.328 -29.109 -24.219 1 95.75 300 CYS B N 1
ATOM 4745 C CA . CYS B 1 300 ? 15.688 -27.797 -24.297 1 95.75 300 CYS B CA 1
ATOM 4746 C C . CYS B 1 300 ? 16.375 -26.922 -25.344 1 95.75 300 CYS B C 1
ATOM 4748 O O . CYS B 1 300 ? 17.594 -26.75 -25.312 1 95.75 300 CYS B O 1
ATOM 4750 N N . PRO B 1 301 ? 15.727 -26.375 -26.344 1 87.38 301 PRO B N 1
ATOM 4751 C CA . PRO B 1 301 ? 16.359 -25.641 -27.438 1 87.38 301 PRO B CA 1
ATOM 4752 C C . PRO B 1 301 ? 16.953 -24.297 -26.969 1 87.38 301 PRO B C 1
ATOM 4754 O O . PRO B 1 301 ? 16.484 -23.734 -25.969 1 87.38 301 PRO B O 1
#

Organism: NCBI:txid158383

pLDDT: mean 90.23, std 14.5, range [28.67, 98.88]

InterPro domains:
  IPR004314 Neprosin [PF03080] (83-294)
  IPR004314 Neprosin [PS52045] (47-301)
  IPR025521 Neprosin activation peptide [PF14365] (2-59)
  IPR053168 Glutamic endopeptidase [PTHR31589] (3-297)